Protein AF-0000000081331634 (afdb_homodimer)

Structure (mmCIF, N/CA/C/O backbone):
data_AF-0000000081331634-model_v1
#
loop_
_entity.id
_entity.type
_entity.pdbx_description
1 polymer 'Zinc-dependent alc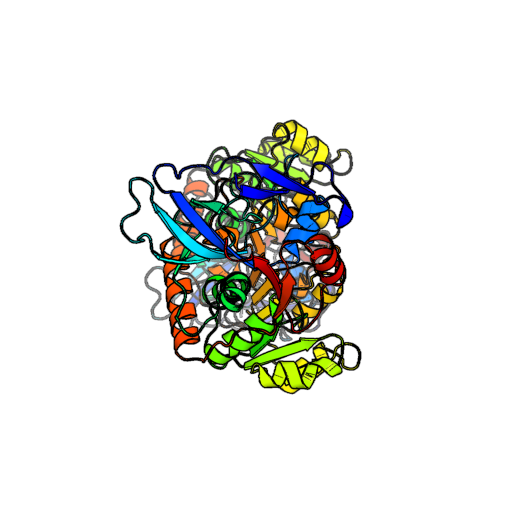ohol dehydrogenase family protein'
#
loop_
_atom_site.group_PDB
_atom_site.id
_atom_site.type_symbol
_atom_site.label_atom_id
_atom_site.label_alt_id
_atom_site.label_comp_id
_atom_site.label_asym_id
_atom_site.label_entity_id
_atom_site.label_seq_id
_atom_site.pdbx_PDB_ins_code
_atom_site.Cartn_x
_atom_site.Cartn_y
_atom_site.Cartn_z
_atom_site.occupancy
_atom_site.B_iso_or_equiv
_atom_site.auth_seq_id
_atom_site.auth_comp_id
_atom_site.auth_asym_id
_atom_site.auth_atom_id
_atom_site.pdbx_PDB_model_num
ATOM 1 N N . MET A 1 1 ? -18.328 36.188 25.531 1 86.62 1 MET A N 1
ATOM 2 C CA . MET A 1 1 ? -18.375 35.938 24.094 1 86.62 1 MET A CA 1
ATOM 3 C C . MET A 1 1 ? -16.969 35.812 23.516 1 86.62 1 MET A C 1
ATOM 5 O O . MET A 1 1 ? -16.016 36.375 24.047 1 86.62 1 MET A O 1
ATOM 9 N N . SER A 1 2 ? -16.828 34.875 22.516 1 91.94 2 SER A N 1
ATOM 10 C CA . SER A 1 2 ? -15.539 34.625 21.906 1 91.94 2 SER A CA 1
ATOM 11 C C . SER A 1 2 ? -15.641 34.594 20.375 1 91.94 2 SER A C 1
ATOM 13 O O . SER A 1 2 ? -16.641 34.125 19.828 1 91.94 2 SER A O 1
ATOM 15 N N . ARG A 1 3 ? -14.641 35.156 19.703 1 95.75 3 ARG A N 1
ATOM 16 C CA . ARG A 1 3 ? -14.648 35.188 18.25 1 95.75 3 ARG A CA 1
ATOM 17 C C . ARG A 1 3 ? -14.242 33.844 17.672 1 95.75 3 ARG A C 1
ATOM 19 O O . ARG A 1 3 ? -13.352 33.188 18.188 1 95.75 3 ARG A O 1
ATOM 26 N N . THR A 1 4 ? -14.953 33.469 16.719 1 95.94 4 THR A N 1
ATOM 27 C CA . THR A 1 4 ? -14.641 32.281 15.945 1 95.94 4 THR A CA 1
ATOM 28 C C . THR A 1 4 ? -14.758 32.562 14.445 1 95.94 4 THR A C 1
ATOM 30 O O . THR A 1 4 ? -15.609 33.344 14.016 1 95.94 4 THR A O 1
ATOM 33 N N . ILE A 1 5 ? -13.891 32 13.688 1 97.94 5 ILE A N 1
ATOM 34 C CA . ILE A 1 5 ? -13.938 32.125 12.234 1 97.94 5 ILE A CA 1
ATOM 35 C C . ILE A 1 5 ? -14.656 30.922 11.641 1 97.94 5 ILE A C 1
ATOM 37 O O . ILE A 1 5 ? -14.32 29.781 11.953 1 97.94 5 ILE A O 1
ATOM 41 N N . ARG A 1 6 ? -15.617 31.109 10.836 1 97.75 6 ARG A N 1
ATOM 42 C CA . ARG A 1 6 ? -16.406 30.078 10.18 1 97.75 6 ARG A CA 1
ATOM 43 C C . ARG A 1 6 ? -16.781 30.484 8.758 1 97.75 6 ARG A C 1
ATOM 45 O O . ARG A 1 6 ? -16.438 31.578 8.312 1 97.75 6 ARG A O 1
ATOM 52 N N . PHE A 1 7 ? -17.344 29.594 7.973 1 98.44 7 PHE A N 1
ATOM 53 C CA . PHE A 1 7 ? -17.875 29.906 6.652 1 98.44 7 PHE A CA 1
ATOM 54 C C . PHE A 1 7 ? -19.203 29.219 6.43 1 98.44 7 PHE A C 1
ATOM 56 O O . PHE A 1 7 ? -19.438 28.125 6.945 1 98.44 7 PHE A O 1
ATOM 63 N N . HIS A 1 8 ? -20.094 29.828 5.672 1 98.44 8 HIS A N 1
ATOM 64 C CA . HIS A 1 8 ? -21.469 29.375 5.445 1 98.44 8 HIS A CA 1
ATOM 65 C C . HIS A 1 8 ? -21.656 28.875 4.016 1 98.44 8 HIS A C 1
ATOM 67 O O . HIS A 1 8 ? -22.719 28.359 3.67 1 98.44 8 HIS A O 1
ATOM 73 N N . LYS A 1 9 ? -20.734 29.078 3.211 1 98.5 9 LYS A N 1
ATOM 74 C CA . LYS A 1 9 ? -20.656 28.578 1.843 1 98.5 9 LYS A CA 1
ATOM 75 C C . LYS A 1 9 ? -19.219 28.281 1.442 1 98.5 9 LYS A C 1
ATOM 77 O O . LYS A 1 9 ? -18.281 28.828 2.029 1 98.5 9 LYS A O 1
ATOM 82 N N . PHE A 1 10 ? -19.094 27.406 0.562 1 98.56 10 PHE A N 1
ATOM 83 C CA . PHE A 1 10 ? -17.766 27.078 0.065 1 98.56 10 PHE A CA 1
ATOM 84 C C . PHE A 1 10 ? -17.266 28.172 -0.879 1 98.56 10 PHE A C 1
ATOM 86 O O . PHE A 1 10 ? -18.062 28.844 -1.537 1 98.56 10 PHE A O 1
ATOM 93 N N . GLY A 1 11 ? -15.906 28.344 -0.973 1 98.19 11 GLY A N 1
ATOM 94 C CA . GLY A 1 11 ? -15.391 29.312 -1.918 1 98.19 11 GLY A CA 1
ATOM 95 C C . GLY A 1 11 ? -14.023 29.844 -1.541 1 98.19 11 GLY A C 1
ATOM 96 O O . GLY A 1 11 ? -13.297 29.219 -0.772 1 98.19 11 GLY A O 1
ATOM 97 N N . PRO A 1 12 ? -13.609 30.984 -2.172 1 98.38 12 PRO A N 1
ATOM 98 C CA . PRO A 1 12 ? -12.32 31.609 -1.875 1 98.38 12 PRO A CA 1
ATOM 99 C C . PRO A 1 12 ? -12.242 32.156 -0.456 1 98.38 12 PRO A C 1
ATOM 101 O O . PRO A 1 12 ? -13.156 31.953 0.343 1 98.38 12 PRO A O 1
ATOM 104 N N . ALA A 1 13 ? -11.148 32.812 -0.093 1 98.62 13 ALA A N 1
ATOM 105 C CA . ALA A 1 13 ? -10.859 33.281 1.266 1 98.62 13 ALA A CA 1
ATOM 106 C C . ALA A 1 13 ? -11.984 34.156 1.798 1 98.62 13 ALA A C 1
ATOM 108 O O . ALA A 1 13 ? -12.273 34.156 2.996 1 98.62 13 ALA A O 1
ATOM 109 N N . GLU A 1 14 ? -12.664 34.812 0.977 1 98.25 14 GLU A N 1
ATOM 110 C CA . GLU A 1 14 ? -13.656 35.844 1.333 1 98.25 14 GLU A CA 1
ATOM 111 C C . GLU A 1 14 ? -14.898 35.188 1.951 1 98.25 14 GLU A C 1
ATOM 113 O O . GLU A 1 14 ? -15.727 35.875 2.541 1 98.25 14 GLU A O 1
ATOM 118 N N . VAL A 1 15 ? -15.086 33.906 1.859 1 98.56 15 VAL A N 1
ATOM 119 C CA . VAL A 1 15 ? -16.25 33.25 2.439 1 98.56 15 VAL A CA 1
ATOM 120 C C . VAL A 1 15 ? -16.109 33.156 3.957 1 98.56 15 VAL A C 1
ATOM 122 O O . VAL A 1 15 ? -17.078 32.906 4.668 1 98.56 15 VAL A O 1
ATOM 125 N N . LEU A 1 16 ? -14.875 33.344 4.469 1 98.69 16 LEU A N 1
ATOM 126 C CA . LEU A 1 16 ? -14.633 33.281 5.906 1 98.69 16 LEU A CA 1
ATOM 127 C C . LEU A 1 16 ? -15.227 34.5 6.605 1 98.69 16 LEU A C 1
ATOM 129 O O . LEU A 1 16 ? -15.102 35.625 6.113 1 98.69 16 LEU A O 1
ATOM 133 N N . LYS A 1 17 ? -15.859 34.219 7.695 1 98.12 17 LYS A N 1
ATOM 134 C CA . LYS A 1 17 ? -16.438 35.281 8.523 1 98.12 17 LYS A CA 1
ATOM 135 C C . LYS A 1 17 ? -16.062 35.094 9.992 1 98.12 17 LYS A C 1
ATOM 137 O O . LYS A 1 17 ? -15.93 33.969 10.469 1 98.12 17 LYS A O 1
ATOM 142 N N . CYS A 1 18 ? -15.867 36.156 10.688 1 97.38 18 CYS A N 1
ATOM 143 C CA . CYS A 1 18 ? -15.656 36.156 12.133 1 97.38 18 CYS A CA 1
ATOM 144 C C . CYS A 1 18 ? -16.969 36.375 12.867 1 97.38 18 CYS A C 1
ATOM 146 O O . CYS A 1 18 ? -17.641 37.375 12.664 1 97.38 18 CYS A O 1
ATOM 148 N N . GLU A 1 19 ? -17.266 35.406 13.633 1 96.38 19 GLU A N 1
ATOM 149 C CA . GLU A 1 19 ? -18.516 35.438 14.398 1 96.38 19 GLU A CA 1
ATOM 150 C C . GLU A 1 19 ? -18.25 35.312 15.898 1 96.38 19 GLU A C 1
ATOM 152 O O . GLU A 1 19 ? -17.203 34.781 16.297 1 96.38 19 GLU A O 1
ATOM 157 N N . GLU A 1 20 ? -19.219 35.844 16.672 1 94.31 20 GLU A N 1
ATOM 158 C CA . GLU A 1 20 ? -19.109 35.75 18.125 1 94.31 20 GLU A CA 1
ATOM 159 C C . GLU A 1 20 ? -20.047 34.656 18.672 1 94.31 20 GLU A C 1
ATOM 161 O O . GLU A 1 20 ? -21.219 34.625 18.297 1 94.31 20 GLU A O 1
ATOM 166 N N . HIS A 1 21 ? -19.484 33.844 19.453 1 90.5 21 HIS A N 1
ATOM 167 C CA . HIS A 1 21 ? -20.25 32.781 20.109 1 90.5 21 HIS A CA 1
ATOM 168 C C . HIS A 1 21 ? -19.906 32.688 21.594 1 90.5 21 HIS A C 1
ATOM 170 O O . HIS A 1 21 ? -18.844 33.156 22.016 1 90.5 21 HIS A O 1
ATOM 176 N N . ALA A 1 22 ? -20.875 32.156 22.312 1 89.19 22 ALA A N 1
ATOM 177 C CA . ALA A 1 22 ? -20.547 31.859 23.719 1 89.19 22 ALA A CA 1
ATOM 178 C C . ALA A 1 22 ? -19.5 30.75 23.797 1 89.19 22 ALA A C 1
ATOM 180 O O . ALA A 1 22 ? -19.562 29.766 23.062 1 89.19 22 ALA A O 1
ATOM 181 N N . ALA A 1 23 ? -18.609 30.953 24.688 1 86.38 23 ALA A N 1
ATOM 182 C CA . ALA A 1 23 ? -17.562 29.953 24.844 1 86.38 23 ALA A CA 1
ATOM 183 C C . ALA A 1 23 ? -18.125 28.672 25.484 1 86.38 23 ALA A C 1
ATOM 185 O O . ALA A 1 23 ? -18.75 28.734 26.547 1 86.38 23 ALA A O 1
ATOM 186 N N . ALA A 1 24 ? -17.875 27.625 24.875 1 89.88 24 ALA A N 1
ATOM 187 C CA . ALA A 1 24 ? -18.328 26.344 25.406 1 89.88 24 ALA A CA 1
ATOM 188 C C . ALA A 1 24 ? -17.438 25.875 26.547 1 89.88 24 ALA A C 1
ATOM 190 O O . ALA A 1 24 ? -16.234 26.109 26.547 1 89.88 24 ALA A O 1
ATOM 191 N N . GLN A 1 25 ? -18.078 25.297 27.516 1 94.62 25 GLN A N 1
ATOM 192 C CA . GLN A 1 25 ? -17.312 24.641 28.578 1 94.62 25 GLN A CA 1
ATOM 193 C C . GLN A 1 25 ? -16.906 23.234 28.156 1 94.62 25 GLN A C 1
ATOM 195 O O . GLN A 1 25 ? -17.641 22.562 27.438 1 94.62 25 GLN A O 1
ATOM 200 N N . PRO A 1 26 ? -15.742 22.75 28.641 1 98 26 PRO A N 1
ATOM 201 C CA . PRO A 1 26 ? -15.297 21.422 28.219 1 98 26 PRO A CA 1
ATOM 202 C C . PRO A 1 26 ? -16.109 20.297 28.844 1 98 26 PRO A C 1
ATOM 204 O O . PRO A 1 26 ? -16.359 20.312 30.062 1 98 26 PRO A O 1
ATOM 207 N N . ALA A 1 27 ? -16.562 19.391 28.078 1 98 27 ALA A N 1
ATOM 208 C CA . ALA A 1 27 ? -17.172 18.141 28.516 1 98 27 ALA A CA 1
ATOM 209 C C . ALA A 1 27 ? -16.125 17.172 29.062 1 98 27 ALA A C 1
ATOM 211 O O . ALA A 1 27 ? -14.922 17.469 29.031 1 98 27 ALA A O 1
ATOM 212 N N . PRO A 1 28 ? -16.609 16.031 29.719 1 98.25 28 PRO A N 1
ATOM 213 C CA . PRO A 1 28 ? -15.617 15.031 30.141 1 98.25 28 PRO A CA 1
ATOM 214 C C . PRO A 1 28 ? -14.656 14.648 29.016 1 98.25 28 PRO A C 1
ATOM 216 O O . PRO A 1 28 ? -15.094 14.398 27.891 1 98.25 28 PRO A O 1
ATOM 219 N N . GLY A 1 29 ? -13.352 14.695 29.312 1 98.38 29 GLY A N 1
ATOM 220 C CA . GLY A 1 29 ? -12.336 14.328 28.344 1 98.38 29 GLY A CA 1
ATOM 221 C C . GLY A 1 29 ? -11.906 15.492 27.469 1 98.38 29 GLY A C 1
ATOM 222 O O . GLY A 1 29 ? -11 15.352 26.641 1 98.38 29 GLY A O 1
ATOM 223 N N . GLU A 1 30 ? -12.469 16.641 27.656 1 98.69 30 GLU A N 1
ATOM 224 C CA . GLU A 1 30 ? -12.18 17.797 26.812 1 98.69 30 GLU A CA 1
ATOM 225 C C . GLU A 1 30 ? -11.414 18.859 27.594 1 98.69 30 GLU A C 1
ATOM 227 O O . GLU A 1 30 ? -11.336 18.797 28.828 1 98.69 30 GLU A O 1
ATOM 232 N N . VAL A 1 31 ? -10.805 19.75 26.891 1 98.75 31 VAL A N 1
ATOM 233 C CA . VAL A 1 31 ? -9.992 20.844 27.422 1 98.75 31 VAL A CA 1
ATOM 234 C C . VAL A 1 31 ? -10.359 22.156 26.719 1 98.75 31 VAL A C 1
ATOM 236 O O . VAL A 1 31 ? -10.531 22.188 25.5 1 98.75 31 VAL A O 1
ATOM 239 N N . GLN A 1 32 ? -10.578 23.141 27.5 1 98.56 32 GLN A N 1
ATOM 240 C CA . GLN A 1 32 ? -10.75 24.469 26.922 1 98.56 32 GLN A CA 1
ATOM 241 C C . GLN A 1 32 ? -9.414 25.203 26.828 1 98.56 32 GLN A C 1
ATOM 243 O O . GLN A 1 32 ? -8.617 25.188 27.781 1 98.56 32 GLN A O 1
ATOM 248 N N . VAL A 1 33 ? -9.164 25.797 25.734 1 98.56 33 VAL A N 1
ATOM 249 C CA . VAL A 1 33 ? -7.895 26.469 25.484 1 98.56 33 VAL A CA 1
ATOM 250 C C . VAL A 1 33 ? -8.141 27.906 25.062 1 98.56 33 VAL A C 1
ATOM 252 O O . VAL A 1 33 ? -9.008 28.172 24.234 1 98.56 33 VAL A O 1
ATOM 255 N N . ARG A 1 34 ? -7.473 28.859 25.688 1 98.5 34 ARG A N 1
ATOM 256 C CA . ARG A 1 34 ? -7.332 30.203 25.125 1 98.5 34 ARG A CA 1
ATOM 257 C C . ARG A 1 34 ? -6.262 30.219 24.031 1 98.5 34 ARG A C 1
ATOM 259 O O . ARG A 1 34 ? -5.07 30.078 24.328 1 98.5 34 ARG A O 1
ATOM 266 N N . VAL A 1 35 ? -6.73 30.422 22.859 1 98.56 35 VAL A N 1
ATOM 267 C CA . VAL A 1 35 ? -5.852 30.281 21.703 1 98.56 35 VAL A CA 1
ATOM 268 C C . VAL A 1 35 ? -4.934 31.5 21.594 1 98.56 35 VAL A C 1
ATOM 270 O O . VAL A 1 35 ? -5.379 32.625 21.766 1 98.56 35 VAL A O 1
ATOM 273 N N . GLU A 1 36 ? -3.658 31.219 21.344 1 98.75 36 GLU A N 1
ATOM 274 C CA . GLU A 1 36 ? -2.684 32.281 21.156 1 98.75 36 GLU A CA 1
ATOM 275 C C . GLU A 1 36 ? -2.252 32.375 19.703 1 98.75 36 GLU A C 1
ATOM 277 O O . GLU A 1 36 ? -1.887 33.469 19.234 1 98.75 36 GLU A O 1
ATOM 282 N N . ALA A 1 37 ? -2.279 31.312 19.016 1 98.81 37 ALA A N 1
ATOM 283 C CA . ALA A 1 37 ? -1.894 31.266 17.609 1 98.81 37 ALA A CA 1
ATOM 284 C C . ALA A 1 37 ? -2.605 30.141 16.891 1 98.81 37 ALA A C 1
ATOM 286 O O . ALA A 1 37 ? -2.879 29.094 17.469 1 98.81 37 ALA A O 1
ATOM 287 N N . ILE A 1 38 ? -2.959 30.359 15.617 1 98.81 38 ILE A N 1
ATOM 288 C CA . ILE A 1 38 ? -3.602 29.375 14.766 1 98.81 38 ILE A CA 1
ATOM 289 C C . ILE A 1 38 ? -2.746 29.141 13.516 1 98.81 38 ILE A C 1
ATOM 291 O O . ILE A 1 38 ? -2.42 30.078 12.797 1 98.81 38 ILE A O 1
ATOM 295 N N . GLY A 1 39 ? -2.299 27.875 13.336 1 98.62 39 GLY A N 1
ATOM 296 C CA . GLY A 1 39 ? -1.629 27.531 12.086 1 98.62 39 GLY A CA 1
ATOM 297 C C . GLY A 1 39 ? -2.586 27.344 10.93 1 98.62 39 GLY A C 1
ATOM 298 O O . GLY A 1 39 ? -3.666 26.766 11.094 1 98.62 39 GLY A O 1
ATOM 299 N N . ILE A 1 40 ? -2.258 27.859 9.773 1 98.38 40 ILE A N 1
ATOM 300 C CA . ILE A 1 40 ? -3.035 27.688 8.547 1 98.38 40 ILE A CA 1
ATOM 301 C C . ILE A 1 40 ? -2.34 26.688 7.629 1 98.38 40 ILE A C 1
ATOM 303 O O . ILE A 1 40 ? -1.197 26.906 7.215 1 98.38 40 ILE A O 1
ATOM 307 N N . SER A 1 41 ? -3.006 25.609 7.355 1 96.56 41 SER A N 1
ATOM 308 C CA . SER A 1 41 ? -2.432 24.594 6.48 1 96.56 41 SER A CA 1
ATOM 309 C C . SER A 1 41 ? -3.131 24.578 5.125 1 96.56 41 SER A C 1
ATOM 311 O O . SER A 1 41 ? -4.191 25.172 4.957 1 96.56 41 SER A O 1
ATOM 313 N N . TRP A 1 42 ? -2.494 23.922 4.199 1 95.44 42 TRP A N 1
ATOM 314 C CA . TRP A 1 42 ? -3.1 23.719 2.887 1 95.44 42 TRP A CA 1
ATOM 315 C C . TRP A 1 42 ? -4.43 22.984 3.008 1 95.44 42 TRP A C 1
ATOM 317 O O . TRP A 1 42 ? -5.363 23.234 2.246 1 95.44 42 TRP A O 1
ATOM 327 N N . TYR A 1 43 ? -4.535 22.125 3.951 1 96.31 43 TYR A N 1
ATOM 328 C CA . TYR A 1 43 ? -5.777 21.406 4.195 1 96.31 43 TYR A CA 1
ATOM 329 C C . TYR A 1 43 ? -6.918 22.375 4.496 1 96.31 43 TYR A C 1
ATOM 331 O O . TYR A 1 43 ? -8.062 22.141 4.094 1 96.31 43 TYR A O 1
ATOM 339 N N . ASP A 1 44 ? -6.648 23.438 5.203 1 97.94 44 ASP A N 1
ATOM 340 C CA . ASP A 1 44 ? -7.668 24.422 5.531 1 97.94 44 ASP A CA 1
ATOM 341 C C . ASP A 1 44 ? -8.219 25.078 4.27 1 97.94 44 ASP A C 1
ATOM 343 O O . ASP A 1 44 ? -9.414 25.375 4.191 1 97.94 44 ASP A O 1
ATOM 347 N N . ILE A 1 45 ? -7.32 25.328 3.314 1 97.75 45 ILE A N 1
ATOM 348 C CA . ILE A 1 45 ? -7.715 25.906 2.041 1 97.75 45 ILE A CA 1
ATOM 349 C C . ILE A 1 45 ? -8.641 24.953 1.295 1 97.75 45 ILE A C 1
ATOM 351 O O . ILE A 1 45 ? -9.711 25.359 0.82 1 97.75 45 ILE A O 1
ATOM 355 N N . LEU A 1 46 ? -8.227 23.688 1.268 1 96.69 46 LEU A N 1
ATOM 356 C CA . LEU A 1 46 ? -9.039 22.688 0.604 1 96.69 46 LEU A CA 1
ATOM 357 C C . LEU A 1 46 ? -10.375 22.5 1.321 1 96.69 46 LEU A C 1
ATOM 359 O O . LEU A 1 46 ? -11.414 22.328 0.679 1 96.69 46 LEU A O 1
ATOM 363 N N . TRP A 1 47 ? -10.359 22.609 2.629 1 97.94 47 TRP A N 1
ATOM 364 C CA . TRP A 1 47 ? -11.539 22.438 3.473 1 97.94 47 TRP A CA 1
ATOM 365 C C . TRP A 1 47 ? -12.602 23.484 3.148 1 97.94 47 TRP A C 1
ATOM 367 O O . TRP A 1 47 ? -13.75 23.156 2.875 1 97.94 47 TRP A O 1
ATOM 377 N N . ARG A 1 48 ? -12.219 24.719 3.078 1 97.94 48 ARG A N 1
ATOM 378 C CA . ARG A 1 48 ? -13.188 25.781 2.848 1 97.94 48 ARG A CA 1
ATOM 379 C C . ARG A 1 48 ? -13.688 25.766 1.407 1 97.94 48 ARG A C 1
ATOM 381 O O . ARG A 1 48 ? -14.703 26.375 1.091 1 97.94 48 ARG A O 1
ATOM 388 N N . GLN A 1 49 ? -12.945 25.047 0.522 1 97.62 49 GLN A N 1
ATOM 389 C CA . GLN A 1 49 ? -13.328 24.984 -0.884 1 97.62 49 GLN A CA 1
ATOM 390 C C . GLN A 1 49 ? -14.07 23.688 -1.187 1 97.62 49 GLN A C 1
ATOM 392 O O . GLN A 1 49 ? -14.398 23.406 -2.342 1 97.62 49 GLN A O 1
ATOM 397 N N . ASN A 1 50 ? -14.305 22.875 -0.21 1 96.88 50 ASN A N 1
ATOM 398 C CA . ASN A 1 50 ? -14.938 21.562 -0.347 1 96.88 50 ASN A CA 1
ATOM 399 C C . ASN A 1 50 ? -14.125 20.625 -1.234 1 96.88 50 ASN A C 1
ATOM 401 O O . ASN A 1 50 ? -14.688 19.859 -2.02 1 96.88 50 ASN A O 1
ATOM 405 N N . LEU A 1 51 ? -12.789 20.703 -1.095 1 94.75 51 LEU A N 1
ATOM 406 C CA . LEU A 1 51 ? -11.898 19.891 -1.911 1 94.75 51 LEU A CA 1
ATOM 407 C C . LEU A 1 51 ? -11.055 18.969 -1.04 1 94.75 51 LEU A C 1
ATOM 409 O O . LEU A 1 51 ? -10.242 18.203 -1.553 1 94.75 51 LEU A O 1
ATOM 413 N N . ALA A 1 52 ? -11.25 19.047 0.283 1 95.38 52 ALA A N 1
ATOM 414 C CA . ALA A 1 52 ? -10.492 18.203 1.196 1 95.38 52 ALA A CA 1
ATOM 415 C C . ALA A 1 52 ? -10.992 16.75 1.148 1 95.38 52 ALA A C 1
ATOM 417 O O . ALA A 1 52 ? -12.047 16.484 0.568 1 95.38 52 ALA A O 1
ATOM 418 N N . SER A 1 53 ? -10.211 15.867 1.699 1 93.62 53 SER A N 1
ATOM 419 C CA . SER A 1 53 ? -10.539 14.445 1.706 1 93.62 53 SER A CA 1
ATOM 420 C C . SER A 1 53 ? -11.758 14.164 2.582 1 93.62 53 SER A C 1
ATOM 422 O O . SER A 1 53 ? -12.406 13.125 2.436 1 93.62 53 SER A O 1
ATOM 424 N N . SER A 1 54 ? -12.078 15.039 3.52 1 94.19 54 SER A N 1
ATOM 425 C CA . SER A 1 54 ? -13.297 14.992 4.32 1 94.19 54 SER A CA 1
ATOM 426 C C . SER A 1 54 ? -14.258 16.109 3.936 1 94.19 54 SER A C 1
ATOM 428 O O . SER A 1 54 ? -13.844 17.125 3.367 1 94.19 54 SER A O 1
ATOM 430 N N . HIS A 1 55 ? -15.508 15.906 4.324 1 92.81 55 HIS A N 1
ATOM 431 C CA . HIS A 1 55 ? -16.531 16.859 3.916 1 92.81 55 HIS A CA 1
ATOM 432 C C . HIS A 1 55 ? -16.922 17.781 5.07 1 92.81 55 HIS A C 1
ATOM 434 O O . HIS A 1 55 ? -17.234 17.312 6.164 1 92.81 55 HIS A O 1
ATOM 440 N N . ALA A 1 56 ? -16.922 19.047 4.73 1 97.06 56 ALA A N 1
ATOM 441 C CA . ALA A 1 56 ? -17.344 20.047 5.711 1 97.06 56 ALA A CA 1
ATOM 442 C C . ALA A 1 56 ? -18.875 20.141 5.781 1 97.06 56 ALA A C 1
ATOM 444 O O . ALA A 1 56 ? -19.547 20.078 4.754 1 97.06 56 ALA A O 1
ATOM 445 N N . ARG A 1 57 ? -19.438 20.234 6.926 1 97.5 57 ARG A N 1
ATOM 446 C CA . ARG A 1 57 ? -20.859 20.484 7.152 1 97.5 57 ARG A CA 1
ATOM 447 C C . ARG A 1 57 ? -21.109 21.969 7.406 1 97.5 57 ARG A C 1
ATOM 449 O O . ARG A 1 57 ? -20.688 22.516 8.43 1 97.5 57 ARG A O 1
ATOM 456 N N . LEU A 1 58 ? -21.844 22.625 6.609 1 97.75 58 LEU A N 1
ATOM 457 C CA . LEU A 1 58 ? -22.062 24.062 6.715 1 97.75 58 LEU A CA 1
ATOM 458 C C . LEU A 1 58 ? -23.141 24.359 7.754 1 97.75 58 LEU A C 1
ATOM 460 O O . LEU A 1 58 ? -24.125 23.625 7.879 1 97.75 58 LEU A O 1
ATOM 464 N N . PRO A 1 59 ? -23.125 25.547 8.367 1 97.31 59 PRO A N 1
ATOM 465 C CA . PRO A 1 59 ? -21.906 26.375 8.516 1 97.31 59 PRO A CA 1
ATOM 466 C C . PRO A 1 59 ? -20.781 25.625 9.227 1 97.31 59 PRO A C 1
ATOM 468 O O . PRO A 1 59 ? -21.031 24.828 10.141 1 97.31 59 PRO A O 1
ATOM 471 N N . SER A 1 60 ? -19.594 25.844 8.812 1 97.75 60 SER A N 1
ATOM 472 C CA . SER A 1 60 ? -18.469 25.047 9.305 1 97.75 60 SER A CA 1
ATOM 473 C C . SER A 1 60 ? -17.391 25.938 9.906 1 97.75 60 SER A C 1
ATOM 475 O O . SER A 1 60 ? -17.109 27.016 9.391 1 97.75 60 SER A O 1
ATOM 477 N N . GLY A 1 61 ? -16.828 25.469 11.055 1 97 61 GLY A N 1
ATOM 478 C CA . GLY A 1 61 ? -15.523 25.969 11.461 1 97 61 GLY A CA 1
ATOM 479 C C . GLY A 1 61 ? -14.383 25.344 10.688 1 97 61 GLY A C 1
ATOM 480 O O . GLY A 1 61 ? -14.602 24.656 9.688 1 97 61 GLY A O 1
ATOM 481 N N . LEU A 1 62 ? -13.164 25.703 11.062 1 96.88 62 LEU A N 1
ATOM 482 C CA . LEU A 1 62 ? -12.023 25.141 10.344 1 96.88 62 LEU A CA 1
ATOM 483 C C . LEU A 1 62 ? -10.805 25.047 11.25 1 96.88 62 LEU A C 1
ATOM 485 O O . LEU A 1 62 ? -10.766 25.641 12.32 1 96.88 62 LEU A O 1
ATOM 489 N N . GLY A 1 63 ? -9.914 24.172 10.789 1 98.25 63 GLY A N 1
ATOM 490 C CA . GLY A 1 63 ? -8.57 24.172 11.344 1 98.25 63 GLY A CA 1
ATOM 491 C C . GLY A 1 63 ? -8.281 22.969 12.219 1 98.25 63 GLY A C 1
ATOM 492 O O . GLY A 1 63 ? -9.18 22.469 12.898 1 98.25 63 GLY A O 1
ATOM 493 N N . HIS A 1 64 ? -6.961 22.578 12.297 1 98.56 64 HIS A N 1
ATOM 494 C CA . HIS A 1 64 ? -6.465 21.516 13.164 1 98.56 64 HIS A CA 1
ATOM 495 C C . HIS A 1 64 ? -5.281 22 14 1 98.56 64 HIS A C 1
ATOM 497 O O . HIS A 1 64 ? -4.914 21.375 14.992 1 98.56 64 HIS A O 1
ATOM 503 N N . GLU A 1 65 ? -4.711 23.125 13.617 1 98.69 65 GLU A N 1
ATOM 504 C CA . GLU A 1 65 ? -3.436 23.531 14.188 1 98.69 65 GLU A CA 1
ATOM 505 C C . GLU A 1 65 ? -3.592 24.812 15.008 1 98.69 65 GLU A C 1
ATOM 507 O O . GLU A 1 65 ? -3.963 25.859 14.477 1 98.69 65 GLU A O 1
ATOM 512 N N . MET A 1 66 ? -3.24 24.688 16.25 1 98.75 66 MET A N 1
ATOM 513 C CA . MET A 1 66 ? -3.26 25.859 17.109 1 98.75 66 MET A CA 1
ATOM 514 C C . MET A 1 66 ? -2.352 25.656 18.328 1 98.75 66 MET A C 1
ATOM 516 O O . MET A 1 66 ? -1.905 24.547 18.594 1 98.75 66 MET A O 1
ATOM 520 N N . ALA A 1 67 ? -1.938 26.719 18.922 1 98.88 67 ALA A N 1
ATOM 521 C CA . ALA A 1 67 ? -1.282 26.703 20.234 1 98.88 67 ALA A CA 1
ATOM 522 C C . ALA A 1 67 ? -1.902 27.734 21.172 1 98.88 67 ALA A C 1
ATOM 524 O O . ALA A 1 67 ? -2.361 28.797 20.719 1 98.88 67 ALA A O 1
ATOM 525 N N . GLY A 1 68 ? -1.96 27.375 22.422 1 98.75 68 GLY A N 1
ATOM 526 C CA . GLY A 1 68 ? -2.533 28.266 23.422 1 98.75 68 GLY A CA 1
ATOM 527 C C . GLY A 1 68 ? -2.35 27.766 24.844 1 98.75 68 GLY A C 1
ATOM 528 O O . GLY A 1 68 ? -1.405 27.016 25.125 1 98.75 68 GLY A O 1
ATOM 529 N N . VAL A 1 69 ? -3.211 28.297 25.703 1 98.69 69 VAL A N 1
ATOM 530 C CA . VAL A 1 69 ? -3.09 28 27.125 1 98.69 69 VAL A CA 1
ATOM 531 C C . VAL A 1 69 ? -4.387 27.375 27.625 1 98.69 69 VAL A C 1
ATOM 533 O O . VAL A 1 69 ? -5.477 27.859 27.328 1 98.69 69 VAL A O 1
ATOM 536 N N . VAL A 1 70 ? -4.223 26.297 28.406 1 98.81 70 VAL A N 1
ATOM 537 C CA . VAL A 1 70 ? -5.379 25.641 29 1 98.81 70 VAL A CA 1
ATOM 538 C C . VAL A 1 70 ? -6.051 26.594 30 1 98.81 70 VAL A C 1
ATOM 540 O O . VAL A 1 70 ? -5.387 27.172 30.859 1 98.81 70 VAL A O 1
ATOM 543 N N . VAL A 1 71 ? -7.402 26.703 29.906 1 98.25 71 VAL A N 1
ATOM 544 C CA . VAL A 1 71 ? -8.094 27.609 30.828 1 98.25 71 VAL A CA 1
ATOM 545 C C . VAL A 1 71 ? -9.148 26.828 31.609 1 98.25 71 VAL A C 1
ATOM 547 O O . VAL A 1 71 ? -9.633 27.297 32.656 1 98.25 71 VAL A O 1
ATOM 550 N N . ALA A 1 72 ? -9.5 25.656 31.172 1 98.38 72 ALA A N 1
ATOM 551 C CA . ALA A 1 72 ? -10.391 24.734 31.891 1 98.38 72 ALA A CA 1
ATOM 552 C C . ALA A 1 72 ? -10.188 23.297 31.422 1 98.38 72 ALA A C 1
ATOM 554 O O . ALA A 1 72 ? -9.789 23.062 30.281 1 98.38 72 ALA A O 1
ATOM 555 N N . VAL A 1 73 ? -10.422 22.328 32.344 1 98.44 73 VAL A N 1
ATOM 556 C CA . VAL A 1 73 ? -10.273 20.906 32.031 1 98.44 73 VAL A CA 1
ATOM 557 C C . VAL A 1 73 ? -11.547 20.156 32.438 1 98.44 73 VAL A C 1
ATOM 559 O O . VAL A 1 73 ? -12.133 20.422 33.469 1 98.44 73 VAL A O 1
ATOM 562 N N . GLY A 1 74 ? -11.992 19.344 31.516 1 98.31 74 GLY A N 1
ATOM 563 C CA . GLY A 1 74 ? -13.148 18.516 31.828 1 98.31 74 GLY A CA 1
ATOM 564 C C . GLY A 1 74 ? -12.805 17.328 32.688 1 98.31 74 GLY A C 1
ATOM 565 O O . GLY A 1 74 ? -11.625 17.031 32.906 1 98.31 74 GLY A O 1
ATOM 566 N N . ASP A 1 75 ? -13.922 16.641 33.125 1 97.75 75 ASP A N 1
ATOM 567 C CA . ASP A 1 75 ? -13.758 15.445 33.969 1 97.75 75 ASP A CA 1
ATOM 568 C C . ASP A 1 75 ? -12.938 14.383 33.25 1 97.75 75 ASP A C 1
ATOM 570 O O . ASP A 1 75 ? -13.109 14.164 32.031 1 97.75 75 ASP A O 1
ATOM 574 N N . GLY A 1 76 ? -12 13.805 33.969 1 97.56 76 GLY A N 1
ATOM 575 C CA . GLY A 1 76 ? -11.234 12.688 33.438 1 97.56 76 GLY A CA 1
ATOM 576 C C . GLY A 1 76 ? -9.906 13.117 32.844 1 97.56 76 GLY A C 1
ATOM 577 O O . GLY A 1 76 ? -9.07 12.273 32.5 1 97.56 76 GLY A O 1
ATOM 578 N N . VAL A 1 77 ? -9.75 14.406 32.656 1 98.12 77 VAL A N 1
ATOM 579 C CA . VAL A 1 77 ? -8.461 14.906 32.188 1 98.12 77 VAL A CA 1
ATOM 580 C C . VAL A 1 77 ? -7.562 15.188 33.406 1 98.12 77 VAL A C 1
ATOM 582 O O . VAL A 1 77 ? -7.773 16.172 34.125 1 98.12 77 VAL A O 1
ATOM 585 N N . ASP A 1 78 ? -6.5 14.367 33.625 1 97.12 78 ASP A N 1
ATOM 586 C CA . ASP A 1 78 ? -5.715 14.477 34.844 1 97.12 78 ASP A CA 1
ATOM 587 C C . ASP A 1 78 ? -4.266 14.836 34.531 1 97.12 78 ASP A C 1
ATOM 589 O O . ASP A 1 78 ? -3.484 15.117 35.469 1 97.12 78 ASP A O 1
ATOM 593 N N . ASP A 1 79 ? -3.926 14.828 33.312 1 97.69 79 ASP A N 1
ATOM 594 C CA . ASP A 1 79 ? -2.518 15.023 32.969 1 97.69 79 ASP A CA 1
ATOM 595 C C . ASP A 1 79 ? -2.279 16.406 32.375 1 97.69 79 ASP A C 1
ATOM 597 O O . ASP A 1 79 ? -1.199 16.688 31.844 1 97.69 79 ASP A O 1
ATOM 601 N N . LEU A 1 80 ? -3.316 17.297 32.312 1 98.31 80 LEU A N 1
ATOM 602 C CA . LEU A 1 80 ? -3.211 18.719 31.984 1 98.31 80 LEU A CA 1
ATOM 603 C C . LEU A 1 80 ? -3.832 19.578 33.062 1 98.31 80 LEU A C 1
ATOM 605 O O . LEU A 1 80 ? -4.75 19.141 33.781 1 98.31 80 LEU A O 1
ATOM 609 N N . ALA A 1 81 ? -3.303 20.797 33.188 1 98.25 81 ALA A N 1
ATOM 610 C CA . ALA A 1 81 ? -3.822 21.75 34.156 1 98.25 81 ALA A CA 1
ATOM 611 C C . ALA A 1 81 ? -3.977 23.141 33.531 1 98.25 81 ALA A C 1
ATOM 613 O O . ALA A 1 81 ? -3.348 23.453 32.531 1 98.25 81 ALA A O 1
ATOM 614 N N . VAL A 1 82 ? -4.82 23.891 34.188 1 98.44 82 VAL A N 1
ATOM 615 C CA . VAL A 1 82 ? -4.965 25.297 33.812 1 98.44 82 VAL A CA 1
ATOM 616 C C . VAL A 1 82 ? -3.604 25.984 33.812 1 98.44 82 VAL A C 1
ATOM 618 O O . VAL A 1 82 ? -2.832 25.828 34.781 1 98.44 82 VAL A O 1
ATOM 621 N N . GLY A 1 83 ? -3.279 26.625 32.719 1 98.5 83 GLY A N 1
ATOM 622 C CA . GLY A 1 83 ? -1.996 27.297 32.625 1 98.5 83 GLY A CA 1
ATOM 623 C C . GLY A 1 83 ? -1.016 26.578 31.719 1 98.5 83 GLY A C 1
ATOM 624 O O . GLY A 1 83 ? -0.027 27.156 31.281 1 98.5 83 GLY A O 1
ATOM 625 N N . ASP A 1 84 ? -1.262 25.297 31.469 1 98.69 84 ASP A N 1
ATOM 626 C CA . ASP A 1 84 ? -0.38 24.531 30.594 1 98.69 84 ASP A CA 1
ATOM 627 C C . ASP A 1 84 ? -0.41 25.078 29.172 1 98.69 84 ASP A C 1
ATOM 629 O O . ASP A 1 84 ? -1.474 25.438 28.656 1 98.69 84 ASP A O 1
ATOM 633 N N . LYS A 1 85 ? 0.783 25.188 28.531 1 98.81 85 LYS A N 1
ATOM 634 C CA . LYS A 1 85 ? 0.895 25.516 27.109 1 98.81 85 LYS A CA 1
ATOM 635 C C . LYS A 1 85 ? 0.717 24.266 26.25 1 98.81 85 LYS A C 1
ATOM 637 O O . LYS A 1 85 ? 1.432 23.281 26.422 1 98.81 85 LYS A O 1
ATOM 642 N N . VAL A 1 86 ? -0.258 24.328 25.297 1 98.94 86 VAL A N 1
ATOM 643 C CA . VAL A 1 86 ? -0.558 23.141 24.516 1 98.94 86 VAL A CA 1
ATOM 644 C C . VAL A 1 86 ? -0.669 23.516 23.031 1 98.94 86 VAL A C 1
ATOM 646 O O . VAL A 1 86 ? -0.966 24.656 22.688 1 98.94 86 VAL A O 1
ATOM 649 N N . ALA A 1 87 ? -0.346 22.625 22.188 1 98.94 87 ALA A N 1
ATOM 650 C CA . ALA A 1 87 ? -0.555 22.688 20.75 1 98.94 87 ALA A CA 1
ATOM 651 C C . ALA A 1 87 ? -1.448 21.547 20.266 1 98.94 87 ALA A C 1
ATOM 653 O O . ALA A 1 87 ? -1.512 20.484 20.906 1 98.94 87 ALA A O 1
ATOM 654 N N . SER A 1 88 ? -2.166 21.781 19.188 1 98.88 88 SER A N 1
ATOM 655 C CA . SER A 1 88 ? -3.057 20.75 18.641 1 98.88 88 SER A CA 1
ATOM 656 C C . SER A 1 88 ? -2.521 20.203 17.328 1 98.88 88 SER A C 1
ATOM 658 O O . SER A 1 88 ? -1.591 20.766 16.734 1 98.88 88 SER A O 1
ATOM 660 N N . PHE A 1 89 ? -2.996 19.094 16.891 1 98.81 89 PHE A N 1
ATOM 661 C CA . PHE A 1 89 ? -2.744 18.406 15.633 1 98.81 89 PHE A CA 1
ATOM 662 C C . PHE A 1 89 ? -4.004 17.703 15.141 1 98.81 89 PHE A C 1
ATOM 664 O O . PHE A 1 89 ? -5 17.625 15.859 1 98.81 89 PHE A O 1
ATOM 671 N N . PRO A 1 90 ? -4.008 17.266 13.844 1 98.19 90 PRO A N 1
ATOM 672 C CA . PRO A 1 90 ? -5.227 16.672 13.305 1 98.19 90 PRO A CA 1
ATOM 673 C C . PRO A 1 90 ? -5.57 15.336 13.969 1 98.19 90 PRO A C 1
ATOM 675 O O . PRO A 1 90 ? -4.887 14.336 13.742 1 98.19 90 PRO A O 1
ATOM 678 N N . ALA A 1 91 ? -6.598 15.367 14.797 1 98 91 ALA A N 1
ATOM 679 C CA . ALA A 1 91 ? -7.047 14.156 15.484 1 98 91 ALA A CA 1
ATOM 680 C C . ALA A 1 91 ? -8.57 14.078 15.508 1 98 91 ALA A C 1
ATOM 682 O O . ALA A 1 91 ? -9.141 13.062 15.914 1 98 91 ALA A O 1
ATOM 683 N N . GLU A 1 92 ? -9.211 15.188 15.148 1 97 92 GLU A N 1
ATOM 684 C CA . GLU A 1 92 ? -10.664 15.312 15.141 1 97 92 GLU A CA 1
ATOM 685 C C . GLU A 1 92 ? -11.141 16.094 13.922 1 97 92 GLU A C 1
ATOM 687 O O . GLU A 1 92 ? -10.359 16.812 13.289 1 97 92 GLU A O 1
ATOM 692 N N . SER A 1 93 ? -12.391 15.961 13.633 1 97 93 SER A N 1
ATOM 693 C CA . SER A 1 93 ? -12.953 16.719 12.516 1 97 93 SER A CA 1
ATOM 694 C C . SER A 1 93 ? -13.18 18.172 12.883 1 97 93 SER A C 1
ATOM 696 O O . SER A 1 93 ? -13.695 18.469 13.961 1 97 93 SER A O 1
ATOM 698 N N . PRO A 1 94 ? -12.836 19.078 11.938 1 97.31 94 PRO A N 1
ATOM 699 C CA . PRO A 1 94 ? -13.164 20.484 12.188 1 97.31 94 PRO A CA 1
ATOM 700 C C . PRO A 1 94 ? -14.672 20.719 12.289 1 97.31 94 PRO A C 1
ATOM 702 O O . PRO A 1 94 ? -15.102 21.781 12.773 1 97.31 94 PRO A O 1
ATOM 705 N N . ASN A 1 95 ? -15.484 19.75 11.812 1 97.25 95 ASN A N 1
ATOM 706 C CA . ASN A 1 95 ? -16.938 19.859 11.969 1 97.25 95 ASN A CA 1
ATOM 707 C C . ASN A 1 95 ? -17.344 19.859 13.445 1 97.25 95 ASN A C 1
ATOM 709 O O . ASN A 1 95 ? -18.344 20.484 13.812 1 97.25 95 ASN A O 1
ATOM 713 N N . ASP A 1 96 ? -16.562 19.25 14.227 1 96.88 96 ASP A N 1
ATOM 714 C CA . ASP A 1 96 ? -16.906 19.047 15.625 1 96.88 96 ASP A CA 1
ATOM 715 C C . ASP A 1 96 ? -16 19.875 16.547 1 96.88 96 ASP A C 1
ATOM 717 O O . ASP A 1 96 ? -16.453 20.375 17.578 1 96.88 96 ASP A O 1
ATOM 721 N N . TYR A 1 97 ? -14.766 20 16.109 1 97.62 97 TYR A N 1
ATOM 722 C CA . TYR A 1 97 ? -13.789 20.672 16.969 1 97.62 97 TYR A CA 1
ATOM 723 C C . TYR A 1 97 ? -12.922 21.625 16.156 1 97.62 97 TYR A C 1
ATOM 725 O O . TYR A 1 97 ? -11.711 21.438 16.047 1 97.62 97 TYR A O 1
ATOM 733 N N . PRO A 1 98 ? -13.484 22.656 15.641 1 97.31 98 PRO A N 1
ATOM 734 C CA . PRO A 1 98 ? -12.688 23.656 14.922 1 97.31 98 PRO A CA 1
ATOM 735 C C . PRO A 1 98 ? -11.758 24.438 15.852 1 97.31 98 PRO A C 1
ATOM 737 O O . PRO A 1 98 ? -12.078 24.641 17.031 1 97.31 98 PRO A O 1
ATOM 740 N N . VAL A 1 99 ? -10.641 24.969 15.289 1 98.06 99 VAL A N 1
ATOM 741 C CA . VAL A 1 99 ? -9.703 25.609 16.203 1 98.06 99 VAL A CA 1
ATOM 742 C C . VAL A 1 99 ? -9.555 27.094 15.844 1 98.06 99 VAL A C 1
ATOM 744 O O . VAL A 1 99 ? -8.828 27.828 16.516 1 98.06 99 VAL A O 1
ATOM 747 N N . TYR A 1 100 ? -10.195 27.531 14.773 1 98.06 100 TYR A N 1
ATOM 748 C CA . TYR A 1 100 ? -10.156 28.938 14.391 1 98.06 100 TYR A CA 1
ATOM 749 C C . TYR A 1 100 ? -11.008 29.781 15.328 1 98.06 100 TYR A C 1
ATOM 751 O O . TYR A 1 100 ? -12.023 30.344 14.914 1 98.06 100 TYR A O 1
ATOM 759 N N . GLY A 1 101 ? -10.602 30.031 16.531 1 96.81 101 GLY A N 1
ATOM 760 C CA . GLY A 1 101 ? -11.305 30.812 17.531 1 96.81 101 GLY A CA 1
ATOM 761 C C . GLY A 1 101 ? -10.398 31.281 18.656 1 96.81 101 GLY A C 1
ATOM 762 O O . GLY A 1 101 ? -9.25 30.844 18.766 1 96.81 101 GLY A O 1
ATOM 763 N N . GLU A 1 102 ? -10.891 32.219 19.453 1 97.38 102 GLU A N 1
ATOM 764 C CA . GLU A 1 102 ? -10.133 32.75 20.578 1 97.38 102 GLU A CA 1
ATOM 765 C C . GLU A 1 102 ? -10.148 31.812 21.781 1 97.38 102 GLU A C 1
ATOM 767 O O . GLU A 1 102 ? -9.18 31.734 22.531 1 97.38 102 GLU A O 1
ATOM 772 N N . ARG A 1 103 ? -11.273 31.234 21.984 1 96.88 103 ARG A N 1
ATOM 773 C CA . ARG A 1 103 ? -11.492 30.219 23 1 96.88 103 ARG A CA 1
ATOM 774 C C . ARG A 1 103 ? -12.156 28.969 22.406 1 96.88 103 ARG A C 1
ATOM 776 O O . ARG A 1 103 ? -13.25 29.062 21.844 1 96.88 103 ARG A O 1
ATOM 783 N N . ILE A 1 104 ? -11.477 27.828 22.578 1 97.5 104 ILE A N 1
ATOM 784 C CA . ILE A 1 104 ? -11.984 26.625 21.906 1 97.5 104 ILE A CA 1
ATOM 785 C C . ILE A 1 104 ? -11.953 25.453 22.875 1 97.5 104 ILE A C 1
ATOM 787 O O . ILE A 1 104 ? -11.359 25.531 23.953 1 97.5 104 ILE A O 1
ATOM 791 N N . VAL A 1 105 ? -12.656 24.438 22.484 1 98.25 105 VAL A N 1
ATOM 792 C CA . VAL A 1 105 ? -12.641 23.172 23.203 1 98.25 105 VAL A CA 1
ATOM 793 C C . VAL A 1 105 ? -12.125 22.062 22.297 1 98.25 105 VAL A C 1
ATOM 795 O O . VAL A 1 105 ? -12.484 22 21.109 1 98.25 105 VAL A O 1
ATOM 798 N N . LEU A 1 106 ? -11.242 21.219 22.828 1 98.44 106 LEU A N 1
ATOM 799 C CA . LEU A 1 106 ? -10.727 20.047 22.125 1 98.44 106 LEU A CA 1
ATOM 800 C C . LEU A 1 106 ? -10.672 18.844 23.047 1 98.44 106 LEU A C 1
ATOM 802 O O . LEU A 1 106 ? -10.492 18.984 24.25 1 98.44 106 LEU A O 1
ATOM 806 N N . PRO A 1 107 ? -10.859 17.641 22.438 1 98.5 107 PRO A N 1
ATOM 807 C CA . PRO A 1 107 ? -10.508 16.469 23.25 1 98.5 107 PRO A CA 1
ATOM 808 C C . PRO A 1 107 ? -9.039 16.469 23.672 1 98.5 107 PRO A C 1
ATOM 810 O O . PRO A 1 107 ? -8.172 16.875 22.891 1 98.5 107 PRO A O 1
ATOM 813 N N . ARG A 1 108 ? -8.789 15.961 24.875 1 98.44 108 ARG A N 1
ATOM 814 C CA . ARG A 1 108 ? -7.422 15.859 25.375 1 98.44 108 ARG A CA 1
ATOM 815 C C . ARG A 1 108 ? -6.523 15.133 24.391 1 98.44 108 ARG A C 1
ATOM 817 O O . ARG A 1 108 ? -5.348 15.469 24.234 1 98.44 108 ARG A O 1
ATOM 824 N N . SER A 1 109 ? -7.066 14.188 23.609 1 97.56 109 SER A N 1
ATOM 825 C CA . SER A 1 109 ? -6.316 13.328 22.703 1 97.56 109 SER A CA 1
ATOM 826 C C . SER A 1 109 ? -5.816 14.109 21.5 1 97.56 109 SER A C 1
ATOM 828 O O . SER A 1 109 ? -4.969 13.625 20.734 1 97.56 109 SER A O 1
ATOM 830 N N . ALA A 1 110 ? -6.266 15.359 21.328 1 98.62 110 ALA A N 1
ATOM 831 C CA . ALA A 1 110 ? -5.859 16.172 20.188 1 98.62 110 ALA A CA 1
ATOM 832 C C . ALA A 1 110 ? -4.824 17.219 20.594 1 98.62 110 ALA A C 1
ATOM 834 O O . ALA A 1 110 ? -4.516 18.125 19.828 1 98.62 110 ALA A O 1
ATOM 835 N N . LEU A 1 111 ? -4.289 17.109 21.828 1 98.81 111 LEU A N 1
ATOM 836 C CA . LEU A 1 111 ? -3.42 18.141 22.375 1 98.81 111 LEU A CA 1
ATOM 837 C C . LEU A 1 111 ? -2.105 17.531 22.875 1 98.81 111 LEU A C 1
ATOM 839 O O . LEU A 1 111 ? -2.074 16.391 23.328 1 98.81 111 LEU A O 1
ATOM 843 N N . THR A 1 112 ? -1.069 18.297 22.75 1 98.88 112 THR A N 1
ATOM 844 C CA . THR A 1 112 ? 0.208 17.984 23.391 1 98.88 112 THR A CA 1
ATOM 845 C C . THR A 1 112 ? 0.805 19.234 24.031 1 98.88 112 THR A C 1
ATOM 847 O O . THR A 1 112 ? 0.647 20.344 23.516 1 98.88 112 THR A O 1
ATOM 850 N N . ARG A 1 113 ? 1.484 19.062 25.156 1 98.75 113 ARG A N 1
ATOM 851 C CA . ARG A 1 113 ? 2.354 20.125 25.625 1 98.75 113 ARG A CA 1
ATOM 852 C C . ARG A 1 113 ? 3.537 20.328 24.688 1 98.75 113 ARG A C 1
ATOM 854 O O . ARG A 1 113 ? 3.965 19.391 24.016 1 98.75 113 ARG A O 1
ATOM 861 N N . TYR A 1 114 ? 3.969 21.484 24.594 1 98.69 114 TYR A N 1
ATOM 862 C CA . TYR A 1 114 ? 5.117 21.703 23.719 1 98.69 114 TYR A CA 1
ATOM 863 C C . TYR A 1 114 ? 6.285 22.297 24.5 1 98.69 114 TYR A C 1
ATOM 865 O O . TYR A 1 114 ? 6.09 22.938 25.531 1 98.69 114 TYR A O 1
ATOM 873 N N . PRO A 1 115 ? 7.523 22.078 24.047 1 98.62 115 PRO A N 1
ATOM 874 C CA . PRO A 1 115 ? 8.727 22.562 24.719 1 98.62 115 PRO A CA 1
ATOM 875 C C . PRO A 1 115 ? 8.773 24.078 24.828 1 98.62 115 PRO A C 1
ATOM 877 O O . PRO A 1 115 ? 8.359 24.781 23.906 1 98.62 115 PRO A O 1
ATOM 880 N N . ASP A 1 116 ? 9.477 24.578 25.797 1 97.94 116 ASP A N 1
ATOM 881 C CA . ASP A 1 116 ? 9.539 26 26.125 1 97.94 116 ASP A CA 1
ATOM 882 C C . ASP A 1 116 ? 10.32 26.766 25.047 1 97.94 116 ASP A C 1
ATOM 884 O O . ASP A 1 116 ? 10.195 27.984 24.953 1 97.94 116 ASP A O 1
ATOM 888 N N . VAL A 1 117 ? 11.031 26.016 24.297 1 98.38 117 VAL A N 1
ATOM 889 C CA . VAL A 1 117 ? 11.867 26.672 23.297 1 98.38 117 VAL A CA 1
ATOM 890 C C . VAL A 1 117 ? 11 27.203 22.156 1 98.38 117 VAL A C 1
ATOM 892 O O . VAL A 1 117 ? 11.453 28.016 21.359 1 98.38 117 VAL A O 1
ATOM 895 N N . LEU A 1 118 ? 9.781 26.797 22.125 1 98.69 118 LEU A N 1
ATOM 896 C CA . LEU A 1 118 ? 8.891 27.219 21.047 1 98.69 118 LEU A CA 1
ATOM 897 C C . LEU A 1 118 ? 7.988 28.359 21.516 1 98.69 118 LEU A C 1
ATOM 899 O O . LEU A 1 118 ? 7.465 28.328 22.625 1 98.69 118 LEU A O 1
ATOM 903 N N . SER A 1 119 ? 7.879 29.391 20.641 1 98.56 119 SER A N 1
ATOM 904 C CA . SER A 1 119 ? 6.805 30.359 20.812 1 98.56 119 SER A CA 1
ATOM 905 C C . SER A 1 119 ? 5.453 29.75 20.438 1 98.56 119 SER A C 1
ATOM 907 O O . SER A 1 119 ? 5.391 28.719 19.766 1 98.56 119 SER A O 1
ATOM 909 N N . PRO A 1 120 ? 4.355 30.344 20.891 1 98.5 120 PRO A N 1
ATOM 910 C CA . PRO A 1 120 ? 3.041 29.844 20.484 1 98.5 120 PRO A CA 1
ATOM 911 C C . PRO A 1 120 ? 2.883 29.797 18.969 1 98.5 120 PRO A C 1
ATOM 913 O O . PRO A 1 120 ? 2.301 28.844 18.438 1 98.5 120 PRO A O 1
ATOM 916 N N . ILE A 1 121 ? 3.422 30.797 18.281 1 98.62 121 ILE A N 1
ATOM 917 C CA . ILE A 1 121 ? 3.357 30.828 16.828 1 98.62 121 ILE A CA 1
ATOM 918 C C . ILE A 1 121 ? 4.094 29.625 16.25 1 98.62 121 ILE A C 1
ATOM 920 O O . ILE A 1 121 ? 3.547 28.891 15.422 1 98.62 121 ILE A O 1
ATOM 924 N N . GLU A 1 122 ? 5.266 29.375 16.719 1 98.56 122 GLU A N 1
ATOM 925 C CA . GLU A 1 122 ? 6.051 28.234 16.25 1 98.56 122 GLU A CA 1
ATOM 926 C C . GLU A 1 122 ? 5.363 26.906 16.594 1 98.56 122 GLU A C 1
ATOM 928 O O . GLU A 1 122 ? 5.277 26.016 15.75 1 98.56 122 GLU A O 1
ATOM 933 N N . ALA A 1 123 ? 4.828 26.797 17.781 1 98.81 123 ALA A N 1
ATOM 934 C CA . ALA A 1 123 ? 4.188 25.562 18.25 1 98.81 123 ALA A CA 1
ATOM 935 C C . ALA A 1 123 ? 2.932 25.266 17.422 1 98.81 123 ALA A C 1
ATOM 937 O O . ALA A 1 123 ? 2.625 24.094 17.156 1 98.81 123 ALA A O 1
ATOM 938 N N . SER A 1 124 ? 2.201 26.281 17 1 98.75 124 SER A N 1
ATOM 939 C CA . SER A 1 124 ? 0.929 26.109 16.312 1 98.75 124 SER A CA 1
ATOM 940 C C . SER A 1 124 ? 1.122 25.391 14.977 1 98.75 124 SER A C 1
ATOM 942 O O . SER A 1 124 ? 0.214 24.719 14.492 1 98.75 124 SER A O 1
ATOM 944 N N . VAL A 1 125 ? 2.332 25.484 14.367 1 98.38 125 VAL A N 1
ATOM 945 C CA . VAL A 1 125 ? 2.543 24.938 13.031 1 98.38 125 VAL A CA 1
ATOM 946 C C . VAL A 1 125 ? 3.592 23.828 13.086 1 98.38 125 VAL A C 1
ATOM 948 O O . VAL A 1 125 ? 4.086 23.391 12.047 1 98.38 125 VAL A O 1
ATOM 951 N N . HIS A 1 126 ? 3.955 23.344 14.227 1 98.69 126 HIS A N 1
ATOM 952 C CA . HIS A 1 126 ? 5.137 22.516 14.438 1 98.69 126 HIS A CA 1
ATOM 953 C C . HIS A 1 126 ? 4.797 21.031 14.312 1 98.69 126 HIS A C 1
ATOM 955 O O . HIS A 1 126 ? 5.547 20.266 13.703 1 98.69 126 HIS A O 1
ATOM 961 N N . TYR A 1 127 ? 3.67 20.578 14.727 1 98.81 127 TYR A N 1
ATOM 962 C CA . TYR A 1 127 ? 3.438 19.172 15.039 1 98.81 127 TYR A CA 1
ATOM 963 C C . TYR A 1 127 ? 2.861 1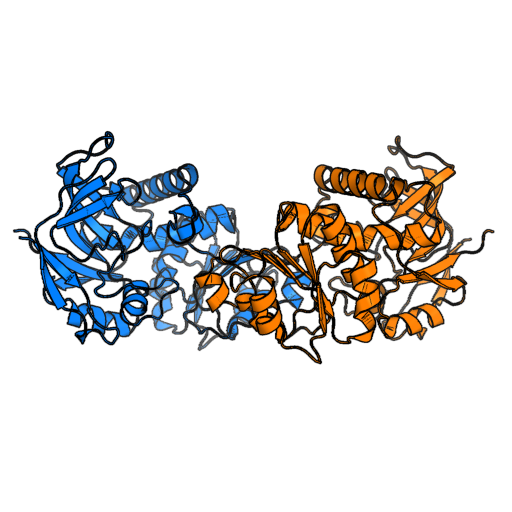8.438 13.828 1 98.81 127 TYR A C 1
ATOM 965 O O . TYR A 1 127 ? 3.268 17.312 13.531 1 98.81 127 TYR A O 1
ATOM 973 N N . THR A 1 128 ? 1.953 19.062 13.109 1 98.62 128 THR A N 1
ATOM 974 C CA . THR A 1 128 ? 1.251 18.344 12.047 1 98.62 128 THR A CA 1
ATOM 975 C C . THR A 1 128 ? 2.232 17.844 10.992 1 98.62 128 THR A C 1
ATOM 977 O O . THR A 1 128 ? 2.293 16.641 10.711 1 98.62 128 THR A O 1
ATOM 980 N N . PRO A 1 129 ? 3.086 18.703 10.414 1 98.25 129 PRO A N 1
ATOM 981 C CA . PRO A 1 129 ? 4.008 18.188 9.398 1 98.25 129 PRO A CA 1
ATOM 982 C C . PRO A 1 129 ? 5.012 17.188 9.953 1 98.25 129 PRO A C 1
ATOM 984 O O . PRO A 1 129 ? 5.387 16.234 9.266 1 98.25 129 PRO A O 1
ATOM 987 N N . LEU A 1 130 ? 5.43 17.359 11.203 1 98.81 130 LEU A N 1
ATOM 988 C CA . LEU A 1 130 ? 6.398 16.453 11.805 1 98.81 130 LEU A CA 1
ATOM 989 C C . LEU A 1 130 ? 5.762 15.102 12.094 1 98.81 130 LEU A C 1
ATOM 991 O O . LEU A 1 130 ? 6.414 14.062 11.977 1 98.81 130 LEU A O 1
ATOM 995 N N . LEU A 1 131 ? 4.484 15.125 12.516 1 98.88 131 LEU A N 1
ATOM 996 C CA . LEU A 1 131 ? 3.785 13.867 12.734 1 98.88 131 LEU A CA 1
ATOM 997 C C . LEU A 1 131 ? 3.607 13.109 11.43 1 98.88 131 LEU A C 1
ATOM 999 O O . LEU A 1 131 ? 3.775 11.883 11.383 1 98.88 131 LEU A O 1
ATOM 1003 N N . ILE A 1 132 ? 3.301 13.812 10.352 1 98.75 132 ILE A N 1
ATOM 1004 C CA . ILE A 1 132 ? 3.205 13.18 9.039 1 98.75 132 ILE A CA 1
ATOM 1005 C C . ILE A 1 132 ? 4.539 12.531 8.68 1 98.75 132 ILE A C 1
ATOM 1007 O O . ILE A 1 132 ? 4.586 11.352 8.328 1 98.75 132 ILE A O 1
ATOM 1011 N N . ALA A 1 133 ? 5.586 13.289 8.82 1 98.94 133 ALA A N 1
ATOM 1012 C CA . ALA A 1 133 ? 6.918 12.781 8.492 1 98.94 133 ALA A CA 1
ATOM 1013 C C . ALA A 1 133 ? 7.301 11.617 9.398 1 98.94 133 ALA A C 1
ATOM 1015 O O . ALA A 1 133 ? 7.797 10.594 8.922 1 98.94 133 ALA A O 1
ATOM 1016 N N . TYR A 1 134 ? 7.059 11.766 10.68 1 98.94 134 TYR A N 1
ATOM 1017 C CA . TYR A 1 134 ? 7.488 10.781 11.664 1 98.94 134 TYR A CA 1
ATOM 1018 C C . TYR A 1 134 ? 6.859 9.422 11.383 1 98.94 134 TYR A C 1
ATOM 1020 O O . TYR A 1 134 ? 7.562 8.414 11.289 1 98.94 134 TYR A O 1
ATOM 1028 N N . PHE A 1 135 ? 5.578 9.383 11.242 1 98.94 135 PHE A N 1
ATOM 1029 C CA . PHE A 1 135 ? 4.898 8.117 11.016 1 98.94 135 PHE A CA 1
ATOM 1030 C C . PHE A 1 135 ? 5.293 7.523 9.672 1 98.94 135 PHE A C 1
ATOM 1032 O O . PHE A 1 135 ? 5.379 6.301 9.523 1 98.94 135 PHE A O 1
ATOM 1039 N N . ALA A 1 136 ? 5.539 8.352 8.664 1 98.88 136 ALA A N 1
ATOM 1040 C CA . ALA A 1 136 ? 6.012 7.867 7.371 1 98.88 136 ALA A CA 1
ATOM 1041 C C . ALA A 1 136 ? 7.363 7.18 7.5 1 98.88 136 ALA A C 1
ATOM 1043 O O . ALA A 1 136 ? 7.562 6.078 6.977 1 98.88 136 ALA A O 1
ATOM 1044 N N . TYR A 1 137 ? 8.305 7.844 8.211 1 98.94 137 TYR A N 1
ATOM 1045 C CA . TYR A 1 137 ? 9.648 7.312 8.367 1 98.94 137 TYR A CA 1
ATOM 1046 C C . TYR A 1 137 ? 9.648 6.062 9.242 1 98.94 137 TYR A C 1
ATOM 1048 O O . TYR A 1 137 ? 10.25 5.047 8.883 1 98.94 137 TYR A O 1
ATOM 1056 N N . MET A 1 138 ? 8.945 6.137 10.398 1 98.75 138 MET A N 1
ATOM 1057 C CA . MET A 1 138 ? 9.148 5.16 11.469 1 98.75 138 MET A CA 1
ATOM 1058 C C . MET A 1 138 ? 8.156 4.008 11.352 1 98.75 138 MET A C 1
ATOM 1060 O O . MET A 1 138 ? 8.516 2.85 11.562 1 98.75 138 MET A O 1
ATOM 1064 N N . ASP A 1 139 ? 6.965 4.312 11.039 1 98.69 139 ASP A N 1
ATOM 1065 C CA . ASP A 1 139 ? 5.922 3.293 11.141 1 98.69 139 ASP A CA 1
ATOM 1066 C C . ASP A 1 139 ? 5.613 2.68 9.781 1 98.69 139 ASP A C 1
ATOM 1068 O O . ASP A 1 139 ? 5.312 1.488 9.68 1 98.69 139 ASP A O 1
ATOM 1072 N N . LEU A 1 140 ? 5.711 3.469 8.672 1 98.44 140 LEU A N 1
ATOM 1073 C CA . LEU A 1 140 ? 5.391 2.934 7.355 1 98.44 140 LEU A CA 1
ATOM 1074 C C . LEU A 1 140 ? 6.645 2.408 6.664 1 98.44 140 LEU A C 1
ATOM 1076 O O . LEU A 1 140 ? 6.758 1.21 6.395 1 98.44 140 LEU A O 1
ATOM 1080 N N . ALA A 1 141 ? 7.648 3.301 6.469 1 98.62 141 ALA A N 1
ATOM 1081 C CA . ALA A 1 141 ? 8.859 2.9 5.762 1 98.62 141 ALA A CA 1
ATOM 1082 C C . ALA A 1 141 ? 9.805 2.133 6.684 1 98.62 141 ALA A C 1
ATOM 1084 O O . ALA A 1 141 ? 10.641 1.357 6.215 1 98.62 141 ALA A O 1
ATOM 1085 N N . ARG A 1 142 ? 9.766 2.404 8.039 1 98.5 142 ARG A N 1
ATOM 1086 C CA . ARG A 1 142 ? 10.648 1.794 9.031 1 98.5 142 ARG A CA 1
ATOM 1087 C C . ARG A 1 142 ? 12.109 1.95 8.641 1 98.5 142 ARG A C 1
ATOM 1089 O O . ARG A 1 142 ? 12.859 0.969 8.594 1 98.5 142 ARG A O 1
ATOM 1096 N N . VAL A 1 143 ? 12.492 3.154 8.398 1 98.38 143 VAL A N 1
ATOM 1097 C CA . VAL A 1 143 ? 13.797 3.475 7.824 1 98.38 143 VAL A CA 1
ATOM 1098 C C . VAL A 1 143 ? 14.898 3.168 8.836 1 98.38 143 VAL A C 1
ATOM 1100 O O . VAL A 1 143 ? 14.664 3.191 10.047 1 98.38 143 VAL A O 1
ATOM 1103 N N . LYS A 1 144 ? 16.094 2.9 8.328 1 98.38 144 LYS A N 1
ATOM 1104 C CA . LYS A 1 144 ? 17.312 2.721 9.117 1 98.38 144 LYS A CA 1
ATOM 1105 C C . LYS A 1 144 ? 18.344 3.795 8.789 1 98.38 144 LYS A C 1
ATOM 1107 O O . LYS A 1 144 ? 18.375 4.301 7.664 1 98.38 144 LYS A O 1
ATOM 1112 N N . PRO A 1 145 ? 19.141 4.18 9.883 1 98.5 145 PRO A N 1
ATOM 1113 C CA . PRO A 1 145 ? 20.219 5.137 9.602 1 98.5 145 PRO A CA 1
ATOM 1114 C C . PRO A 1 145 ? 21.109 4.703 8.43 1 98.5 145 PRO A C 1
ATOM 1116 O O . PRO A 1 145 ? 21.391 3.514 8.289 1 98.5 145 PRO A O 1
ATOM 1119 N N . GLY A 1 146 ? 21.453 5.617 7.59 1 98.56 146 GLY A N 1
ATOM 1120 C CA . GLY A 1 146 ? 22.344 5.344 6.477 1 98.56 146 GLY A CA 1
ATOM 1121 C C . GLY A 1 146 ? 21.609 5.125 5.164 1 98.56 146 GLY A C 1
ATOM 1122 O O . GLY A 1 146 ? 22.203 5.234 4.09 1 98.56 146 GLY A O 1
ATOM 1123 N N . GLN A 1 147 ? 20.328 4.789 5.168 1 98.75 147 GLN A N 1
ATOM 1124 C CA . GLN A 1 147 ? 19.516 4.566 3.971 1 98.75 147 GLN A CA 1
ATOM 1125 C C . GLN A 1 147 ? 19.266 5.875 3.234 1 98.75 147 GLN A C 1
ATOM 1127 O O . GLN A 1 147 ? 19.25 6.945 3.846 1 98.75 147 GLN A O 1
ATOM 1132 N N . PHE A 1 148 ? 19.031 5.809 1.947 1 98.88 148 PHE A N 1
ATOM 1133 C CA . PHE A 1 148 ? 18.672 6.965 1.134 1 98.88 148 PHE A CA 1
ATOM 1134 C C . PHE A 1 148 ? 17.172 7.148 1.086 1 98.88 148 PHE A C 1
ATOM 1136 O O . PHE A 1 148 ? 16.422 6.184 0.88 1 98.88 148 PHE A O 1
ATOM 1143 N N . ALA A 1 149 ? 16.75 8.32 1.305 1 98.94 149 ALA A N 1
ATOM 1144 C CA . ALA A 1 149 ? 15.344 8.695 1.144 1 98.94 149 ALA A CA 1
ATOM 1145 C C . ALA A 1 149 ? 15.195 9.859 0.161 1 98.94 149 ALA A C 1
ATOM 1147 O O . ALA A 1 149 ? 15.953 10.828 0.222 1 98.94 149 ALA A O 1
ATOM 1148 N N . LEU A 1 150 ? 14.312 9.711 -0.763 1 98.94 150 LEU A N 1
ATOM 1149 C CA . LEU A 1 150 ? 13.922 10.812 -1.637 1 98.94 150 LEU A CA 1
ATOM 1150 C C . LEU A 1 150 ? 12.656 11.492 -1.133 1 98.94 150 LEU A C 1
ATOM 1152 O O . LEU A 1 150 ? 11.648 10.82 -0.886 1 98.94 150 LEU A O 1
ATOM 1156 N N . VAL A 1 151 ? 12.688 12.727 -0.903 1 98.94 151 VAL A N 1
ATOM 1157 C CA . VAL A 1 151 ? 11.508 13.531 -0.587 1 98.94 151 VAL A CA 1
ATOM 1158 C C . VAL A 1 151 ? 11.141 14.398 -1.788 1 98.94 151 VAL A C 1
ATOM 1160 O O . VAL A 1 151 ? 11.914 15.273 -2.193 1 98.94 151 VAL A O 1
ATOM 1163 N N . THR A 1 152 ? 10.016 14.094 -2.373 1 98.44 152 THR A N 1
ATOM 1164 C CA . THR A 1 152 ? 9.555 14.953 -3.465 1 98.44 152 THR A CA 1
ATOM 1165 C C . THR A 1 152 ? 8.867 16.203 -2.924 1 98.44 152 THR A C 1
ATOM 1167 O O . THR A 1 152 ? 8.438 16.219 -1.768 1 98.44 152 THR A O 1
ATOM 1170 N N . ASP A 1 153 ? 8.805 17.266 -3.771 1 96.56 153 ASP A N 1
ATOM 1171 C CA . ASP A 1 153 ? 8.211 18.531 -3.369 1 96.56 153 ASP A CA 1
ATOM 1172 C C . ASP A 1 153 ? 8.719 18.969 -2 1 96.56 153 ASP A C 1
ATOM 1174 O O . ASP A 1 153 ? 7.938 19.375 -1.139 1 96.56 153 ASP A O 1
ATOM 1178 N N . ALA A 1 154 ? 10.008 18.953 -1.841 1 97.81 154 ALA A N 1
ATOM 1179 C CA . ALA A 1 154 ? 10.641 19.031 -0.527 1 97.81 154 ALA A CA 1
ATOM 1180 C C . ALA A 1 154 ? 10.547 20.438 0.054 1 97.81 154 ALA A C 1
ATOM 1182 O O . ALA A 1 154 ? 10.766 20.641 1.25 1 97.81 154 ALA A O 1
ATOM 1183 N N . SER A 1 155 ? 10.211 21.406 -0.727 1 95.25 155 SER A N 1
ATOM 1184 C CA . SER A 1 155 ? 10.203 22.781 -0.248 1 95.25 155 SER A CA 1
ATOM 1185 C C . SER A 1 155 ? 8.805 23.203 0.19 1 95.25 155 SER A C 1
ATOM 1187 O O . SER A 1 155 ? 8.617 24.312 0.693 1 95.25 155 SER A O 1
ATOM 1189 N N . HIS A 1 156 ? 7.848 22.328 -0.046 1 93.75 156 HIS A N 1
ATOM 1190 C CA . HIS A 1 156 ? 6.457 22.703 0.177 1 93.75 156 HIS A CA 1
ATOM 1191 C C . HIS A 1 156 ? 5.84 21.891 1.312 1 93.75 156 HIS A C 1
ATOM 1193 O O . HIS A 1 156 ? 6.203 20.734 1.519 1 93.75 156 HIS A O 1
ATOM 1199 N N . CYS A 1 157 ? 4.926 22.531 2.082 1 93.19 157 CYS A N 1
ATOM 1200 C CA . CYS A 1 157 ? 4.082 21.891 3.076 1 93.19 157 CYS A CA 1
ATOM 1201 C C . CYS A 1 157 ? 4.922 21.078 4.059 1 93.19 157 CYS A C 1
ATOM 1203 O O . CYS A 1 157 ? 5.805 21.625 4.727 1 93.19 157 CYS A O 1
ATOM 1205 N N . ALA A 1 158 ? 4.754 19.797 4.098 1 96.5 158 ALA A N 1
ATOM 1206 C CA . ALA A 1 158 ? 5.449 18.984 5.086 1 96.5 158 ALA A CA 1
ATOM 1207 C C . ALA A 1 158 ? 6.863 18.625 4.617 1 96.5 158 ALA A C 1
ATOM 1209 O O . ALA A 1 158 ? 7.652 18.062 5.371 1 96.5 158 ALA A O 1
ATOM 1210 N N . GLY A 1 159 ? 7.238 18.984 3.387 1 97.81 159 GLY A N 1
ATOM 1211 C CA . GLY A 1 159 ? 8.523 18.641 2.797 1 97.81 159 GLY A CA 1
ATOM 1212 C C . GLY A 1 159 ? 9.703 18.984 3.688 1 97.81 159 GLY A C 1
ATOM 1213 O O . GLY A 1 159 ? 10.523 18.109 3.998 1 97.81 159 GLY A O 1
ATOM 1214 N N . PRO A 1 160 ? 9.758 20.234 4.129 1 98.06 160 PRO A N 1
ATOM 1215 C CA . PRO A 1 160 ? 10.883 20.641 4.98 1 98.06 160 PRO A CA 1
ATOM 1216 C C . PRO A 1 160 ? 10.977 19.812 6.262 1 98.06 160 PRO A C 1
ATOM 1218 O O . PRO A 1 160 ? 12.086 19.516 6.727 1 98.06 160 PRO A O 1
ATOM 1221 N N . SER A 1 161 ? 9.844 19.391 6.816 1 98.38 161 SER A N 1
ATOM 1222 C CA . SER A 1 161 ? 9.836 18.562 8.023 1 98.38 161 SER A CA 1
ATOM 1223 C C . SER A 1 161 ? 10.375 17.156 7.73 1 98.38 161 SER A C 1
ATOM 1225 O O . SER A 1 161 ? 11.07 16.578 8.562 1 98.38 161 SER A O 1
ATOM 1227 N N . PHE A 1 162 ? 10.055 16.625 6.562 1 98.81 162 PHE A N 1
ATOM 1228 C CA . PHE A 1 162 ? 10.617 15.344 6.152 1 98.81 162 PHE A CA 1
ATOM 1229 C C . PHE A 1 162 ? 12.133 15.422 6.07 1 98.81 162 PHE A C 1
ATOM 1231 O O . PHE A 1 162 ? 12.828 14.492 6.492 1 98.81 162 PHE A O 1
ATOM 1238 N N . VAL A 1 163 ? 12.625 16.547 5.535 1 98.81 163 VAL A N 1
ATOM 1239 C CA . VAL A 1 163 ? 14.07 16.703 5.355 1 98.81 163 VAL A CA 1
ATOM 1240 C C . VAL A 1 163 ? 14.758 16.766 6.719 1 98.81 163 VAL A C 1
ATOM 1242 O O . VAL A 1 163 ? 15.695 16 6.984 1 98.81 163 VAL A O 1
ATOM 1245 N N . GLN A 1 164 ? 14.234 17.547 7.68 1 98.38 164 GLN A N 1
ATOM 1246 C CA . GLN A 1 164 ? 14.859 17.703 8.992 1 98.38 164 GLN A CA 1
ATOM 1247 C C . GLN A 1 164 ? 14.812 16.406 9.781 1 98.38 164 GLN A C 1
ATOM 1249 O O . GLN A 1 164 ? 15.812 16.016 10.398 1 98.38 164 GLN A O 1
ATOM 1254 N N . LEU A 1 165 ? 13.648 15.844 9.75 1 98.81 165 LEU A N 1
ATOM 1255 C CA . LEU A 1 165 ? 13.484 14.625 10.531 1 98.81 165 LEU A CA 1
ATOM 1256 C C . LEU A 1 165 ? 14.352 13.5 9.977 1 98.81 165 LEU A C 1
ATOM 1258 O O . LEU A 1 165 ? 14.938 12.727 10.734 1 98.81 165 LEU A O 1
ATOM 1262 N N . GLY A 1 166 ? 14.414 13.383 8.633 1 98.88 166 GLY A N 1
ATOM 1263 C CA . GLY A 1 166 ? 15.289 12.391 8.031 1 98.88 166 GLY A CA 1
ATOM 1264 C C . GLY A 1 166 ? 16.734 12.516 8.492 1 98.88 166 GLY A C 1
ATOM 1265 O O . GLY A 1 166 ? 17.359 11.531 8.875 1 98.88 166 GLY A O 1
ATOM 1266 N N . LYS A 1 167 ? 17.203 13.75 8.453 1 98.75 167 LYS A N 1
ATOM 1267 C CA . LYS A 1 167 ? 18.562 14.016 8.945 1 98.75 167 LYS A CA 1
ATOM 1268 C C . LYS A 1 167 ? 18.703 13.586 10.406 1 98.75 167 LYS A C 1
ATOM 1270 O O . LYS A 1 167 ? 19.688 12.922 10.766 1 98.75 167 LYS A O 1
ATOM 1275 N N . ALA A 1 168 ? 17.734 13.922 11.188 1 98.69 168 ALA A N 1
ATOM 1276 C CA . ALA A 1 168 ? 17.781 13.609 12.617 1 98.69 168 ALA A CA 1
ATOM 1277 C C . ALA A 1 168 ? 17.797 12.102 12.844 1 98.69 168 ALA A C 1
ATOM 1279 O O . ALA A 1 168 ? 18.375 11.625 13.82 1 98.69 168 ALA A O 1
ATOM 1280 N N . LEU A 1 169 ? 17.188 11.344 11.969 1 98.5 169 LEU A N 1
ATOM 1281 C CA . LEU A 1 169 ? 17.094 9.891 12.094 1 98.5 169 LEU A CA 1
ATOM 1282 C C . LEU A 1 169 ? 18.297 9.203 11.477 1 98.5 169 LEU A C 1
ATOM 1284 O O . LEU A 1 169 ? 18.391 7.973 11.469 1 98.5 169 LEU A O 1
ATOM 1288 N N . GLY A 1 170 ? 19.203 9.969 10.906 1 98.69 170 GLY A N 1
ATOM 1289 C CA . GLY A 1 170 ? 20.406 9.422 10.312 1 98.69 170 GLY A CA 1
ATOM 1290 C C . GLY A 1 170 ? 20.219 8.961 8.883 1 98.69 170 GLY A C 1
ATOM 1291 O O . GLY A 1 170 ? 21.047 8.219 8.352 1 98.69 170 GLY A O 1
ATOM 1292 N N . VAL A 1 171 ? 19.172 9.359 8.305 1 98.69 171 VAL A N 1
ATOM 1293 C CA . VAL A 1 171 ? 18.859 9.016 6.918 1 98.69 171 VAL A CA 1
ATOM 1294 C C . VAL A 1 171 ? 19.562 9.984 5.973 1 98.69 171 VAL A C 1
ATOM 1296 O O . VAL A 1 171 ? 19.703 11.172 6.289 1 98.69 171 VAL A O 1
ATOM 1299 N N . ARG A 1 172 ? 20.016 9.508 4.863 1 98.81 172 ARG A N 1
ATOM 1300 C CA . ARG A 1 172 ? 20.578 10.344 3.809 1 98.81 172 ARG A CA 1
ATOM 1301 C C . ARG A 1 172 ? 19.5 10.875 2.881 1 98.81 172 ARG A C 1
ATOM 1303 O O . ARG A 1 172 ? 19.062 10.172 1.962 1 98.81 172 ARG A O 1
ATOM 1310 N N . VAL A 1 173 ? 19.094 12.086 3.086 1 98.94 173 VAL A N 1
ATOM 1311 C CA . VAL A 1 173 ? 17.922 12.625 2.424 1 98.94 173 VAL A CA 1
ATOM 1312 C C . VAL A 1 173 ? 18.328 13.305 1.118 1 98.94 173 VAL A C 1
ATOM 1314 O O . VAL A 1 173 ? 19.188 14.18 1.109 1 98.94 173 VAL A O 1
ATOM 1317 N N . ILE A 1 174 ? 17.781 12.875 0.06 1 98.94 174 ILE A N 1
ATOM 1318 C CA . ILE A 1 174 ? 17.797 13.586 -1.213 1 98.94 174 ILE A CA 1
ATOM 1319 C C . ILE A 1 174 ? 16.5 14.367 -1.382 1 98.94 174 ILE A C 1
ATOM 1321 O O . ILE A 1 174 ? 15.414 13.781 -1.458 1 98.94 174 ILE A O 1
ATOM 1325 N N . ALA A 1 175 ? 16.594 15.68 -1.406 1 98.81 175 ALA A N 1
ATOM 1326 C CA . ALA A 1 175 ? 15.43 16.547 -1.526 1 98.81 175 ALA A CA 1
ATOM 1327 C C . ALA A 1 175 ? 15.219 16.984 -2.973 1 98.81 175 ALA A C 1
ATOM 1329 O O . ALA A 1 175 ? 16.109 17.562 -3.592 1 98.81 175 ALA A O 1
ATOM 1330 N N . ALA A 1 176 ? 14.078 16.641 -3.52 1 98.56 176 ALA A N 1
ATOM 1331 C CA . ALA A 1 176 ? 13.719 17.109 -4.855 1 98.56 176 ALA A CA 1
ATOM 1332 C C . ALA A 1 176 ? 12.812 18.344 -4.773 1 98.56 176 ALA A C 1
ATOM 1334 O O . ALA A 1 176 ? 11.891 18.375 -3.959 1 98.56 176 ALA A O 1
ATOM 1335 N N . THR A 1 177 ? 13.07 19.312 -5.512 1 97.19 177 THR A N 1
ATOM 1336 C CA . THR A 1 177 ? 12.289 20.531 -5.652 1 97.19 177 THR A CA 1
ATOM 1337 C C . THR A 1 177 ? 12.227 20.969 -7.113 1 97.19 177 THR A C 1
ATOM 1339 O O . THR A 1 177 ? 13.008 20.5 -7.941 1 97.19 177 THR A O 1
ATOM 1342 N N . LYS A 1 178 ? 11.242 21.766 -7.43 1 93.81 178 LYS A N 1
ATOM 1343 C CA . LYS A 1 178 ? 11.094 22.219 -8.812 1 93.81 178 LYS A CA 1
ATOM 1344 C C . LYS A 1 178 ? 12.203 23.188 -9.188 1 93.81 178 LYS A C 1
ATOM 1346 O O . LYS A 1 178 ? 12.852 23.016 -10.219 1 93.81 178 LYS A O 1
ATOM 1351 N N . ASP A 1 179 ? 12.453 24.125 -8.25 1 92.62 179 ASP A N 1
ATOM 1352 C CA . ASP A 1 179 ? 13.305 25.281 -8.531 1 92.62 179 ASP A CA 1
ATOM 1353 C C . ASP A 1 179 ? 14.609 25.203 -7.734 1 92.62 179 ASP A C 1
ATOM 1355 O O . ASP A 1 179 ? 14.586 24.953 -6.531 1 92.62 179 ASP A O 1
ATOM 1359 N N . SER A 1 180 ? 15.719 25.562 -8.391 1 95.25 180 SER A N 1
ATOM 1360 C CA . SER A 1 180 ? 17.031 25.469 -7.762 1 95.25 180 SER A CA 1
ATOM 1361 C C . SER A 1 180 ? 17.203 26.562 -6.711 1 95.25 180 SER A C 1
ATOM 1363 O O . SER A 1 180 ? 18.125 26.484 -5.879 1 95.25 180 SER A O 1
ATOM 1365 N N . THR A 1 181 ? 16.359 27.547 -6.695 1 95.62 181 THR A N 1
ATOM 1366 C CA . THR A 1 181 ? 16.453 28.625 -5.711 1 95.62 181 THR A CA 1
ATOM 1367 C C . THR A 1 181 ? 16.188 28.094 -4.305 1 95.62 181 THR A C 1
ATOM 1369 O O . THR A 1 181 ? 16.547 28.734 -3.316 1 95.62 181 THR A O 1
ATOM 1372 N N . GLU A 1 182 ? 15.609 26.891 -4.207 1 95.81 182 GLU A N 1
ATOM 1373 C CA . GLU A 1 182 ? 15.289 26.297 -2.912 1 95.81 182 GLU A CA 1
ATOM 1374 C C . GLU A 1 182 ? 16.453 25.469 -2.377 1 95.81 182 GLU A C 1
ATOM 1376 O O . GLU A 1 182 ? 16.406 24.969 -1.252 1 95.81 182 GLU A O 1
ATOM 1381 N N . ARG A 1 183 ? 17.547 25.312 -3.113 1 97.25 183 ARG A N 1
ATOM 1382 C CA . ARG A 1 183 ? 18.625 24.359 -2.82 1 97.25 183 ARG A CA 1
ATOM 1383 C C . ARG A 1 183 ? 19.281 24.688 -1.483 1 97.25 183 ARG A C 1
ATOM 1385 O O . ARG A 1 183 ? 19.406 23.812 -0.618 1 97.25 183 ARG A O 1
ATOM 1392 N N . GLU A 1 184 ? 19.719 25.906 -1.306 1 97.38 184 GLU A N 1
ATOM 1393 C CA . GLU A 1 184 ? 20.438 26.297 -0.088 1 97.38 184 GLU A CA 1
ATOM 1394 C C . GLU A 1 184 ? 19.562 26.094 1.146 1 97.38 184 GLU A C 1
ATOM 1396 O O . GLU A 1 184 ? 20.031 25.625 2.186 1 97.38 184 GLU A O 1
ATOM 1401 N N . TYR A 1 185 ? 18.328 26.422 0.994 1 96.81 185 TYR A N 1
ATOM 1402 C CA . TYR A 1 185 ? 17.375 26.25 2.082 1 96.81 185 TYR A CA 1
ATOM 1403 C C . TYR A 1 185 ? 17.25 24.781 2.467 1 96.81 185 TYR A C 1
ATOM 1405 O O . TYR A 1 185 ? 17.375 24.422 3.643 1 96.81 185 TYR A O 1
ATOM 1413 N N . LEU A 1 186 ? 17.109 23.891 1.514 1 98.19 186 LEU A N 1
ATOM 1414 C CA . LEU A 1 186 ? 16.922 22.469 1.769 1 98.19 186 LEU A CA 1
ATOM 1415 C C . LEU A 1 186 ? 18.203 21.844 2.33 1 98.19 186 LEU A C 1
ATOM 1417 O O . LEU A 1 186 ? 18.141 20.984 3.211 1 98.19 186 LEU A O 1
ATOM 1421 N N . LEU A 1 187 ? 19.391 22.312 1.821 1 98.5 187 LEU A N 1
ATOM 1422 C CA . LEU A 1 187 ? 20.656 21.859 2.383 1 98.5 187 LEU A CA 1
ATOM 1423 C C . LEU A 1 187 ? 20.781 22.266 3.846 1 98.5 187 LEU A C 1
ATOM 1425 O O . LEU A 1 187 ? 21.234 21.484 4.68 1 98.5 187 LEU A O 1
ATOM 1429 N N . SER A 1 188 ? 20.344 23.484 4.156 1 97.5 188 SER A N 1
ATOM 1430 C CA . SER A 1 188 ? 20.422 23.984 5.52 1 97.5 188 SER A CA 1
ATOM 1431 C C . SER A 1 188 ? 19.547 23.188 6.469 1 97.5 188 SER A C 1
ATOM 1433 O O . SER A 1 188 ? 19.812 23.125 7.668 1 97.5 188 SER A O 1
ATOM 1435 N N . LEU A 1 189 ? 18.484 22.578 5.914 1 97.5 189 LEU A N 1
ATOM 1436 C CA . LEU A 1 189 ? 17.578 21.766 6.723 1 97.5 189 LEU A CA 1
ATOM 1437 C C . LEU A 1 189 ? 18.141 20.375 6.941 1 97.5 189 LEU A C 1
ATOM 1439 O O . LEU A 1 189 ? 17.641 19.625 7.793 1 97.5 189 LEU A O 1
ATOM 1443 N N . GLY A 1 190 ? 19.141 19.984 6.125 1 98.12 190 GLY A N 1
ATOM 1444 C CA . GLY A 1 190 ? 19.781 18.703 6.387 1 98.12 190 GLY A CA 1
ATOM 1445 C C . GLY A 1 190 ? 19.797 17.781 5.18 1 98.12 190 GLY A C 1
ATOM 1446 O O . GLY A 1 190 ? 20.266 16.656 5.262 1 98.12 190 GLY A O 1
ATOM 1447 N N . ALA A 1 191 ? 19.312 18.203 4.055 1 98.75 191 ALA A N 1
ATOM 1448 C CA . ALA A 1 191 ? 19.391 17.375 2.852 1 98.75 191 ALA A CA 1
ATOM 1449 C C . ALA A 1 191 ? 20.828 17.078 2.477 1 98.75 191 ALA A C 1
ATOM 1451 O O . ALA A 1 191 ? 21.688 17.969 2.52 1 98.75 191 ALA A O 1
ATOM 1452 N N . GLU A 1 192 ? 21.078 15.875 2.158 1 98.44 192 GLU A N 1
ATOM 1453 C CA . GLU A 1 192 ? 22.406 15.508 1.669 1 98.44 192 GLU A CA 1
ATOM 1454 C C . GLU A 1 192 ? 22.625 16.047 0.257 1 98.44 192 GLU A C 1
ATOM 1456 O O . GLU A 1 192 ? 23.734 16.5 -0.068 1 98.44 192 GLU A O 1
ATOM 1461 N N . LYS A 1 193 ? 21.656 15.883 -0.571 1 98.62 193 LYS A N 1
ATOM 1462 C CA . LYS A 1 193 ? 21.641 16.375 -1.943 1 98.62 193 LYS A CA 1
ATOM 1463 C C . LYS A 1 193 ? 20.297 17.016 -2.289 1 98.62 193 LYS A C 1
ATOM 1465 O O . LYS A 1 193 ? 19.281 16.672 -1.686 1 98.62 193 LYS A O 1
ATOM 1470 N N . VAL A 1 194 ? 20.344 17.984 -3.17 1 98.75 194 VAL A N 1
ATOM 1471 C CA . VAL A 1 194 ? 19.141 18.609 -3.678 1 98.75 194 VAL A CA 1
ATOM 1472 C C . VAL A 1 194 ? 19.078 18.469 -5.199 1 98.75 194 VAL A C 1
ATOM 1474 O O . VAL A 1 194 ? 20.062 18.734 -5.887 1 98.75 194 VAL A O 1
ATOM 1477 N N . ILE A 1 195 ? 17.984 17.969 -5.691 1 98.69 195 ILE A N 1
ATOM 1478 C CA . ILE A 1 195 ? 17.766 17.844 -7.125 1 98.69 195 ILE A CA 1
ATOM 1479 C C . ILE A 1 195 ? 16.688 18.844 -7.562 1 98.69 195 ILE A C 1
ATOM 1481 O O . ILE A 1 195 ? 15.555 18.797 -7.082 1 98.69 195 ILE A O 1
ATOM 1485 N N . ALA A 1 196 ? 17.016 19.781 -8.43 1 98.25 196 ALA A N 1
ATOM 1486 C CA . ALA A 1 196 ? 16.062 20.703 -9.039 1 98.25 196 ALA A CA 1
ATOM 1487 C C . ALA A 1 196 ? 15.477 20.109 -10.328 1 98.25 196 ALA A C 1
ATOM 1489 O O . ALA A 1 196 ? 16.125 20.125 -11.367 1 98.25 196 ALA A O 1
ATOM 1490 N N . THR A 1 197 ? 14.273 19.688 -10.328 1 96.06 197 THR A N 1
ATOM 1491 C CA . THR A 1 197 ? 13.711 18.812 -11.352 1 96.06 197 THR A CA 1
ATOM 1492 C C . THR A 1 197 ? 13.43 19.578 -12.633 1 96.06 197 THR A C 1
ATOM 1494 O O . THR A 1 197 ? 13.219 18.984 -13.688 1 96.06 197 THR A O 1
ATOM 1497 N N . GLU A 1 198 ? 13.367 20.891 -12.594 1 94.88 198 GLU A N 1
ATOM 1498 C CA . GLU A 1 198 ? 13.211 21.672 -13.82 1 94.88 198 GLU A CA 1
ATOM 1499 C C . GLU A 1 198 ? 14.508 21.719 -14.617 1 94.88 198 GLU A C 1
ATOM 1501 O O . GLU A 1 198 ? 14.492 21.984 -15.828 1 94.88 198 GLU A O 1
ATOM 1506 N N . GLU A 1 199 ? 15.57 21.438 -13.922 1 96 199 GLU A N 1
ATOM 1507 C CA . GLU A 1 199 ? 16.891 21.562 -14.531 1 96 199 GLU A CA 1
ATOM 1508 C C . GLU A 1 199 ? 17.578 20.203 -14.656 1 96 199 GLU A C 1
ATOM 1510 O O . GLU A 1 199 ? 18.5 20.031 -15.461 1 96 199 GLU A O 1
ATOM 1515 N N . GLN A 1 200 ? 17.172 19.391 -13.828 1 96.31 200 GLN A N 1
ATOM 1516 C CA . GLN A 1 200 ? 17.859 18.109 -13.711 1 96.31 200 GLN A CA 1
ATOM 1517 C C . GLN A 1 200 ? 16.875 16.938 -13.883 1 96.31 200 GLN A C 1
ATOM 1519 O O . GLN A 1 200 ? 15.734 17.016 -13.422 1 96.31 200 GLN A O 1
ATOM 1524 N N . ASP A 1 201 ? 17.406 15.875 -14.516 1 97.19 201 ASP A N 1
ATOM 1525 C CA . ASP A 1 201 ? 16.625 14.641 -14.609 1 97.19 201 ASP A CA 1
ATOM 1526 C C . ASP A 1 201 ? 16.672 13.859 -13.297 1 97.19 201 ASP A C 1
ATOM 1528 O O . ASP A 1 201 ? 17.734 13.445 -12.859 1 97.19 201 ASP A O 1
ATOM 1532 N N . LEU A 1 202 ? 15.57 13.656 -12.742 1 98.19 202 LEU A N 1
ATOM 1533 C CA . LEU A 1 202 ? 15.477 13.062 -11.414 1 98.19 202 LEU A CA 1
ATOM 1534 C C . LEU A 1 202 ? 16.109 11.672 -11.391 1 98.19 202 LEU A C 1
ATOM 1536 O O . LEU A 1 202 ? 16.938 11.383 -10.523 1 98.19 202 LEU A O 1
ATOM 1540 N N . LEU A 1 203 ? 15.727 10.789 -12.312 1 98.19 203 LEU A N 1
ATOM 1541 C CA . LEU A 1 203 ? 16.219 9.414 -12.344 1 98.19 203 LEU A CA 1
ATOM 1542 C C . LEU A 1 203 ? 17.734 9.383 -12.539 1 98.19 203 LEU A C 1
ATOM 1544 O O . LEU A 1 203 ? 18.438 8.648 -11.836 1 98.19 203 LEU A O 1
ATOM 1548 N N . MET A 1 204 ? 18.219 10.148 -13.438 1 98.25 204 MET A N 1
ATOM 1549 C CA . MET A 1 204 ? 19.656 10.195 -13.703 1 98.25 204 MET A CA 1
ATOM 1550 C C . MET A 1 204 ? 20.438 10.633 -12.469 1 98.25 204 MET A C 1
ATOM 1552 O O . MET A 1 204 ? 21.453 10.039 -12.125 1 98.25 204 MET A O 1
ATOM 1556 N N . GLN A 1 205 ? 19.953 11.711 -11.812 1 98.56 205 GLN A N 1
ATOM 1557 C CA . GLN A 1 205 ? 20.625 12.211 -10.617 1 98.56 205 GLN A CA 1
ATOM 1558 C C . GLN A 1 205 ? 20.609 11.18 -9.5 1 98.56 205 GLN A C 1
ATOM 1560 O O . GLN A 1 205 ? 21.609 10.969 -8.812 1 98.56 205 GLN A O 1
ATOM 1565 N N . ILE A 1 206 ? 19.5 10.516 -9.281 1 98.75 206 ILE A N 1
ATOM 1566 C CA . ILE A 1 206 ? 19.391 9.5 -8.234 1 98.75 206 ILE A CA 1
ATOM 1567 C C . ILE A 1 206 ? 20.359 8.359 -8.523 1 98.75 206 ILE A C 1
ATOM 1569 O O . ILE A 1 206 ? 21.062 7.895 -7.617 1 98.75 206 ILE A O 1
ATOM 1573 N N . ASN A 1 207 ? 20.375 7.906 -9.766 1 98.44 207 ASN A N 1
ATOM 1574 C CA . ASN A 1 207 ? 21.312 6.84 -10.141 1 98.44 207 ASN A CA 1
ATOM 1575 C C . ASN A 1 207 ? 22.75 7.223 -9.844 1 98.44 207 ASN A C 1
ATOM 1577 O O . ASN A 1 207 ? 23.516 6.41 -9.32 1 98.44 207 ASN A O 1
ATOM 1581 N N . LYS A 1 208 ? 23.094 8.422 -10.18 1 98.38 208 LYS A N 1
ATOM 1582 C CA . LYS A 1 208 ? 24.438 8.906 -9.922 1 98.38 208 LYS A CA 1
ATOM 1583 C C . LYS A 1 208 ? 24.734 8.93 -8.43 1 98.38 208 LYS A C 1
ATOM 1585 O O . LYS A 1 208 ? 25.797 8.469 -7.988 1 98.38 208 LYS A O 1
ATOM 1590 N N . ILE A 1 209 ? 23.797 9.414 -7.625 1 98.38 209 ILE A N 1
ATOM 1591 C CA . ILE A 1 209 ? 23.984 9.602 -6.191 1 98.38 209 ILE A CA 1
ATOM 1592 C C . ILE A 1 209 ? 24.047 8.25 -5.492 1 98.38 209 ILE A C 1
ATOM 1594 O O . ILE A 1 209 ? 24.797 8.078 -4.527 1 98.38 209 ILE A O 1
ATOM 1598 N N . THR A 1 210 ? 23.328 7.262 -5.973 1 98.38 210 THR A N 1
ATOM 1599 C CA . THR A 1 210 ? 23.172 5.992 -5.266 1 98.38 210 THR A CA 1
ATOM 1600 C C . THR A 1 210 ? 23.969 4.887 -5.965 1 98.38 210 THR A C 1
ATOM 1602 O O . THR A 1 210 ? 23.766 3.703 -5.684 1 98.38 210 THR A O 1
ATOM 1605 N N . ASP A 1 211 ? 24.781 5.207 -6.961 1 98 211 ASP A N 1
ATOM 1606 C CA . ASP A 1 211 ? 25.562 4.246 -7.738 1 98 211 ASP A CA 1
ATOM 1607 C C . ASP A 1 211 ? 24.656 3.205 -8.391 1 98 211 ASP A C 1
ATOM 1609 O O . ASP A 1 211 ? 24.906 2.002 -8.281 1 98 211 ASP A O 1
ATOM 1613 N N . ASN A 1 212 ? 23.5 3.672 -8.883 1 97.88 212 ASN A N 1
ATOM 1614 C CA . ASN A 1 212 ? 22.562 2.938 -9.711 1 97.88 212 ASN A CA 1
ATOM 1615 C C . ASN A 1 212 ? 21.75 1.94 -8.883 1 97.88 212 ASN A C 1
ATOM 1617 O O . ASN A 1 212 ? 21.047 1.098 -9.445 1 97.88 212 ASN A O 1
ATOM 1621 N N . ARG A 1 213 ? 21.797 2 -7.605 1 97.81 213 ARG A N 1
ATOM 1622 C CA . ARG A 1 213 ? 21.016 1.101 -6.762 1 97.81 213 ARG A CA 1
ATOM 1623 C C . ARG A 1 213 ? 19.578 1.6 -6.613 1 97.81 213 ARG A C 1
ATOM 1625 O O . ARG A 1 213 ? 18.656 0.801 -6.5 1 97.81 213 ARG A O 1
ATOM 1632 N N . GLY A 1 214 ? 19.406 2.971 -6.52 1 98.69 214 GLY A N 1
ATOM 1633 C CA . GLY A 1 214 ? 18.141 3.6 -6.172 1 98.69 214 GLY A CA 1
ATOM 1634 C C . GLY A 1 214 ? 18.016 3.928 -4.695 1 98.69 214 GLY A C 1
ATOM 1635 O O . GLY A 1 214 ? 18.875 3.549 -3.898 1 98.69 214 GLY A O 1
ATOM 1636 N N . VAL A 1 215 ? 17 4.633 -4.359 1 98.94 215 VAL A N 1
ATOM 1637 C CA . VAL A 1 215 ? 16.797 5.016 -2.967 1 98.94 215 VAL A CA 1
ATOM 1638 C C . VAL A 1 215 ? 15.977 3.939 -2.25 1 98.94 215 VAL A C 1
ATOM 1640 O O . VAL A 1 215 ? 15.242 3.182 -2.887 1 98.94 215 VAL A O 1
ATOM 1643 N N . ASP A 1 216 ? 16.094 3.906 -0.936 1 98.88 216 ASP A N 1
ATOM 1644 C CA . ASP A 1 216 ? 15.398 2.91 -0.125 1 98.88 216 ASP A CA 1
ATOM 1645 C C . ASP A 1 216 ? 13.93 3.289 0.077 1 98.88 216 ASP A C 1
ATOM 1647 O O . ASP A 1 216 ? 13.07 2.416 0.236 1 98.88 216 ASP A O 1
ATOM 1651 N N . VAL A 1 217 ? 13.688 4.562 0.089 1 98.94 217 VAL A N 1
ATOM 1652 C CA . VAL A 1 217 ? 12.32 5.016 0.307 1 98.94 217 VAL A CA 1
ATOM 1653 C C . VAL A 1 217 ? 12.07 6.309 -0.461 1 98.94 217 VAL A C 1
ATOM 1655 O O . VAL A 1 217 ? 12.969 7.145 -0.588 1 98.94 217 VAL A O 1
ATOM 1658 N N . VAL A 1 218 ? 10.93 6.469 -1.01 1 98.94 218 VAL A N 1
ATOM 1659 C CA . VAL A 1 218 ? 10.43 7.719 -1.568 1 98.94 218 VAL A CA 1
ATOM 1660 C C . VAL A 1 218 ? 9.25 8.219 -0.743 1 98.94 218 VAL A C 1
ATOM 1662 O O . VAL A 1 218 ? 8.281 7.484 -0.529 1 98.94 218 VAL A O 1
ATOM 1665 N N . PHE A 1 219 ? 9.352 9.359 -0.193 1 98.94 219 PHE A N 1
ATOM 1666 C CA . PHE A 1 219 ? 8.227 10.109 0.352 1 98.94 219 PHE A CA 1
ATOM 1667 C C . PHE A 1 219 ? 7.68 11.094 -0.675 1 98.94 219 PHE A C 1
ATOM 1669 O O . PHE A 1 219 ? 8.305 12.117 -0.954 1 98.94 219 PHE A O 1
ATOM 1676 N N . ASP A 1 220 ? 6.543 10.805 -1.185 1 98.81 220 ASP A N 1
ATOM 1677 C CA . ASP A 1 220 ? 6.02 11.547 -2.326 1 98.81 220 ASP A CA 1
ATOM 1678 C C . ASP A 1 220 ? 4.832 12.414 -1.917 1 98.81 220 ASP A C 1
ATOM 1680 O O . ASP A 1 220 ? 3.76 11.898 -1.592 1 98.81 220 ASP A O 1
ATOM 1684 N N . GLY A 1 221 ? 5 13.695 -1.975 1 97.44 221 GLY A N 1
ATOM 1685 C CA . GLY A 1 221 ? 3.916 14.625 -1.706 1 97.44 221 GLY A CA 1
ATOM 1686 C C . GLY A 1 221 ? 3.211 15.102 -2.963 1 97.44 221 GLY A C 1
ATOM 1687 O O . GLY A 1 221 ? 2.215 15.82 -2.889 1 97.44 221 GLY A O 1
ATOM 1688 N N . LEU A 1 222 ? 3.596 14.625 -4.102 1 96.88 222 LEU A N 1
ATOM 1689 C CA . LEU A 1 222 ? 3.141 15.195 -5.367 1 96.88 222 LEU A CA 1
ATOM 1690 C C . LEU A 1 222 ? 2.068 14.312 -6.004 1 96.88 222 LEU A C 1
ATOM 1692 O O . LEU A 1 222 ? 1.026 14.812 -6.434 1 96.88 222 LEU A O 1
ATOM 1696 N N . GLY A 1 223 ? 2.344 12.977 -6.008 1 97.19 223 GLY A N 1
ATOM 1697 C CA . GLY A 1 223 ? 1.569 12.156 -6.926 1 97.19 223 GLY A CA 1
ATOM 1698 C C . GLY A 1 223 ? 1.656 12.625 -8.367 1 97.19 223 GLY A C 1
ATOM 1699 O O . GLY A 1 223 ? 2.752 12.852 -8.891 1 97.19 223 GLY A O 1
ATOM 1700 N N . GLY A 1 224 ? 0.539 12.766 -9.07 1 96.38 224 GLY A N 1
ATOM 1701 C CA . GLY A 1 224 ? 0.542 13.273 -10.438 1 96.38 224 GLY A CA 1
ATOM 1702 C C . GLY A 1 224 ? 1.309 12.383 -11.398 1 96.38 224 GLY A C 1
ATOM 1703 O O . GLY A 1 224 ? 1.697 11.266 -11.047 1 96.38 224 GLY A O 1
ATOM 1704 N N . PRO A 1 225 ? 1.564 12.867 -12.602 1 94.81 225 PRO A N 1
ATOM 1705 C CA . PRO A 1 225 ? 2.156 12.062 -13.672 1 94.81 225 PRO A CA 1
ATOM 1706 C C . PRO A 1 225 ? 3.559 11.562 -13.336 1 94.81 225 PRO A C 1
ATOM 1708 O O . PRO A 1 225 ? 3.967 10.492 -13.789 1 94.81 225 PRO A O 1
ATOM 1711 N N . GLN A 1 226 ? 4.227 12.25 -12.539 1 94.69 226 GLN A N 1
ATOM 1712 C CA . GLN A 1 226 ? 5.613 11.898 -12.25 1 94.69 226 GLN A CA 1
ATOM 1713 C C . GLN A 1 226 ? 5.695 10.609 -11.43 1 94.69 226 GLN A C 1
ATOM 1715 O O . GLN A 1 226 ? 6.766 10.016 -11.305 1 94.69 226 GLN A O 1
ATOM 1720 N N . MET A 1 227 ? 4.605 10.188 -10.828 1 96.56 227 MET A N 1
ATOM 1721 C CA . MET A 1 227 ? 4.66 9.047 -9.922 1 96.56 227 MET A CA 1
ATOM 1722 C C . MET A 1 227 ? 5.102 7.785 -10.664 1 96.56 227 MET A C 1
ATOM 1724 O O . MET A 1 227 ? 5.711 6.895 -10.07 1 96.56 227 MET A O 1
ATOM 1728 N N . SER A 1 228 ? 4.809 7.668 -11.977 1 94.5 228 SER A N 1
ATOM 1729 C CA . SER A 1 228 ? 5.188 6.508 -12.773 1 94.5 228 SER A CA 1
ATOM 1730 C C . SER A 1 228 ? 6.699 6.309 -12.781 1 94.5 228 SER A C 1
ATOM 1732 O O . SER A 1 228 ? 7.184 5.184 -12.922 1 94.5 228 SER A O 1
ATOM 1734 N N . LEU A 1 229 ? 7.5 7.391 -12.578 1 96.31 229 LEU A N 1
ATOM 1735 C CA . LEU A 1 229 ? 8.953 7.344 -12.617 1 96.31 229 LEU A CA 1
ATOM 1736 C C . LEU A 1 229 ? 9.523 6.879 -11.281 1 96.31 229 LEU A C 1
ATOM 1738 O O . LEU A 1 229 ? 10.68 6.449 -11.211 1 96.31 229 LEU A O 1
ATOM 1742 N N . LEU A 1 230 ? 8.75 6.945 -10.25 1 98.19 230 LEU A N 1
ATOM 1743 C CA . LEU A 1 230 ? 9.273 6.723 -8.906 1 98.19 230 LEU A CA 1
ATOM 1744 C C . LEU A 1 230 ? 9.602 5.246 -8.688 1 98.19 230 LEU A C 1
ATOM 1746 O O . LEU A 1 230 ? 10.406 4.906 -7.816 1 98.19 230 LEU A O 1
ATOM 1750 N N . GLY A 1 231 ? 8.977 4.402 -9.438 1 97.81 231 GLY A N 1
ATOM 1751 C CA . GLY A 1 231 ? 9.359 2.998 -9.398 1 97.81 231 GLY A CA 1
ATOM 1752 C C . GLY A 1 231 ? 10.789 2.756 -9.836 1 97.81 231 GLY A C 1
ATOM 1753 O O . GLY A 1 231 ? 11.477 1.888 -9.289 1 97.81 231 GLY A O 1
ATOM 1754 N N . ASP A 1 232 ? 11.195 3.52 -10.781 1 97.81 232 ASP A N 1
ATOM 1755 C CA . ASP A 1 232 ? 12.547 3.367 -11.312 1 97.81 232 ASP A CA 1
ATOM 1756 C C . ASP A 1 232 ? 13.586 3.938 -10.352 1 97.81 232 ASP A C 1
ATOM 1758 O O . ASP A 1 232 ? 14.727 3.467 -10.312 1 97.81 232 ASP A O 1
ATOM 1762 N N . VAL A 1 233 ? 13.164 4.848 -9.562 1 98.44 233 VAL A N 1
ATOM 1763 C CA . VAL A 1 233 ? 14.094 5.531 -8.672 1 98.44 233 VAL A CA 1
ATOM 1764 C C . VAL A 1 233 ? 14.312 4.699 -7.406 1 98.44 233 VAL A C 1
ATOM 1766 O O . VAL A 1 233 ? 15.289 4.898 -6.684 1 98.44 233 VAL A O 1
ATOM 1769 N N . LEU A 1 234 ? 13.469 3.797 -7.141 1 98.81 234 LEU A N 1
ATOM 1770 C CA . LEU A 1 234 ? 13.516 3.002 -5.918 1 98.81 234 LEU A CA 1
ATOM 1771 C C . LEU A 1 234 ? 14.484 1.831 -6.07 1 98.81 234 LEU A C 1
ATOM 1773 O O . LEU A 1 234 ? 14.586 1.241 -7.148 1 98.81 234 LEU A O 1
ATOM 1777 N N . ALA A 1 235 ? 15.219 1.497 -5.02 1 98.69 235 ALA A N 1
ATOM 1778 C CA . ALA A 1 235 ? 15.969 0.248 -4.918 1 98.69 235 ALA A CA 1
ATOM 1779 C C . ALA A 1 235 ? 15.031 -0.948 -4.797 1 98.69 235 ALA A C 1
ATOM 1781 O O . ALA A 1 235 ? 13.852 -0.788 -4.465 1 98.69 235 ALA A O 1
ATOM 1782 N N . PRO A 1 236 ? 15.523 -2.162 -5.156 1 98 236 PRO A N 1
ATOM 1783 C CA . PRO A 1 236 ? 14.727 -3.355 -4.871 1 98 236 PRO A CA 1
ATOM 1784 C C . PRO A 1 236 ? 14.242 -3.41 -3.426 1 98 236 PRO A C 1
ATOM 1786 O O . PRO A 1 236 ? 14.992 -3.07 -2.506 1 98 236 PRO A O 1
ATOM 1789 N N . ARG A 1 237 ? 12.945 -3.738 -3.26 1 97.88 237 ARG A N 1
ATOM 1790 C CA . ARG A 1 237 ? 12.273 -3.887 -1.975 1 97.88 237 ARG A CA 1
ATOM 1791 C C . ARG A 1 237 ? 12.086 -2.533 -1.293 1 97.88 237 ARG A C 1
ATOM 1793 O O . ARG A 1 237 ? 11.828 -2.469 -0.089 1 97.88 237 ARG A O 1
ATOM 1800 N N . GLY A 1 238 ? 12.305 -1.443 -2.039 1 98.5 238 GLY A N 1
ATOM 1801 C CA . GLY A 1 238 ? 12.117 -0.11 -1.489 1 98.5 238 GLY A CA 1
ATOM 1802 C C . GLY A 1 238 ? 10.664 0.204 -1.172 1 98.5 238 GLY A C 1
ATOM 1803 O O . GLY A 1 238 ? 9.766 -0.569 -1.515 1 98.5 238 GLY A O 1
ATOM 1804 N N . SER A 1 239 ? 10.43 1.376 -0.508 1 98.62 239 SER A N 1
ATOM 1805 C CA . SER A 1 239 ? 9.094 1.813 -0.12 1 98.62 239 SER A CA 1
ATOM 1806 C C . SER A 1 239 ? 8.711 3.113 -0.821 1 98.62 239 SER A C 1
ATOM 1808 O O . SER A 1 239 ? 9.523 4.035 -0.913 1 98.62 239 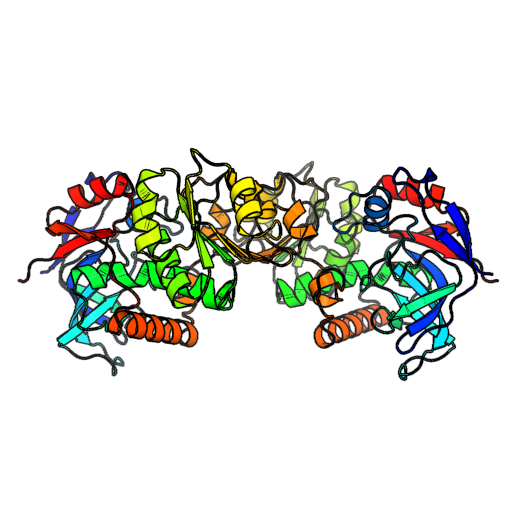SER A O 1
ATOM 1810 N N . LEU A 1 240 ? 7.598 3.127 -1.43 1 98.75 240 LEU A N 1
ATOM 1811 C CA . LEU A 1 240 ? 6.977 4.34 -1.955 1 98.75 240 LEU A CA 1
ATOM 1812 C C . LEU A 1 240 ? 5.812 4.781 -1.075 1 98.75 240 LEU A C 1
ATOM 1814 O O . LEU A 1 240 ? 4.801 4.082 -0.984 1 98.75 240 LEU A O 1
ATOM 1818 N N . VAL A 1 241 ? 5.922 5.891 -0.347 1 98.81 241 VAL A N 1
ATOM 1819 C CA . VAL A 1 241 ? 4.895 6.422 0.544 1 98.81 241 VAL A CA 1
ATOM 1820 C C . VAL A 1 241 ? 4.27 7.672 -0.076 1 98.81 241 VAL A C 1
ATOM 1822 O O . VAL A 1 241 ? 4.914 8.719 -0.159 1 98.81 241 VAL A O 1
ATOM 1825 N N . LEU A 1 242 ? 3.092 7.574 -0.549 1 98.69 242 LEU A N 1
ATOM 1826 C CA . LEU A 1 242 ? 2.336 8.703 -1.074 1 98.69 242 LEU A CA 1
ATOM 1827 C C . LEU A 1 242 ? 1.573 9.414 0.041 1 98.69 242 LEU A C 1
ATOM 1829 O O . LEU A 1 242 ? 0.67 8.836 0.647 1 98.69 242 LEU A O 1
ATOM 1833 N N . TYR A 1 243 ? 1.917 10.688 0.321 1 98 243 TYR A N 1
ATOM 1834 C CA . TYR A 1 243 ? 1.29 11.336 1.465 1 98 243 TYR A CA 1
ATOM 1835 C C . TYR A 1 243 ? 0.568 12.609 1.038 1 98 243 TYR A C 1
ATOM 1837 O O . TYR A 1 243 ? -0.036 13.297 1.866 1 98 243 TYR A O 1
ATOM 1845 N N . GLY A 1 244 ? 0.616 12.938 -0.23 1 96.06 244 GLY A N 1
ATOM 1846 C CA . GLY A 1 244 ? -0.076 14.094 -0.775 1 96.06 244 GLY A CA 1
ATOM 1847 C C . GLY A 1 244 ? -0.291 14.008 -2.275 1 96.06 244 GLY A C 1
ATOM 1848 O O . GLY A 1 244 ? 0.246 13.117 -2.934 1 96.06 244 GLY A O 1
ATOM 1849 N N . LEU A 1 245 ? -1.039 14.953 -2.859 1 96.25 245 LEU A N 1
ATOM 1850 C CA . LEU A 1 245 ? -1.37 14.984 -4.277 1 96.25 245 LEU A CA 1
ATOM 1851 C C . LEU A 1 245 ? -1.166 16.391 -4.848 1 96.25 245 LEU A C 1
ATOM 1853 O O . LEU A 1 245 ? -1.968 16.859 -5.66 1 96.25 245 LEU A O 1
ATOM 1857 N N . GLN A 1 246 ? -0.102 16.984 -4.426 1 93.56 246 GLN A N 1
ATOM 1858 C CA . GLN A 1 246 ? 0.16 18.359 -4.832 1 93.56 246 GLN A CA 1
ATOM 1859 C C . GLN A 1 246 ? 0.407 18.438 -6.336 1 93.56 246 GLN A C 1
ATOM 1861 O O . GLN A 1 246 ? 0.274 19.516 -6.93 1 93.56 246 GLN A O 1
ATOM 1866 N N . GLY A 1 247 ? 0.782 17.344 -6.91 1 93.19 247 GLY A N 1
ATOM 1867 C CA . GLY A 1 247 ? 1.067 17.312 -8.336 1 93.19 247 GLY A CA 1
ATOM 1868 C C . GLY A 1 247 ? -0.144 16.969 -9.18 1 93.19 247 GLY A C 1
ATOM 1869 O O . GLY A 1 247 ? -0.052 16.906 -10.406 1 93.19 247 GLY A O 1
ATOM 1870 N N . GLY A 1 248 ? -1.242 16.672 -8.508 1 92.5 248 GLY A N 1
ATOM 1871 C CA . GLY A 1 248 ? -2.465 16.344 -9.227 1 92.5 248 GLY A CA 1
ATOM 1872 C C . GLY A 1 248 ? -2.98 14.953 -8.938 1 92.5 248 GLY A C 1
ATOM 1873 O O . GLY A 1 248 ? -2.234 14.102 -8.453 1 92.5 248 GLY A O 1
ATOM 1874 N N . ASN A 1 249 ? -4.199 14.781 -9.352 1 91.19 249 ASN A N 1
ATOM 1875 C CA . ASN A 1 249 ? -4.895 13.547 -9 1 91.19 249 ASN A CA 1
ATOM 1876 C C . ASN A 1 249 ? -4.594 12.43 -10 1 91.19 249 ASN A C 1
ATOM 1878 O O . ASN A 1 249 ? -4.809 11.25 -9.703 1 91.19 249 ASN A O 1
ATOM 1882 N N . GLN A 1 250 ? -4.207 12.781 -11.172 1 93.19 250 GLN A N 1
ATOM 1883 C CA . GLN A 1 250 ? -3.826 11.766 -12.141 1 93.19 250 GLN A CA 1
ATOM 1884 C C . GLN A 1 250 ? -2.473 11.148 -11.797 1 93.19 250 GLN A C 1
ATOM 1886 O O . GLN A 1 250 ? -1.432 11.641 -12.242 1 93.19 250 GLN A O 1
ATOM 1891 N N . THR A 1 251 ? -2.52 10.062 -11.078 1 95.81 251 THR A N 1
ATOM 1892 C CA . THR A 1 251 ? -1.36 9.469 -10.422 1 95.81 251 THR A CA 1
ATOM 1893 C C . THR A 1 251 ? -1.111 8.055 -10.938 1 95.81 251 THR A C 1
ATOM 1895 O O . THR A 1 251 ? -1.574 7.078 -10.336 1 95.81 251 THR A O 1
ATOM 1898 N N . PRO A 1 252 ? -0.377 7.926 -12.156 1 97.06 252 PRO A N 1
ATOM 1899 C CA . PRO A 1 252 ? -0.075 6.586 -12.656 1 97.06 252 PRO A CA 1
ATOM 1900 C C . PRO A 1 252 ? 0.831 5.789 -11.719 1 97.06 252 PRO A C 1
ATOM 1902 O O . PRO A 1 252 ? 1.945 6.227 -11.414 1 97.06 252 PRO A O 1
ATOM 1905 N N . PHE A 1 253 ? 0.364 4.645 -11.211 1 98 253 PHE A N 1
ATOM 1906 C CA . PHE A 1 253 ? 1.121 3.762 -10.328 1 98 253 PHE A CA 1
ATOM 1907 C C . PHE A 1 253 ? 2.227 3.049 -11.102 1 98 253 PHE A C 1
ATOM 1909 O O . PHE A 1 253 ? 2.004 2.568 -12.219 1 98 253 PHE A O 1
ATOM 1916 N N . PRO A 1 254 ? 3.426 3.033 -10.625 1 97.69 254 PRO A N 1
ATOM 1917 C CA . PRO A 1 254 ? 4.508 2.307 -11.289 1 97.69 254 PRO A CA 1
ATOM 1918 C C . PRO A 1 254 ? 4.426 0.797 -11.07 1 97.69 254 PRO A C 1
ATOM 1920 O O . PRO A 1 254 ? 5.324 0.21 -10.461 1 97.69 254 PRO A O 1
ATOM 1923 N N . ALA A 1 255 ? 3.5 0.125 -11.68 1 96.81 255 ALA A N 1
ATOM 1924 C CA . ALA A 1 255 ? 3.135 -1.254 -11.367 1 96.81 255 ALA A CA 1
ATOM 1925 C C . ALA A 1 255 ? 4.23 -2.223 -11.805 1 96.81 255 ALA A C 1
ATOM 1927 O O . ALA A 1 255 ? 4.602 -3.129 -11.055 1 96.81 255 ALA A O 1
ATOM 1928 N N . CYS A 1 256 ? 4.789 -2.08 -13.008 1 95.88 256 CYS A N 1
ATOM 1929 C CA . CYS A 1 256 ? 5.809 -2.996 -13.508 1 95.88 256 CYS A CA 1
ATOM 1930 C C . CYS A 1 256 ? 7.023 -3.01 -12.586 1 95.88 256 CYS A C 1
ATOM 1932 O O . CYS A 1 256 ? 7.469 -4.074 -12.156 1 95.88 256 CYS A O 1
ATOM 1934 N N . ALA A 1 257 ? 7.52 -1.802 -12.281 1 96.75 257 ALA A N 1
ATOM 1935 C CA . ALA A 1 257 ? 8.664 -1.696 -11.383 1 96.75 257 ALA A CA 1
ATOM 1936 C C . ALA A 1 257 ? 8.32 -2.246 -10 1 96.75 257 ALA A C 1
ATOM 1938 O O . ALA A 1 257 ? 9.172 -2.85 -9.336 1 96.75 257 ALA A O 1
ATOM 1939 N N . ALA A 1 258 ? 7.07 -2 -9.562 1 97.5 258 ALA A N 1
ATOM 1940 C CA . ALA A 1 258 ? 6.645 -2.455 -8.242 1 97.5 258 ALA A CA 1
ATOM 1941 C C . ALA A 1 258 ? 6.715 -3.975 -8.133 1 97.5 258 ALA A C 1
ATOM 1943 O O . ALA A 1 258 ? 7.203 -4.512 -7.137 1 97.5 258 ALA A O 1
ATOM 1944 N N . PHE A 1 259 ? 6.262 -4.664 -9.125 1 97.31 259 PHE A N 1
ATOM 1945 C CA . PHE A 1 259 ? 6.309 -6.121 -9.117 1 97.31 259 PHE A CA 1
ATOM 1946 C C . PHE A 1 259 ? 7.738 -6.621 -9.297 1 97.31 259 PHE A C 1
ATOM 1948 O O . PHE A 1 259 ? 8.148 -7.594 -8.664 1 97.31 259 PHE A O 1
ATOM 1955 N N . GLN A 1 260 ? 8.492 -5.984 -10.164 1 96.44 260 GLN A N 1
ATOM 1956 C CA . GLN A 1 260 ? 9.852 -6.422 -10.453 1 96.44 260 GLN A CA 1
ATOM 1957 C C . GLN A 1 260 ? 10.75 -6.281 -9.234 1 96.44 260 GLN A C 1
ATOM 1959 O O . GLN A 1 260 ? 11.586 -7.148 -8.969 1 96.44 260 GLN A O 1
ATOM 1964 N N . LYS A 1 261 ? 10.578 -5.203 -8.484 1 97.56 261 LYS A N 1
ATOM 1965 C CA . LYS A 1 261 ? 11.469 -4.879 -7.375 1 97.56 261 LYS A CA 1
ATOM 1966 C C . LYS A 1 261 ? 10.836 -5.23 -6.031 1 97.56 261 LYS A C 1
ATOM 1968 O O . LYS A 1 261 ? 11.461 -5.055 -4.98 1 97.56 261 LYS A O 1
ATOM 1973 N N . ASN A 1 262 ? 9.602 -5.719 -6.105 1 97.88 262 ASN A N 1
ATOM 1974 C CA . ASN A 1 262 ? 8.867 -6.004 -4.879 1 97.88 262 ASN A CA 1
ATOM 1975 C C . ASN A 1 262 ? 8.773 -4.77 -3.982 1 97.88 262 ASN A C 1
ATOM 1977 O O . ASN A 1 262 ? 9.055 -4.848 -2.785 1 97.88 262 ASN A O 1
ATOM 1981 N N . ILE A 1 263 ? 8.352 -3.688 -4.594 1 97.56 263 ILE A N 1
ATOM 1982 C CA . ILE A 1 263 ? 8.234 -2.42 -3.879 1 97.56 263 ILE A CA 1
ATOM 1983 C C . ILE A 1 263 ? 7.023 -2.465 -2.947 1 97.56 263 ILE A C 1
ATOM 1985 O O . ILE A 1 263 ? 5.988 -3.043 -3.289 1 97.56 263 ILE A O 1
ATOM 1989 N N . GLN A 1 264 ? 7.141 -1.861 -1.751 1 96.94 264 GLN A N 1
ATOM 1990 C CA . GLN A 1 264 ? 6.012 -1.638 -0.856 1 96.94 264 GLN A CA 1
ATOM 1991 C C . GLN A 1 264 ? 5.379 -0.271 -1.1 1 96.94 264 GLN A C 1
ATOM 1993 O O . GLN A 1 264 ? 6.086 0.726 -1.262 1 96.94 264 GLN A O 1
ATOM 1998 N N . PHE A 1 265 ? 4.117 -0.23 -1.244 1 98.12 265 PHE A N 1
ATOM 1999 C CA . PHE A 1 265 ? 3.414 1.025 -1.487 1 98.12 265 PHE A CA 1
ATOM 2000 C C . PHE A 1 265 ? 2.473 1.352 -0.335 1 98.12 265 PHE A C 1
ATOM 2002 O O . PHE A 1 265 ? 1.697 0.499 0.101 1 98.12 265 PHE A O 1
ATOM 2009 N N . PHE A 1 266 ? 2.508 2.635 0.159 1 97.94 266 PHE A N 1
ATOM 2010 C CA . PHE A 1 266 ? 1.648 3.098 1.242 1 97.94 266 PHE A CA 1
ATOM 2011 C C . PHE A 1 266 ? 0.952 4.398 0.863 1 97.94 266 PHE A C 1
ATOM 2013 O O . PHE A 1 266 ? 1.578 5.305 0.306 1 97.94 266 PHE A O 1
ATOM 2020 N N . VAL A 1 267 ? -0.275 4.461 1.057 1 97.81 267 VAL A N 1
ATOM 2021 C CA . VAL A 1 267 ? -0.975 5.738 1.165 1 97.81 267 VAL A CA 1
ATOM 2022 C C . VAL A 1 267 ? -0.93 6.23 2.609 1 97.81 267 VAL A C 1
ATOM 2024 O O . VAL A 1 267 ? -1.43 5.559 3.518 1 97.81 267 VAL A O 1
ATOM 2027 N N . HIS A 1 268 ? -0.329 7.336 2.797 1 98.38 268 HIS A N 1
ATOM 2028 C CA . HIS A 1 268 ? -0.118 7.82 4.156 1 98.38 268 HIS A CA 1
ATOM 2029 C C . HIS A 1 268 ? -1.207 8.805 4.562 1 98.38 268 HIS A C 1
ATOM 2031 O O . HIS A 1 268 ? -1.238 9.938 4.078 1 98.38 268 HIS A O 1
ATOM 2037 N N . CYS A 1 269 ? -2.062 8.383 5.438 1 97.88 269 CYS A N 1
ATOM 2038 C CA . CYS A 1 269 ? -3.074 9.203 6.09 1 97.88 269 CYS A CA 1
ATOM 2039 C C . CYS A 1 269 ? -2.787 9.336 7.582 1 97.88 269 CYS A C 1
ATOM 2041 O O . CYS A 1 269 ? -2.875 8.359 8.328 1 97.88 269 CYS A O 1
ATOM 2043 N N . ILE A 1 270 ? -2.531 10.492 8.016 1 98 270 ILE A N 1
ATOM 2044 C CA . ILE A 1 270 ? -2.111 10.719 9.398 1 98 270 ILE A CA 1
ATOM 2045 C C . ILE A 1 270 ? -3.215 10.258 10.352 1 98 270 ILE A C 1
ATOM 2047 O O . ILE A 1 270 ? -2.934 9.805 11.461 1 98 270 ILE A O 1
ATOM 2051 N N . GLY A 1 271 ? -4.484 10.328 9.852 1 97.94 271 GLY A N 1
ATOM 2052 C CA . GLY A 1 271 ? -5.621 9.914 10.664 1 97.94 271 GLY A CA 1
ATOM 2053 C C . GLY A 1 271 ? -5.57 8.453 11.07 1 97.94 271 GLY A C 1
ATOM 2054 O O . GLY A 1 271 ? -6.254 8.047 12.008 1 97.94 271 GLY A O 1
ATOM 2055 N N . ASN A 1 272 ? -4.754 7.652 10.352 1 98.06 272 ASN A N 1
ATOM 2056 C CA . ASN A 1 272 ? -4.578 6.258 10.742 1 98.06 272 ASN A CA 1
ATOM 2057 C C . ASN A 1 272 ? -3.869 6.137 12.094 1 98.06 272 ASN A C 1
ATOM 2059 O O . ASN A 1 272 ? -3.975 5.109 12.758 1 98.06 272 ASN A O 1
ATOM 2063 N N . PHE A 1 273 ? -3.195 7.188 12.492 1 98.75 273 PHE A N 1
ATOM 2064 C CA . PHE A 1 273 ? -2.445 7.184 13.742 1 98.75 273 PHE A CA 1
ATOM 2065 C C . PHE A 1 273 ? -3.092 8.109 14.766 1 98.75 273 PHE A C 1
ATOM 2067 O O . PHE A 1 273 ? -3.234 7.75 15.93 1 98.75 273 PHE A O 1
ATOM 2074 N N . THR A 1 274 ? -3.574 9.266 14.305 1 98.75 274 THR A N 1
ATOM 2075 C CA . THR A 1 274 ? -4.078 10.266 15.234 1 98.75 274 THR A CA 1
ATOM 2076 C C . THR A 1 274 ? -5.578 10.094 15.461 1 98.75 274 THR A C 1
ATOM 2078 O O . THR A 1 274 ? -6.152 10.711 16.359 1 98.75 274 THR A O 1
ATOM 2081 N N . GLY A 1 275 ? -6.184 9.25 14.656 1 98 275 GLY A N 1
ATOM 2082 C CA . GLY A 1 275 ? -7.617 9.031 14.734 1 98 275 GLY A CA 1
ATOM 2083 C C . GLY A 1 275 ? -8.398 9.781 13.672 1 98 275 GLY A C 1
ATOM 2084 O O . GLY A 1 275 ? -8.008 10.883 13.266 1 98 275 GLY A O 1
ATOM 2085 N N . LYS A 1 276 ? -9.445 9.18 13.195 1 97.44 276 LYS A N 1
ATOM 2086 C CA . LYS A 1 276 ? -10.414 9.766 12.273 1 97.44 276 LYS A CA 1
ATOM 2087 C C . LYS A 1 276 ? -11.82 9.258 12.555 1 97.44 276 LYS A C 1
ATOM 2089 O O . LYS A 1 276 ? -12.336 8.398 11.828 1 97.44 276 LYS A O 1
ATOM 2094 N N . PRO A 1 277 ? -12.453 9.891 13.508 1 95.38 277 PRO A N 1
ATOM 2095 C CA . PRO A 1 277 ? -13.719 9.352 14.016 1 95.38 277 PRO A CA 1
ATOM 2096 C C . PRO A 1 277 ? -14.781 9.219 12.93 1 95.38 277 PRO A C 1
ATOM 2098 O O . PRO A 1 277 ? -15.594 8.289 12.969 1 95.38 277 PRO A O 1
ATOM 2101 N N . GLU A 1 278 ? -14.82 10.125 11.969 1 93.56 278 GLU A N 1
ATOM 2102 C CA . GLU A 1 278 ? -15.844 10.086 10.938 1 93.56 278 GLU A CA 1
ATOM 2103 C C . GLU A 1 278 ? -15.742 8.812 10.094 1 93.56 278 GLU A C 1
ATOM 2105 O O . GLU A 1 278 ? -16.688 8.445 9.398 1 93.56 278 GLU A O 1
ATOM 2110 N N . LEU A 1 279 ? -14.625 8.086 10.188 1 96.44 279 LEU A N 1
ATOM 2111 C CA . LEU A 1 279 ? -14.445 6.82 9.484 1 96.44 279 LEU A CA 1
ATOM 2112 C C . LEU A 1 279 ? -14.32 5.664 10.477 1 96.44 279 LEU A C 1
ATOM 2114 O O . LEU A 1 279 ? -13.984 4.543 10.086 1 96.44 279 LEU A O 1
ATOM 2118 N N . GLY A 1 280 ? -14.5 5.988 11.727 1 96.81 280 GLY A N 1
ATOM 2119 C CA . GLY A 1 280 ? -14.406 4.965 12.758 1 96.81 280 GLY A CA 1
ATOM 2120 C C . GLY A 1 280 ? -12.977 4.551 13.055 1 96.81 280 GLY A C 1
ATOM 2121 O O . GLY A 1 280 ? -12.734 3.457 13.57 1 96.81 280 GLY A O 1
ATOM 2122 N N . ILE A 1 281 ? -12.008 5.324 12.75 1 97.88 281 ILE A N 1
ATOM 2123 C CA . ILE A 1 281 ? -10.609 5.027 13.031 1 97.88 281 ILE A CA 1
ATOM 2124 C C . ILE A 1 281 ? -10.234 5.562 14.406 1 97.88 281 ILE A C 1
ATOM 2126 O O . ILE A 1 281 ? -10.258 6.777 14.641 1 97.88 281 ILE A O 1
ATOM 2130 N N . ILE A 1 282 ? -9.852 4.672 15.266 1 97.88 282 ILE A N 1
ATOM 2131 C CA . ILE A 1 282 ? -9.484 5.02 16.641 1 97.88 282 ILE A CA 1
ATOM 2132 C C . ILE A 1 282 ? -8.016 5.449 16.672 1 97.88 282 ILE A C 1
ATOM 2134 O O . ILE A 1 282 ? -7.176 4.879 15.984 1 97.88 282 ILE A O 1
ATOM 2138 N N . GLN A 1 283 ? -7.781 6.316 17.516 1 98.56 283 GLN A N 1
ATOM 2139 C CA . GLN A 1 283 ? -6.418 6.812 17.672 1 98.56 283 GLN A CA 1
ATOM 2140 C C . GLN A 1 283 ? -5.48 5.707 18.141 1 98.56 283 GLN A C 1
ATOM 2142 O O . GLN A 1 283 ? -5.816 4.957 19.062 1 98.56 283 GLN A O 1
ATOM 2147 N N . ASP A 1 284 ? -4.332 5.539 17.531 1 98.62 284 ASP A N 1
ATOM 2148 C CA . ASP A 1 284 ? -3.254 4.691 18.016 1 98.62 284 ASP A CA 1
ATOM 2149 C C . ASP A 1 284 ? -2.451 5.406 19.109 1 98.62 284 ASP A C 1
ATOM 2151 O O . ASP A 1 284 ? -1.372 5.941 18.844 1 98.62 284 ASP A O 1
ATOM 2155 N N . HIS A 1 285 ? -2.879 5.277 20.297 1 98.06 285 HIS A N 1
ATOM 2156 C CA . HIS A 1 285 ? -2.332 6.047 21.406 1 98.06 285 HIS A CA 1
ATOM 2157 C C . HIS A 1 285 ? -0.854 5.742 21.625 1 98.06 285 HIS A C 1
ATOM 2159 O O . HIS A 1 285 ? -0.059 6.648 21.875 1 98.06 285 HIS A O 1
ATOM 2165 N N . VAL A 1 286 ? -0.501 4.539 21.484 1 98.5 286 VAL A N 1
ATOM 2166 C CA . VAL A 1 286 ? 0.876 4.129 21.734 1 98.5 286 VAL A CA 1
ATOM 2167 C C . VAL A 1 286 ? 1.8 4.758 20.688 1 98.5 286 VAL A C 1
ATOM 2169 O O . VAL A 1 286 ? 2.814 5.363 21.031 1 98.5 286 VAL A O 1
ATOM 2172 N N . ALA A 1 287 ? 1.422 4.688 19.438 1 98.75 287 ALA A N 1
ATOM 2173 C CA . ALA A 1 287 ? 2.236 5.25 18.359 1 98.75 287 ALA A CA 1
ATOM 2174 C C . ALA A 1 287 ? 2.301 6.77 18.453 1 98.75 287 ALA A C 1
ATOM 2176 O O . ALA A 1 287 ? 3.363 7.367 18.266 1 98.75 287 ALA A O 1
ATOM 2177 N N . LEU A 1 288 ? 1.171 7.34 18.734 1 98.81 288 LEU A N 1
ATOM 2178 C CA . LEU A 1 288 ? 1.109 8.797 18.797 1 98.81 288 LEU A CA 1
ATOM 2179 C C . LEU A 1 288 ? 1.946 9.32 19.969 1 98.81 288 LEU A C 1
ATOM 2181 O O . LEU A 1 288 ? 2.688 10.297 19.812 1 98.81 288 LEU A O 1
ATOM 2185 N N . GLN A 1 289 ? 1.899 8.672 21.094 1 98.5 289 GLN A N 1
ATOM 2186 C CA . GLN A 1 289 ? 2.672 9.117 22.25 1 98.5 289 GLN A CA 1
ATOM 2187 C C . GLN A 1 289 ? 4.172 8.977 21.984 1 98.5 289 GLN A C 1
ATOM 2189 O O . GLN A 1 289 ? 4.957 9.836 22.391 1 98.5 289 GLN A O 1
ATOM 2194 N N . ARG A 1 290 ? 4.523 7.883 21.328 1 98.81 290 ARG A N 1
ATOM 2195 C CA . ARG A 1 290 ? 5.918 7.715 20.953 1 98.81 290 ARG A CA 1
ATOM 2196 C C . ARG A 1 290 ? 6.375 8.852 20.031 1 98.81 290 ARG A C 1
ATOM 2198 O O . ARG A 1 290 ? 7.43 9.445 20.25 1 98.81 290 ARG A O 1
ATOM 2205 N N . ALA A 1 291 ? 5.562 9.164 19.078 1 98.88 291 ALA A N 1
ATOM 2206 C CA . ALA A 1 291 ? 5.902 10.211 18.125 1 98.88 291 ALA A CA 1
ATOM 2207 C C . ALA A 1 291 ? 6.039 11.562 18.797 1 98.88 291 ALA A C 1
ATOM 2209 O O . ALA A 1 291 ? 7.023 12.281 18.594 1 98.88 291 ALA A O 1
ATOM 2210 N N . LEU A 1 292 ? 5.082 11.898 19.625 1 98.88 292 LEU A N 1
ATOM 2211 C CA . LEU A 1 292 ? 5.09 13.188 20.297 1 98.88 292 LEU A CA 1
ATOM 2212 C C . LEU A 1 292 ? 6.277 13.305 21.25 1 98.88 292 LEU A C 1
ATOM 2214 O O . LEU A 1 292 ? 6.914 14.352 21.328 1 98.88 292 LEU A O 1
ATOM 2218 N N . ARG A 1 293 ? 6.566 12.242 21.922 1 98.81 293 ARG A N 1
ATOM 2219 C CA . ARG A 1 293 ? 7.719 12.234 22.812 1 98.81 293 ARG A CA 1
ATOM 2220 C C . ARG A 1 293 ? 9.008 12.492 22.031 1 98.81 293 ARG A C 1
ATOM 2222 O O . ARG A 1 293 ? 9.812 13.352 22.422 1 98.81 293 ARG A O 1
ATOM 2229 N N . ASP A 1 294 ? 9.211 11.781 21 1 98.88 294 ASP A N 1
ATOM 2230 C CA . ASP A 1 294 ? 10.43 11.914 20.219 1 98.88 294 ASP A CA 1
ATOM 2231 C C . ASP A 1 294 ? 10.531 13.305 19.594 1 98.88 294 ASP A C 1
ATOM 2233 O O . ASP A 1 294 ? 11.586 13.945 19.641 1 98.88 294 ASP A O 1
ATOM 2237 N N . ILE A 1 295 ? 9.453 13.781 19 1 98.88 295 ILE A N 1
ATOM 2238 C CA . ILE A 1 295 ? 9.438 15.094 18.375 1 98.88 295 ILE A CA 1
ATOM 2239 C C . ILE A 1 295 ? 9.75 16.172 19.406 1 98.88 295 ILE A C 1
ATOM 2241 O O . ILE A 1 295 ? 10.562 17.062 19.172 1 98.88 295 ILE A O 1
ATOM 2245 N N . ASN A 1 296 ? 9.125 16.062 20.562 1 98.88 296 ASN A N 1
ATOM 2246 C CA . ASN A 1 296 ? 9.344 17.062 21.609 1 98.88 296 ASN A CA 1
ATOM 2247 C C . ASN A 1 296 ? 10.789 17.031 22.094 1 98.88 296 ASN A C 1
ATOM 2249 O O . ASN A 1 296 ? 11.383 18.094 22.328 1 98.88 296 ASN A O 1
ATOM 2253 N N . GLN A 1 297 ? 11.328 15.859 22.234 1 98.81 297 GLN A N 1
ATOM 2254 C CA . GLN A 1 297 ? 12.711 15.758 22.703 1 98.81 297 GLN A CA 1
ATOM 2255 C C . GLN A 1 297 ? 13.672 16.344 21.672 1 98.81 297 GLN A C 1
ATOM 2257 O O . GLN A 1 297 ? 14.555 17.141 22 1 98.81 297 GLN A O 1
ATOM 2262 N N . LEU A 1 298 ? 13.5 15.984 20.453 1 98.81 298 LEU A N 1
ATOM 2263 C CA . LEU A 1 298 ? 14.359 16.484 19.391 1 98.81 298 LEU A CA 1
ATOM 2264 C C . LEU A 1 298 ? 14.219 18 19.25 1 98.81 298 LEU A C 1
ATOM 2266 O O . LEU A 1 298 ? 15.195 18.688 18.906 1 98.81 298 LEU A O 1
ATOM 2270 N N . THR A 1 299 ? 13.008 18.469 19.453 1 98.81 299 THR A N 1
ATOM 2271 C CA . THR A 1 299 ? 12.758 19.906 19.406 1 98.81 299 THR A CA 1
ATOM 2272 C C . THR A 1 299 ? 13.438 20.625 20.562 1 98.81 299 THR A C 1
ATOM 2274 O O . THR A 1 299 ? 14.117 21.625 20.375 1 98.81 299 THR A O 1
ATOM 2277 N N . ALA A 1 300 ? 13.266 20.078 21.734 1 98.62 300 ALA A N 1
ATOM 2278 C CA . ALA A 1 300 ? 13.891 20.656 22.922 1 98.62 300 ALA A CA 1
ATOM 2279 C C . ALA A 1 300 ? 15.406 20.703 22.766 1 98.62 300 ALA A C 1
ATOM 2281 O O . ALA A 1 300 ? 16.047 21.656 23.234 1 98.62 300 ALA A O 1
ATOM 2282 N N . ASP A 1 301 ? 15.977 19.719 22.094 1 98.38 301 ASP A N 1
ATOM 2283 C CA . ASP A 1 301 ? 17.406 19.609 21.875 1 98.38 301 ASP A CA 1
ATOM 2284 C C . ASP A 1 301 ? 17.844 20.453 20.688 1 98.38 301 ASP A C 1
ATOM 2286 O O . ASP A 1 301 ? 19.031 20.453 20.312 1 98.38 301 ASP A O 1
ATOM 2290 N N . ARG A 1 302 ? 16.953 21.078 20 1 97.75 302 ARG A N 1
ATOM 2291 C CA . ARG A 1 302 ? 17.172 21.969 18.875 1 97.75 302 ARG A CA 1
ATOM 2292 C C . ARG A 1 302 ? 17.703 21.219 17.672 1 97.75 302 ARG A C 1
ATOM 2294 O O . ARG A 1 302 ? 18.438 21.781 16.859 1 97.75 302 ARG A O 1
ATOM 2301 N N . VAL A 1 303 ? 17.391 19.922 17.688 1 98.19 303 VAL A N 1
ATOM 2302 C CA . VAL A 1 303 ? 17.688 19.109 16.516 1 98.19 303 VAL A CA 1
ATOM 2303 C C . VAL A 1 303 ? 16.641 19.391 15.438 1 98.19 303 VAL A C 1
ATOM 2305 O O . VAL A 1 303 ? 16.969 19.516 14.258 1 98.19 303 VAL A O 1
ATOM 2308 N N . LEU A 1 304 ? 15.383 19.422 15.859 1 98.31 304 LEU A N 1
ATOM 2309 C CA . LEU A 1 304 ? 14.305 19.922 15.016 1 98.31 304 LEU A CA 1
ATOM 2310 C C . LEU A 1 304 ? 14.031 21.391 15.305 1 98.31 304 LEU A C 1
ATOM 2312 O O . LEU A 1 304 ? 13.719 21.766 16.438 1 98.31 304 LEU A O 1
ATOM 2316 N N . VAL A 1 305 ? 14.117 22.172 14.297 1 96.12 305 VAL A N 1
ATOM 2317 C CA . VAL A 1 305 ? 13.93 23.609 14.477 1 96.12 305 VAL A CA 1
ATOM 2318 C C . VAL A 1 305 ? 12.609 24.031 13.836 1 96.12 305 VAL A C 1
ATOM 2320 O O . VAL A 1 305 ? 12.203 23.484 12.812 1 96.12 305 VAL A O 1
ATOM 2323 N N . PRO A 1 306 ? 11.969 24.984 14.43 1 95.31 306 PRO A N 1
ATOM 2324 C CA . PRO A 1 306 ? 10.734 25.484 13.812 1 95.31 306 PRO A CA 1
ATOM 2325 C C . PRO A 1 306 ? 10.961 26.078 12.422 1 95.31 306 PRO A C 1
ATOM 2327 O O . PRO A 1 306 ? 12 26.703 12.18 1 95.31 306 PRO A O 1
ATOM 2330 N N . LEU A 1 307 ? 10.016 25.922 11.578 1 95.06 307 LEU A N 1
ATOM 2331 C CA . LEU A 1 307 ? 10.07 26.5 10.234 1 95.06 307 LEU A CA 1
ATOM 2332 C C . LEU A 1 307 ? 9.727 27.984 10.273 1 95.06 307 LEU A C 1
ATOM 2334 O O . LEU A 1 307 ? 9.016 28.438 11.172 1 95.06 307 LEU A O 1
ATOM 2338 N N . LYS A 1 308 ? 10.281 28.688 9.297 1 95.56 308 LYS A N 1
ATOM 2339 C CA . LYS A 1 308 ? 9.836 30.062 9.125 1 95.56 308 LYS A CA 1
ATOM 2340 C C . LYS A 1 308 ? 8.32 30.141 9 1 95.56 308 LYS A C 1
ATOM 2342 O O . LYS A 1 308 ? 7.703 29.328 8.32 1 95.56 308 LYS A O 1
ATOM 2347 N N . THR A 1 309 ? 7.73 31.141 9.734 1 97.69 309 THR A N 1
ATOM 2348 C CA . THR A 1 309 ? 6.277 31.281 9.727 1 97.69 309 THR A CA 1
ATOM 2349 C C . THR A 1 309 ? 5.871 32.719 9.422 1 97.69 309 THR A C 1
ATOM 2351 O O . THR A 1 309 ? 6.316 33.656 10.094 1 97.69 309 THR A O 1
ATOM 2354 N N . THR A 1 310 ? 5.168 32.906 8.367 1 98.25 310 THR A N 1
ATOM 2355 C CA . THR A 1 310 ? 4.543 34.188 8.102 1 98.25 310 THR A CA 1
ATOM 2356 C C . THR A 1 310 ? 3.33 34.406 9.008 1 98.25 310 THR A C 1
ATOM 2358 O O . THR A 1 310 ? 2.42 33.562 9.031 1 98.25 310 THR A O 1
ATOM 2361 N N . VAL A 1 311 ? 3.332 35.531 9.742 1 98.56 311 VAL A N 1
ATOM 2362 C CA . VAL A 1 311 ? 2.332 35.719 10.789 1 98.56 311 VAL A CA 1
ATOM 2363 C C . VAL A 1 311 ? 1.398 36.875 10.406 1 98.56 311 VAL A C 1
ATOM 2365 O O . VAL A 1 311 ? 1.852 37.906 9.93 1 98.56 311 VAL A O 1
ATOM 2368 N N . PHE A 1 312 ? 0.112 36.688 10.531 1 98.69 312 PHE A N 1
ATOM 2369 C CA . PHE A 1 312 ? -0.924 37.719 10.367 1 98.69 312 PHE A CA 1
ATOM 2370 C C . PHE A 1 312 ? -1.685 37.906 11.672 1 98.69 312 PHE A C 1
ATOM 2372 O O . PHE A 1 312 ? -1.85 36.969 12.461 1 98.69 312 PHE A O 1
ATOM 2379 N N . PRO A 1 313 ? -2.186 39.156 11.859 1 98.12 313 PRO A N 1
ATOM 2380 C CA . PRO A 1 313 ? -3.123 39.312 12.969 1 98.12 313 PRO A CA 1
ATOM 2381 C C . PRO A 1 313 ? -4.406 38.5 12.797 1 98.12 313 PRO A C 1
ATOM 2383 O O . PRO A 1 313 ? -4.844 38.281 11.672 1 98.12 313 PRO A O 1
ATOM 2386 N N . PHE A 1 314 ? -5.012 38.156 13.875 1 97.75 314 PHE A N 1
ATOM 2387 C CA . PHE A 1 314 ? -6.215 37.344 13.906 1 97.75 314 PHE A CA 1
ATOM 2388 C C . PHE A 1 314 ? -7.285 37.906 12.984 1 97.75 314 PHE A C 1
ATOM 2390 O O . PHE A 1 314 ? -7.98 37.188 12.297 1 97.75 314 PHE A O 1
ATOM 2397 N N . ASN A 1 315 ? -7.359 39.219 12.914 1 96.56 315 ASN A N 1
ATOM 2398 C CA . ASN A 1 315 ? -8.43 39.875 12.156 1 96.56 315 ASN A CA 1
ATOM 2399 C C . ASN A 1 315 ? -8.109 39.906 10.664 1 96.56 315 ASN A C 1
ATOM 2401 O O . ASN A 1 315 ? -8.961 40.312 9.859 1 96.56 315 ASN A O 1
ATOM 2405 N N . GLN A 1 316 ? -6.945 39.438 10.281 1 98.25 316 GLN A N 1
ATOM 2406 C CA . GLN A 1 316 ? -6.562 39.406 8.875 1 98.25 316 GLN A CA 1
ATOM 2407 C C . GLN A 1 316 ? -6.594 37.969 8.336 1 98.25 316 GLN A C 1
ATOM 2409 O O . GLN A 1 316 ? -5.711 37.562 7.578 1 98.25 316 GLN A O 1
ATOM 2414 N N . PHE A 1 317 ? -7.59 37.219 8.789 1 98.38 317 PHE A N 1
ATOM 2415 C CA . PHE A 1 317 ? -7.695 35.812 8.422 1 98.38 317 PHE A CA 1
ATOM 2416 C C . PHE A 1 317 ? -7.965 35.656 6.926 1 98.38 317 PHE A C 1
ATOM 2418 O O . PHE A 1 317 ? -7.527 34.688 6.305 1 98.38 317 PHE A O 1
ATOM 2425 N N . VAL A 1 318 ? -8.648 36.594 6.262 1 98.81 318 VAL A N 1
ATOM 2426 C CA . VAL A 1 318 ? -8.891 36.531 4.824 1 98.81 318 VAL A CA 1
ATOM 2427 C C . VAL A 1 318 ? -7.57 36.688 4.07 1 98.81 318 VAL A C 1
ATOM 2429 O O . VAL A 1 318 ? -7.258 35.906 3.166 1 98.81 318 VAL A O 1
ATOM 2432 N N . GLU A 1 319 ? -6.809 37.688 4.488 1 98.56 319 GLU A N 1
ATOM 2433 C CA . GLU A 1 319 ? -5.512 37.938 3.869 1 98.56 319 GLU A CA 1
ATOM 2434 C C . GLU A 1 319 ? -4.574 36.75 4.059 1 98.56 319 GLU A C 1
ATOM 2436 O O . GLU A 1 319 ? -3.844 36.375 3.137 1 98.56 319 GLU A O 1
ATOM 2441 N N . ALA A 1 320 ? -4.602 36.219 5.219 1 98.56 320 ALA A N 1
ATOM 2442 C CA . ALA A 1 320 ? -3.756 35.062 5.512 1 98.56 320 ALA A CA 1
ATOM 2443 C C . ALA A 1 320 ? -4.117 33.875 4.617 1 98.56 320 ALA A C 1
ATOM 2445 O O . ALA A 1 320 ? -3.232 33.219 4.086 1 98.56 320 ALA A O 1
ATOM 2446 N N . HIS A 1 321 ? -5.449 33.625 4.461 1 98.69 321 HIS A N 1
ATOM 2447 C CA . HIS A 1 321 ? -5.891 32.5 3.607 1 98.69 321 HIS A CA 1
ATOM 2448 C C . HIS A 1 321 ? -5.559 32.781 2.145 1 98.69 321 HIS A C 1
ATOM 2450 O O . HIS A 1 321 ? -5.199 31.875 1.403 1 98.69 321 HIS A O 1
ATOM 2456 N N . ARG A 1 322 ? -5.633 34.062 1.666 1 98.31 322 ARG A N 1
ATOM 2457 C CA . ARG A 1 322 ? -5.227 34.406 0.313 1 98.31 322 ARG A CA 1
ATOM 2458 C C . ARG A 1 322 ? -3.746 34.125 0.088 1 98.31 322 ARG A C 1
ATOM 2460 O O . ARG A 1 322 ? -3.363 33.625 -0.976 1 98.31 322 ARG A O 1
ATOM 2467 N N . TYR A 1 323 ? -3.037 34.469 1.087 1 98 323 TYR A N 1
ATOM 2468 C CA . TYR A 1 323 ? -1.607 34.188 1.013 1 98 323 TYR A CA 1
ATOM 2469 C C . TYR A 1 323 ? -1.354 32.688 0.876 1 98 323 TYR A C 1
ATOM 2471 O O . TYR A 1 323 ? -0.555 32.25 0.039 1 98 323 TYR A O 1
ATOM 2479 N N . MET A 1 324 ? -2.084 31.891 1.646 1 97.12 324 MET A N 1
ATOM 2480 C CA . MET A 1 324 ? -1.911 30.438 1.649 1 97.12 324 MET A CA 1
ATOM 2481 C C . MET A 1 324 ? -2.434 29.828 0.354 1 97.12 324 MET A C 1
ATOM 2483 O O . MET A 1 324 ? -2.006 28.75 -0.04 1 97.12 324 MET A O 1
ATOM 2487 N N . ASP A 1 325 ? -3.32 30.516 -0.362 1 95.62 325 ASP A N 1
ATOM 2488 C CA . ASP A 1 325 ? -3.848 30.031 -1.637 1 95.62 325 ASP A CA 1
ATOM 2489 C C . ASP A 1 325 ? -2.723 29.797 -2.643 1 95.62 325 ASP A C 1
ATOM 2491 O O . ASP A 1 325 ? -2.863 28.984 -3.557 1 95.62 325 ASP A O 1
ATOM 2495 N N . GLU A 1 326 ? -1.633 30.469 -2.408 1 91.06 326 GLU A N 1
ATOM 2496 C CA . GLU A 1 326 ? -0.496 30.328 -3.314 1 91.06 326 GLU A CA 1
ATOM 2497 C C . GLU A 1 326 ? 0.434 29.203 -2.873 1 91.06 326 GLU A C 1
ATOM 2499 O O . GLU A 1 326 ? 1.405 28.891 -3.562 1 91.06 326 GLU A O 1
ATOM 2504 N N . CYS A 1 327 ? 0.128 28.562 -1.77 1 88.69 327 CYS A N 1
ATOM 2505 C CA . CYS A 1 327 ? 0.916 27.484 -1.182 1 88.69 327 CYS A CA 1
ATOM 2506 C C . CYS A 1 327 ? 2.398 27.844 -1.169 1 88.69 327 CYS A C 1
ATOM 2508 O O . CYS A 1 327 ? 3.201 27.203 -1.842 1 88.69 327 CYS A O 1
ATOM 2510 N N . PRO A 1 328 ? 2.697 28.812 -0.369 1 89.12 328 PRO A N 1
ATOM 2511 C CA . PRO A 1 328 ? 4.074 29.312 -0.382 1 89.12 328 PRO A CA 1
ATOM 2512 C C . PRO A 1 328 ? 5.094 28.234 0.019 1 89.12 328 PRO A C 1
ATOM 2514 O O . PRO A 1 328 ? 4.789 27.375 0.837 1 89.12 328 PRO A O 1
ATOM 2517 N N . CYS A 1 329 ? 6.34 28.359 -0.517 1 88.12 329 CYS A N 1
ATOM 2518 C CA . CYS A 1 329 ? 7.441 27.453 -0.209 1 88.12 329 CYS A CA 1
ATOM 2519 C C . CYS A 1 329 ? 8.211 27.922 1.02 1 88.12 329 CYS A C 1
ATOM 2521 O O . CYS A 1 329 ? 8.18 29.109 1.357 1 88.12 329 CYS A O 1
ATOM 2523 N N . ARG A 1 330 ? 8.789 27 1.747 1 89.38 330 ARG A N 1
ATOM 2524 C CA . ARG A 1 330 ? 9.82 27.219 2.756 1 89.38 330 ARG A CA 1
ATOM 2525 C C . ARG A 1 330 ? 9.219 27.734 4.059 1 89.38 330 ARG A C 1
ATOM 2527 O O . ARG A 1 330 ? 9.938 27.969 5.031 1 89.38 330 ARG A O 1
ATOM 2534 N N . GLU A 1 331 ? 7.906 27.969 3.967 1 92.81 331 GLU A N 1
ATOM 2535 C CA . GLU A 1 331 ? 7.379 28.609 5.172 1 92.81 331 GLU A CA 1
ATOM 2536 C C . GLU A 1 331 ? 5.988 28.078 5.512 1 92.81 331 GLU A C 1
ATOM 2538 O O . GLU A 1 331 ? 5.324 27.469 4.668 1 92.81 331 GLU A O 1
ATOM 2543 N N . ARG A 1 332 ? 5.676 28.281 6.812 1 97.06 332 ARG A N 1
ATOM 2544 C CA . ARG A 1 332 ? 4.32 28.078 7.312 1 97.06 332 ARG A CA 1
ATOM 2545 C C . ARG A 1 332 ? 3.592 29.406 7.488 1 97.06 332 ARG A C 1
ATOM 2547 O O . ARG A 1 332 ? 4.18 30.469 7.293 1 97.06 332 ARG A O 1
ATOM 2554 N N . VAL A 1 333 ? 2.293 29.359 7.68 1 98.31 333 VAL A N 1
ATOM 2555 C CA . VAL A 1 333 ? 1.459 30.547 7.875 1 98.31 333 VAL A CA 1
ATOM 2556 C C . VAL A 1 333 ? 0.663 30.406 9.172 1 98.31 333 VAL A C 1
ATOM 2558 O O . VAL A 1 333 ? 0.19 29.328 9.508 1 98.31 333 VAL A O 1
ATOM 2561 N N . ALA A 1 334 ? 0.552 31.5 9.93 1 98.69 334 ALA A N 1
ATOM 2562 C CA . ALA A 1 334 ? -0.182 31.453 11.188 1 98.69 334 ALA A CA 1
ATOM 2563 C C . ALA A 1 334 ? -0.919 32.75 11.445 1 98.69 334 ALA A C 1
ATOM 2565 O O . ALA A 1 334 ? -0.552 33.812 10.891 1 98.69 334 ALA A O 1
ATOM 2566 N N . LEU A 1 335 ? -1.983 32.688 12.219 1 98.75 335 LEU A N 1
ATOM 2567 C CA . LEU A 1 335 ? -2.67 33.844 12.797 1 98.75 335 LEU A CA 1
ATOM 2568 C C . LEU A 1 335 ? -2.244 34.062 14.242 1 98.75 335 LEU A C 1
ATOM 2570 O O . LEU A 1 335 ? -2.186 33.094 15.031 1 98.75 335 LEU A O 1
ATOM 2574 N N . GLN A 1 336 ? -1.948 35.219 14.562 1 98.62 336 GLN A N 1
ATOM 2575 C CA . GLN A 1 336 ? -1.703 35.594 15.953 1 98.62 336 GLN A CA 1
ATOM 2576 C C . GLN A 1 336 ? -2.977 36.125 16.625 1 98.62 336 GLN A C 1
ATOM 2578 O O . GLN A 1 336 ? -3.572 37.094 16.156 1 98.62 336 GLN A O 1
ATOM 2583 N N . VAL A 1 337 ? -3.377 35.469 17.688 1 97 337 VAL A N 1
ATOM 2584 C CA . VAL A 1 337 ? -4.578 35.875 18.422 1 97 337 VAL A CA 1
ATOM 2585 C C . VAL A 1 337 ? -4.203 36.812 19.531 1 97 337 VAL A C 1
ATOM 2587 O O . VAL A 1 337 ? -3.338 36.531 20.359 1 97 337 VAL A O 1
ATOM 2590 N N . GLU A 1 338 ? -4.711 38.062 19.5 1 85.44 338 GLU A N 1
ATOM 2591 C CA . GLU A 1 338 ? -4.387 39.062 20.484 1 85.44 338 GLU A CA 1
ATOM 2592 C C . GLU A 1 338 ? -4.84 38.656 21.891 1 85.44 338 GLU A C 1
ATOM 2594 O O . GLU A 1 338 ? -5.883 38 22.031 1 85.44 338 GLU A O 1
ATOM 2599 N N . ALA A 1 339 ? -3.865 38.781 22.859 1 71.81 339 ALA A N 1
ATOM 2600 C CA . ALA A 1 339 ? -4.227 38.562 24.266 1 71.81 339 ALA A CA 1
ATOM 2601 C C . ALA A 1 339 ? -5.375 39.469 24.688 1 71.81 339 ALA A C 1
ATOM 2603 O O . ALA A 1 339 ? -5.383 40.656 24.359 1 71.81 339 ALA A O 1
ATOM 2604 N N . VAL A 1 340 ? -6.602 38.938 25.094 1 52.94 340 VAL A N 1
ATOM 2605 C CA . VAL A 1 340 ? -7.605 39.781 25.703 1 52.94 340 VAL A CA 1
ATOM 2606 C C . VAL A 1 340 ? -7.137 40.25 27.094 1 52.94 340 VAL A C 1
ATOM 2608 O O . VAL A 1 340 ? -6.555 39.438 27.844 1 52.94 340 VAL A O 1
ATOM 2611 N N . MET B 1 1 ? 20.172 -40.75 -17.516 1 86.69 1 MET B N 1
ATOM 2612 C CA . MET B 1 1 ? 19.844 -39.5 -18.188 1 86.69 1 MET B CA 1
ATOM 2613 C C . MET B 1 1 ? 18.375 -39.156 -18.031 1 86.69 1 MET B C 1
ATOM 2615 O O . MET B 1 1 ? 17.531 -40.031 -17.891 1 86.69 1 MET B O 1
ATOM 2619 N N . SER B 1 2 ? 18.078 -37.844 -17.906 1 91.88 2 SER B N 1
ATOM 2620 C CA . SER B 1 2 ? 16.703 -37.375 -17.719 1 91.88 2 SER B CA 1
ATOM 2621 C C . SER B 1 2 ? 16.406 -36.188 -18.641 1 91.88 2 SER B C 1
ATOM 2623 O O . SER B 1 2 ? 17.266 -35.344 -18.875 1 91.88 2 SER B O 1
ATOM 2625 N N . ARG B 1 3 ? 15.188 -36.156 -19.188 1 95.69 3 ARG B N 1
ATOM 2626 C CA . ARG B 1 3 ? 14.789 -35.094 -20.094 1 95.69 3 ARG B CA 1
ATOM 2627 C C . ARG B 1 3 ? 14.414 -33.844 -19.312 1 95.69 3 ARG B C 1
ATOM 2629 O O . ARG B 1 3 ? 13.789 -33.906 -18.25 1 95.69 3 ARG B O 1
ATOM 2636 N N . THR B 1 4 ? 14.891 -32.781 -19.797 1 96 4 THR B N 1
ATOM 2637 C CA . THR B 1 4 ? 14.539 -31.469 -19.266 1 96 4 THR B CA 1
ATOM 2638 C C . THR B 1 4 ? 14.203 -30.5 -20.391 1 96 4 THR B C 1
ATOM 2640 O O . THR B 1 4 ? 14.82 -30.562 -21.469 1 96 4 THR B O 1
ATOM 2643 N N . ILE B 1 5 ? 13.234 -29.688 -20.188 1 98 5 ILE B N 1
ATOM 2644 C CA . ILE B 1 5 ? 12.875 -28.656 -21.156 1 98 5 ILE B CA 1
ATOM 2645 C C . ILE B 1 5 ? 13.547 -27.344 -20.797 1 98 5 ILE B C 1
ATOM 2647 O O . ILE B 1 5 ? 13.461 -26.891 -19.656 1 98 5 ILE B O 1
ATOM 2651 N N . ARG B 1 6 ? 14.227 -26.734 -21.688 1 97.81 6 ARG B N 1
ATOM 2652 C CA . ARG B 1 6 ? 14.93 -25.469 -21.5 1 97.81 6 ARG B CA 1
ATOM 2653 C C . ARG B 1 6 ? 14.844 -24.609 -22.766 1 97.81 6 ARG B C 1
ATOM 2655 O O . ARG B 1 6 ? 14.266 -25.031 -23.766 1 97.81 6 ARG B O 1
ATOM 2662 N N . PHE B 1 7 ? 15.281 -23.375 -22.703 1 98.44 7 PHE B N 1
ATOM 2663 C CA . PHE B 1 7 ? 15.391 -22.5 -23.875 1 98.44 7 PHE B CA 1
ATOM 2664 C C . PHE B 1 7 ? 16.703 -21.719 -23.844 1 98.44 7 PHE B C 1
ATOM 2666 O O . PHE B 1 7 ? 17.203 -21.375 -22.781 1 98.44 7 PHE B O 1
ATOM 2673 N N . HIS B 1 8 ? 17.266 -21.422 -25 1 98.44 8 HIS B N 1
ATOM 2674 C CA . HIS B 1 8 ? 18.562 -20.781 -25.156 1 98.44 8 HIS B CA 1
ATOM 2675 C C . HIS B 1 8 ? 18.422 -19.359 -25.688 1 98.44 8 HIS B C 1
ATOM 2677 O O . HIS B 1 8 ? 19.406 -18.625 -25.781 1 98.44 8 HIS B O 1
ATOM 2683 N N . LYS B 1 9 ? 17.297 -19 -26.062 1 98.5 9 LYS B N 1
ATOM 2684 C CA . LYS B 1 9 ? 16.922 -17.656 -26.484 1 98.5 9 LYS B CA 1
ATOM 2685 C C . LYS B 1 9 ? 15.469 -17.344 -26.109 1 98.5 9 LYS B C 1
ATOM 2687 O O . LYS B 1 9 ? 14.664 -18.266 -25.922 1 98.5 9 LYS B O 1
ATOM 2692 N N . PHE B 1 10 ? 15.234 -16.141 -25.922 1 98.56 10 PHE B N 1
ATOM 2693 C CA . PHE B 1 10 ? 13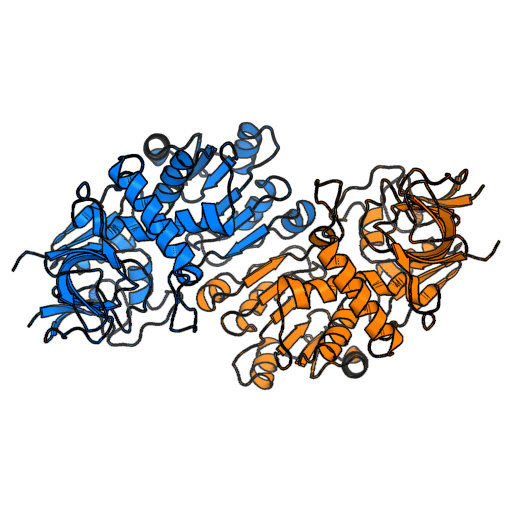.867 -15.727 -25.625 1 98.56 10 PHE B CA 1
ATOM 2694 C C . PHE B 1 10 ? 12.992 -15.773 -26.859 1 98.56 10 PHE B C 1
ATOM 2696 O O . PHE B 1 10 ? 13.484 -15.609 -27.984 1 98.56 10 PHE B O 1
ATOM 2703 N N . GLY B 1 11 ? 11.641 -15.984 -26.688 1 98.19 11 GLY B N 1
ATOM 2704 C CA . GLY B 1 11 ? 10.773 -15.969 -27.859 1 98.19 11 GLY B CA 1
ATOM 2705 C C . GLY B 1 11 ? 9.5 -16.766 -27.656 1 98.19 11 GLY B C 1
ATOM 2706 O O . GLY B 1 11 ? 9.094 -17.031 -26.516 1 98.19 11 GLY B O 1
AT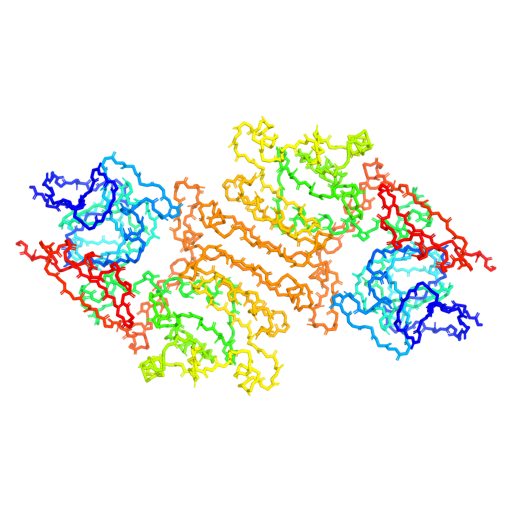OM 2707 N N . PRO B 1 12 ? 8.781 -17.078 -28.781 1 98.31 12 PRO B N 1
ATOM 2708 C CA . PRO B 1 12 ? 7.551 -17.859 -28.719 1 98.31 12 PRO B CA 1
ATOM 2709 C C . PRO B 1 12 ? 7.793 -19.312 -28.281 1 98.31 12 PRO B C 1
ATOM 2711 O O . PRO B 1 12 ? 8.914 -19.656 -27.891 1 98.31 12 PRO B O 1
ATOM 2714 N N . ALA B 1 13 ? 6.77 -20.141 -28.266 1 98.62 13 ALA B N 1
ATOM 2715 C CA . ALA B 1 13 ? 6.809 -21.5 -27.719 1 98.62 13 ALA B CA 1
ATOM 2716 C C . ALA B 1 13 ? 7.914 -22.312 -28.375 1 98.62 13 ALA B C 1
ATOM 2718 O O . ALA B 1 13 ? 8.516 -23.188 -27.734 1 98.62 13 ALA B O 1
ATOM 2719 N N . GLU B 1 14 ? 8.258 -22.031 -29.547 1 98.25 14 GLU B N 1
ATOM 2720 C CA . GLU B 1 14 ? 9.172 -22.828 -30.375 1 98.25 14 GLU B CA 1
ATOM 2721 C C . GLU B 1 14 ? 10.609 -22.719 -29.859 1 98.25 14 GLU B C 1
ATOM 2723 O O . GLU B 1 14 ? 11.477 -23.5 -30.266 1 98.25 14 GLU B O 1
ATOM 2728 N N . VAL B 1 15 ? 10.914 -21.797 -28.984 1 98.56 15 VAL B N 1
ATOM 2729 C CA . VAL B 1 15 ? 12.273 -21.672 -28.469 1 98.56 15 VAL B CA 1
ATOM 2730 C C . VAL B 1 15 ? 12.555 -22.797 -27.469 1 98.56 15 VAL B C 1
ATOM 2732 O O . VAL B 1 15 ? 13.703 -23.031 -27.094 1 98.56 15 VAL B O 1
ATOM 2735 N N . LEU B 1 16 ? 11.508 -23.453 -26.953 1 98.69 16 LEU B N 1
ATOM 2736 C CA . LEU B 1 16 ? 11.672 -24.531 -26 1 98.69 16 LEU B CA 1
ATOM 2737 C C . LEU B 1 16 ? 12.273 -25.766 -26.672 1 98.69 16 LEU B C 1
ATOM 2739 O O . LEU B 1 16 ? 11.875 -26.141 -27.781 1 98.69 16 LEU B O 1
ATOM 2743 N N . LYS B 1 17 ? 13.203 -26.328 -25.969 1 98.12 17 LYS B N 1
ATOM 2744 C CA . LYS B 1 17 ? 13.852 -27.547 -26.422 1 98.12 17 LYS B CA 1
ATOM 2745 C C . LYS B 1 17 ? 13.914 -28.578 -25.312 1 98.12 17 LYS B C 1
ATOM 2747 O O . LYS B 1 17 ? 14.055 -28.234 -24.141 1 98.12 17 LYS B O 1
ATOM 2752 N N . CYS B 1 18 ? 13.773 -29.828 -25.656 1 97.44 18 CYS B N 1
ATOM 2753 C CA . CYS B 1 18 ? 13.969 -30.938 -24.734 1 97.44 18 CYS B CA 1
ATOM 2754 C C . CYS B 1 18 ? 15.391 -31.469 -24.812 1 97.44 18 CYS B C 1
ATOM 2756 O O . CYS B 1 18 ? 15.852 -31.875 -25.875 1 97.44 18 CYS B O 1
ATOM 2758 N N . GLU B 1 19 ? 16 -31.391 -23.719 1 96.44 19 GLU B N 1
ATOM 2759 C CA . GLU B 1 19 ? 17.391 -31.828 -23.625 1 96.44 19 GLU B CA 1
ATOM 2760 C C . GLU B 1 19 ? 17.578 -32.906 -22.562 1 96.44 19 GLU B C 1
ATOM 2762 O O . GLU B 1 19 ? 16.75 -33 -21.641 1 96.44 19 GLU B O 1
ATOM 2767 N N . GLU B 1 20 ? 18.641 -33.688 -22.75 1 94.38 20 GLU B N 1
ATOM 2768 C CA . GLU B 1 20 ? 18.938 -34.75 -21.781 1 94.38 20 GLU B CA 1
ATOM 2769 C C . GLU B 1 20 ? 20.125 -34.344 -20.906 1 94.38 20 GLU B C 1
ATOM 2771 O O . GLU B 1 20 ? 21.141 -33.875 -21.406 1 94.38 20 GLU B O 1
ATOM 2776 N N . HIS B 1 21 ? 19.906 -34.5 -19.656 1 90.5 21 HIS B N 1
ATOM 2777 C CA . HIS B 1 21 ? 20.969 -34.219 -18.672 1 90.5 21 HIS B CA 1
ATOM 2778 C C . HIS B 1 21 ? 21.031 -35.344 -17.625 1 90.5 21 HIS B C 1
ATOM 2780 O O . HIS B 1 21 ? 20.078 -36.094 -17.438 1 90.5 21 HIS B O 1
ATOM 2786 N N . ALA B 1 22 ? 22.203 -35.406 -17.062 1 89.38 22 ALA B N 1
ATOM 2787 C CA . ALA B 1 22 ? 22.312 -36.312 -15.922 1 89.38 22 ALA B CA 1
ATOM 2788 C C . ALA B 1 22 ? 21.484 -35.812 -14.742 1 89.38 22 ALA B C 1
ATOM 2790 O O . ALA B 1 22 ? 21.469 -34.625 -14.445 1 89.38 22 ALA B O 1
ATOM 2791 N N . ALA B 1 23 ? 20.844 -36.75 -14.133 1 86.62 23 ALA B N 1
ATOM 2792 C CA . ALA B 1 23 ? 20.031 -36.344 -12.992 1 86.62 23 ALA B CA 1
ATOM 2793 C C . ALA B 1 23 ? 20.906 -35.938 -11.805 1 86.62 23 ALA B C 1
ATOM 2795 O O . ALA B 1 23 ? 21.781 -36.688 -11.383 1 86.62 23 ALA B O 1
ATOM 2796 N N . ALA B 1 24 ? 20.625 -34.844 -11.305 1 90.19 24 ALA B N 1
ATOM 2797 C CA . ALA B 1 24 ? 21.359 -34.344 -10.141 1 90.19 24 ALA B CA 1
ATOM 2798 C C . ALA B 1 24 ? 20.906 -35.031 -8.867 1 90.19 24 ALA B C 1
ATOM 2800 O O . ALA B 1 24 ? 19.719 -35.344 -8.711 1 90.19 24 ALA B O 1
ATOM 2801 N N . GLN B 1 25 ? 21.844 -35.312 -8.023 1 94.75 25 GLN B N 1
ATOM 2802 C CA . GLN B 1 25 ? 21.5 -35.812 -6.688 1 94.75 25 GLN B CA 1
ATOM 2803 C C . GLN B 1 25 ? 21.188 -34.625 -5.758 1 94.75 25 GLN B C 1
ATOM 2805 O O . GLN B 1 25 ? 21.781 -33.562 -5.879 1 94.75 25 GLN B O 1
ATOM 2810 N N . PRO B 1 26 ? 20.266 -34.844 -4.805 1 98 26 PRO B N 1
ATOM 2811 C CA . PRO B 1 26 ? 19.906 -33.719 -3.924 1 98 26 PRO B CA 1
ATOM 2812 C C . PRO B 1 26 ? 21 -33.375 -2.92 1 98 26 PRO B C 1
ATOM 2814 O O . PRO B 1 26 ? 21.562 -34.281 -2.289 1 98 26 PRO B O 1
ATOM 2817 N N . ALA B 1 27 ? 21.328 -32.156 -2.811 1 98.06 27 ALA B N 1
ATOM 2818 C CA . ALA B 1 27 ? 22.203 -31.609 -1.769 1 98.06 27 ALA B CA 1
ATOM 2819 C C . ALA B 1 27 ? 21.469 -31.547 -0.429 1 98.06 27 ALA B C 1
ATOM 2821 O O . ALA B 1 27 ? 20.281 -31.859 -0.344 1 98.06 27 ALA B O 1
ATOM 2822 N N . PRO B 1 28 ? 22.266 -31.234 0.694 1 98.25 28 PRO B N 1
ATOM 2823 C CA . PRO B 1 28 ? 21.562 -31.031 1.963 1 98.25 28 PRO B CA 1
ATOM 2824 C C . PRO B 1 28 ? 20.391 -30.062 1.845 1 98.25 28 PRO B C 1
ATOM 2826 O O . PRO B 1 28 ? 20.516 -29 1.239 1 98.25 28 PRO B O 1
ATOM 2829 N N . GLY B 1 29 ? 19.203 -30.484 2.346 1 98.38 29 GLY B N 1
ATOM 2830 C CA . GLY B 1 29 ? 18.016 -29.641 2.318 1 98.38 29 GLY B CA 1
ATOM 2831 C C . GLY B 1 29 ? 17.219 -29.781 1.037 1 98.38 29 GLY B C 1
ATOM 2832 O O . GLY B 1 29 ? 16.156 -29.172 0.895 1 98.38 29 GLY B O 1
ATOM 2833 N N . GLU B 1 30 ? 17.672 -30.594 0.13 1 98.69 30 GLU B N 1
ATOM 2834 C CA . GLU B 1 30 ? 17.016 -30.734 -1.168 1 98.69 30 GLU B CA 1
ATOM 2835 C C . GLU B 1 30 ? 16.359 -32.125 -1.304 1 98.69 30 GLU B C 1
ATOM 2837 O O . GLU B 1 30 ? 16.609 -33 -0.504 1 98.69 30 GLU B O 1
ATOM 2842 N N . VAL B 1 31 ? 15.469 -32.219 -2.236 1 98.75 31 VAL B N 1
ATOM 2843 C CA . VAL B 1 31 ? 14.703 -33.438 -2.525 1 98.75 31 VAL B CA 1
ATOM 2844 C C . VAL B 1 31 ? 14.695 -33.688 -4.027 1 98.75 31 VAL B C 1
ATOM 2846 O O . VAL B 1 31 ? 14.531 -32.781 -4.828 1 98.75 31 VAL B O 1
ATOM 2849 N N . GLN B 1 32 ? 14.984 -34.906 -4.379 1 98.56 32 GLN B N 1
ATOM 2850 C CA . GLN B 1 32 ? 14.812 -35.281 -5.773 1 98.56 32 GLN B CA 1
ATOM 2851 C C . GLN B 1 32 ? 13.422 -35.875 -6.02 1 98.56 32 GLN B C 1
ATOM 2853 O O . GLN B 1 32 ? 12.93 -36.688 -5.23 1 98.56 32 GLN B O 1
ATOM 2858 N N . VAL B 1 33 ? 12.82 -35.438 -7.047 1 98.56 33 VAL B N 1
ATOM 2859 C CA . VAL B 1 33 ? 11.445 -35.844 -7.355 1 98.56 33 VAL B CA 1
ATOM 2860 C C . VAL B 1 33 ? 11.383 -36.406 -8.773 1 98.56 33 VAL B C 1
ATOM 2862 O O . VAL B 1 33 ? 11.953 -35.844 -9.703 1 98.56 33 VAL B O 1
ATOM 2865 N N . ARG B 1 34 ? 10.797 -37.594 -8.93 1 98.5 34 ARG B N 1
ATOM 2866 C CA . ARG B 1 34 ? 10.336 -38.031 -10.242 1 98.5 34 ARG B CA 1
ATOM 2867 C C . ARG B 1 34 ? 9.016 -37.375 -10.617 1 98.5 34 ARG B C 1
ATOM 2869 O O . ARG B 1 34 ? 7.977 -37.656 -10.008 1 98.5 34 ARG B O 1
ATOM 2876 N N . VAL B 1 35 ? 9.102 -36.531 -11.594 1 98.56 35 VAL B N 1
ATOM 2877 C CA . VAL B 1 35 ? 7.969 -35.688 -11.938 1 98.56 35 VAL B CA 1
ATOM 2878 C C . VAL B 1 35 ? 6.91 -36.5 -12.672 1 98.56 35 VAL B C 1
ATOM 2880 O O . VAL B 1 35 ? 7.23 -37.312 -13.562 1 98.56 35 VAL B O 1
ATOM 2883 N N . GLU B 1 36 ? 5.664 -36.281 -12.258 1 98.75 36 GLU B N 1
ATOM 2884 C CA . GLU B 1 36 ? 4.547 -36.969 -12.914 1 98.75 36 GLU B CA 1
ATOM 2885 C C . GLU B 1 36 ? 3.727 -35.969 -13.742 1 98.75 36 GLU B C 1
ATOM 2887 O O . GLU B 1 36 ? 3.109 -36.375 -14.742 1 98.75 36 GLU B O 1
ATOM 2892 N N . ALA B 1 37 ? 3.699 -34.781 -13.344 1 98.81 37 ALA B N 1
ATOM 2893 C CA . ALA B 1 37 ? 2.953 -33.75 -14.039 1 98.81 37 ALA B CA 1
ATOM 2894 C C . ALA B 1 37 ? 3.582 -32.375 -13.805 1 98.81 37 ALA B C 1
ATOM 2896 O O . ALA B 1 37 ? 4.137 -32.094 -12.734 1 98.81 37 ALA B O 1
ATOM 2897 N N . ILE B 1 38 ? 3.543 -31.5 -14.812 1 98.81 38 ILE B N 1
ATOM 2898 C CA . ILE B 1 38 ? 4.051 -30.141 -14.75 1 98.81 38 ILE B CA 1
ATOM 2899 C C . ILE B 1 38 ? 2.932 -29.156 -15.086 1 98.81 38 ILE B C 1
ATOM 2901 O O . ILE B 1 38 ? 2.307 -29.25 -16.141 1 98.81 38 ILE B O 1
ATOM 2905 N N . GLY B 1 39 ? 2.621 -28.266 -14.117 1 98.62 39 GLY B N 1
ATOM 2906 C CA . GLY B 1 39 ? 1.69 -27.188 -14.414 1 98.62 39 GLY B CA 1
ATOM 2907 C C . GLY B 1 39 ? 2.312 -26.062 -15.227 1 98.62 39 GLY B C 1
ATOM 2908 O O . GLY B 1 39 ? 3.463 -25.688 -15 1 98.62 39 GLY B O 1
ATOM 2909 N N . ILE B 1 40 ? 1.621 -25.562 -16.203 1 98.38 40 ILE B N 1
ATOM 2910 C CA . ILE B 1 40 ? 2.049 -24.438 -17.031 1 98.38 40 ILE B CA 1
ATOM 2911 C C . ILE B 1 40 ? 1.265 -23.188 -16.625 1 98.38 40 ILE B C 1
ATOM 2913 O O . ILE B 1 40 ? 0.035 -23.156 -16.719 1 98.38 40 ILE B O 1
ATOM 2917 N N . SER B 1 41 ? 1.969 -22.203 -16.156 1 96.62 41 SER B N 1
ATOM 2918 C CA . SER B 1 41 ? 1.315 -20.953 -15.75 1 96.62 41 SER B CA 1
ATOM 2919 C C . SER B 1 41 ? 1.61 -19.828 -16.734 1 96.62 41 SER B C 1
ATOM 2921 O O . SER B 1 41 ? 2.496 -19.953 -17.578 1 96.62 41 SER B O 1
ATOM 2923 N N . TRP B 1 42 ? 0.836 -18.781 -16.609 1 95.56 42 TRP B N 1
ATOM 2924 C CA . TRP B 1 42 ? 1.081 -17.578 -17.391 1 95.56 42 TRP B CA 1
ATOM 2925 C C . TRP B 1 42 ? 2.479 -17.031 -17.125 1 95.56 42 TRP B C 1
ATOM 2927 O O . TRP B 1 42 ? 3.127 -16.5 -18.031 1 95.56 42 TRP B O 1
ATOM 2937 N N . TYR B 1 43 ? 2.945 -17.188 -15.953 1 96.38 43 TYR B N 1
ATOM 2938 C CA . TYR B 1 43 ? 4.293 -16.75 -15.602 1 96.38 43 TYR B CA 1
ATOM 2939 C C . TYR B 1 43 ? 5.336 -17.453 -16.469 1 96.38 43 TYR B C 1
ATOM 2941 O O . TYR B 1 43 ? 6.344 -16.859 -16.844 1 96.38 43 TYR B O 1
ATOM 2949 N N . ASP B 1 44 ? 5.125 -18.703 -16.766 1 98 44 ASP B N 1
ATOM 2950 C CA . ASP B 1 44 ? 6.059 -19.453 -17.609 1 98 44 ASP B CA 1
ATOM 2951 C C . ASP B 1 44 ? 6.156 -18.859 -19 1 98 44 ASP B C 1
ATOM 2953 O O . ASP B 1 44 ? 7.234 -18.828 -19.594 1 98 44 ASP B O 1
ATOM 2957 N N . ILE B 1 45 ? 5.012 -18.406 -19.5 1 97.75 45 ILE B N 1
ATOM 2958 C CA . ILE B 1 45 ? 4.965 -17.766 -20.812 1 97.75 45 ILE B CA 1
ATOM 2959 C C . ILE B 1 45 ? 5.77 -16.469 -20.797 1 97.75 45 ILE B C 1
ATOM 2961 O O . ILE B 1 45 ? 6.602 -16.234 -21.672 1 97.75 45 ILE B O 1
ATOM 2965 N N . LEU B 1 46 ? 5.527 -15.695 -19.75 1 96.75 46 LEU B N 1
ATOM 2966 C CA . LEU B 1 46 ? 6.258 -14.438 -19.594 1 96.75 46 LEU B CA 1
ATOM 2967 C C . LEU B 1 46 ? 7.746 -14.695 -19.406 1 96.75 46 LEU B C 1
ATOM 2969 O O . LEU B 1 46 ? 8.586 -13.961 -19.938 1 96.75 46 LEU B O 1
ATOM 2973 N N . TRP B 1 47 ? 8.078 -15.75 -18.688 1 97.94 47 TRP B N 1
ATOM 2974 C CA . TRP B 1 47 ? 9.453 -16.125 -18.375 1 97.94 47 TRP B CA 1
ATOM 2975 C C . TRP B 1 47 ? 10.242 -16.422 -19.656 1 97.94 47 TRP B C 1
ATOM 2977 O O . TRP B 1 47 ? 11.312 -15.844 -19.875 1 97.94 47 TRP B O 1
ATOM 2987 N N . ARG B 1 48 ? 9.703 -17.203 -20.516 1 97.94 48 ARG B N 1
ATOM 2988 C CA . ARG B 1 48 ? 10.43 -17.578 -21.719 1 97.94 48 ARG B CA 1
ATOM 2989 C C . ARG B 1 48 ? 10.523 -16.422 -22.703 1 97.94 48 ARG B C 1
ATOM 2991 O O . ARG B 1 48 ? 11.344 -16.438 -23.609 1 97.94 48 ARG B O 1
ATOM 2998 N N . GLN B 1 49 ? 9.664 -15.391 -22.5 1 97.62 49 GLN B N 1
ATOM 2999 C CA . GLN B 1 49 ? 9.656 -14.234 -23.391 1 97.62 49 GLN B CA 1
ATOM 3000 C C . GLN B 1 49 ? 10.453 -13.078 -22.781 1 97.62 49 GLN B C 1
ATOM 3002 O O . GLN B 1 49 ? 10.484 -11.984 -23.359 1 97.62 49 GLN B O 1
ATOM 3007 N N . ASN B 1 50 ? 11.039 -13.273 -21.641 1 96.94 50 ASN B N 1
ATOM 3008 C CA . ASN B 1 50 ? 11.781 -12.25 -20.922 1 96.94 50 ASN B CA 1
ATOM 3009 C C . ASN B 1 50 ? 10.883 -11.086 -20.516 1 96.94 50 ASN B C 1
ATOM 3011 O O . ASN B 1 50 ? 11.297 -9.93 -20.562 1 96.94 50 ASN B O 1
ATOM 3015 N N . LEU B 1 51 ? 9.633 -11.406 -20.125 1 94.75 51 LEU B N 1
ATOM 3016 C CA . LEU B 1 51 ? 8.664 -10.383 -19.766 1 94.75 51 LEU B CA 1
ATOM 3017 C C . LEU B 1 51 ? 8.219 -10.555 -18.312 1 94.75 51 LEU B C 1
ATOM 3019 O O . LEU B 1 51 ? 7.406 -9.773 -17.812 1 94.75 51 LEU B O 1
ATOM 3023 N N . ALA B 1 52 ? 8.75 -11.578 -17.641 1 95.44 52 ALA B N 1
ATOM 3024 C CA . ALA B 1 52 ? 8.383 -11.82 -16.234 1 95.44 52 ALA B CA 1
ATOM 3025 C C . ALA B 1 52 ? 9.039 -10.789 -15.32 1 95.44 52 ALA B C 1
ATOM 3027 O O . ALA B 1 52 ? 9.922 -10.039 -15.742 1 95.44 52 ALA B O 1
ATOM 3028 N N . SER B 1 53 ? 8.562 -10.742 -14.109 1 93.62 53 SER B N 1
ATOM 3029 C CA . SER B 1 53 ? 9.055 -9.789 -13.117 1 93.62 53 SER B CA 1
ATOM 3030 C C . SER B 1 53 ? 10.492 -10.117 -12.711 1 93.62 53 SER B C 1
ATOM 3032 O O . SER B 1 53 ? 11.195 -9.266 -12.164 1 93.62 53 SER B O 1
ATOM 3034 N N . SER B 1 54 ? 10.938 -11.352 -12.914 1 94.25 54 SER B N 1
ATOM 3035 C CA . SER B 1 54 ? 12.328 -11.766 -12.727 1 94.25 54 SER B CA 1
ATOM 3036 C C . SER B 1 54 ? 12.992 -12.07 -14.062 1 94.25 54 SER B C 1
ATOM 3038 O O . SER B 1 54 ? 12.305 -12.352 -15.055 1 94.25 54 SER B O 1
ATOM 3040 N N . HIS B 1 55 ? 14.32 -12.07 -14.023 1 92.81 55 HIS B N 1
ATOM 3041 C CA . HIS B 1 55 ? 15.055 -12.242 -15.273 1 92.81 55 HIS B CA 1
ATOM 3042 C C . HIS B 1 55 ? 15.617 -13.656 -15.391 1 92.81 55 HIS B C 1
ATOM 3044 O O . HIS B 1 55 ? 16.281 -14.148 -14.469 1 92.81 55 HIS B O 1
ATOM 3050 N N . ALA B 1 56 ? 15.367 -14.219 -16.547 1 97.06 56 ALA B N 1
ATOM 3051 C CA . ALA B 1 56 ? 15.906 -15.539 -16.828 1 97.06 56 ALA B CA 1
ATOM 3052 C C . ALA B 1 56 ? 17.375 -15.453 -17.266 1 97.06 56 ALA B C 1
ATOM 3054 O O . ALA B 1 56 ? 17.75 -14.555 -18.016 1 97.06 56 ALA B O 1
ATOM 3055 N N . ARG B 1 57 ? 18.188 -16.297 -16.797 1 97.75 57 ARG B N 1
ATOM 3056 C CA . ARG B 1 57 ? 19.562 -16.453 -17.25 1 97.75 57 ARG B CA 1
ATOM 3057 C C . ARG B 1 57 ? 19.688 -17.562 -18.281 1 97.75 57 ARG B C 1
ATOM 3059 O O . ARG B 1 57 ? 19.5 -18.734 -17.969 1 97.75 57 ARG B O 1
ATOM 3066 N N . LEU B 1 58 ? 20.094 -17.297 -19.453 1 97.75 58 LEU B N 1
ATOM 3067 C CA . LEU B 1 58 ? 20.156 -18.266 -20.531 1 97.75 58 LEU B CA 1
ATOM 3068 C C . LEU B 1 58 ? 21.422 -19.109 -20.438 1 97.75 58 LEU B C 1
ATOM 3070 O O . LEU B 1 58 ? 22.484 -18.594 -20.062 1 97.75 58 LEU B O 1
ATOM 3074 N N . PRO B 1 59 ? 21.438 -20.344 -20.969 1 97.31 59 PRO B N 1
ATOM 3075 C CA . PRO B 1 59 ? 20.219 -21.141 -21.172 1 97.31 59 PRO B CA 1
ATOM 3076 C C . PRO B 1 59 ? 19.438 -21.344 -19.875 1 97.31 59 PRO B C 1
ATOM 3078 O O . PRO B 1 59 ? 20.031 -21.484 -18.812 1 97.31 59 PRO B O 1
ATOM 3081 N N . SER B 1 60 ? 18.156 -21.312 -19.984 1 97.75 60 SER B N 1
ATOM 3082 C CA . SER B 1 60 ? 17.328 -21.312 -18.781 1 97.75 60 SER B CA 1
ATOM 3083 C C . SER B 1 60 ? 16.328 -22.469 -18.797 1 97.75 60 SER B C 1
ATOM 3085 O O . SER B 1 60 ? 15.789 -22.812 -19.844 1 97.75 60 SER B O 1
ATOM 3087 N N . GLY B 1 61 ? 16.172 -23.125 -17.609 1 97.06 61 GLY B N 1
ATOM 3088 C CA . GLY B 1 61 ? 14.977 -23.922 -17.391 1 97.06 61 GLY B CA 1
ATOM 3089 C C . GLY B 1 61 ? 13.758 -23.078 -17.062 1 97.06 61 GLY B C 1
ATOM 3090 O O . GLY B 1 61 ? 13.789 -21.844 -17.188 1 97.06 61 GLY B O 1
ATOM 3091 N N . LEU B 1 62 ? 12.648 -23.75 -16.797 1 96.88 62 LEU B N 1
ATOM 3092 C CA . LEU B 1 62 ? 11.438 -23 -16.484 1 96.88 62 LEU B CA 1
ATOM 3093 C C . LEU B 1 62 ? 10.539 -23.781 -15.539 1 96.88 62 LEU B C 1
ATOM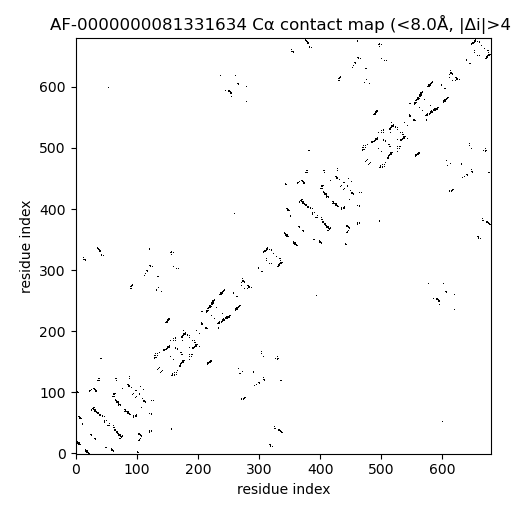 3095 O O . LEU B 1 62 ? 10.719 -24.984 -15.352 1 96.88 62 LEU B O 1
ATOM 3099 N N . GLY B 1 63 ? 9.672 -22.984 -14.906 1 98.25 63 GLY B N 1
ATOM 3100 C CA . GLY B 1 63 ? 8.539 -23.578 -14.211 1 98.25 63 GLY B CA 1
ATOM 3101 C C . GLY B 1 63 ? 8.664 -23.516 -12.703 1 98.25 63 GLY B C 1
ATOM 3102 O O . GLY B 1 63 ? 9.773 -23.578 -12.164 1 98.25 63 GLY B O 1
ATOM 3103 N N . HIS B 1 64 ? 7.477 -23.484 -12.008 1 98.56 64 HIS B N 1
ATOM 3104 C CA . HIS B 1 64 ? 7.379 -23.531 -10.555 1 98.56 64 HIS B CA 1
ATOM 3105 C C . HIS B 1 64 ? 6.418 -24.625 -10.102 1 98.56 64 HIS B C 1
ATOM 3107 O O . HIS B 1 64 ? 6.426 -25.016 -8.93 1 98.56 64 HIS B O 1
ATOM 3113 N N . GLU B 1 65 ? 5.625 -25.125 -11.008 1 98.69 65 GLU B N 1
ATOM 3114 C CA . GLU B 1 65 ? 4.512 -25.984 -10.633 1 98.69 65 GLU B CA 1
ATOM 3115 C C . GLU B 1 65 ? 4.711 -27.406 -11.156 1 98.69 65 GLU B C 1
ATOM 3117 O O . GLU B 1 65 ? 4.777 -27.625 -12.367 1 98.69 65 GLU B O 1
ATOM 3122 N N . MET B 1 66 ? 4.73 -28.312 -10.242 1 98.75 66 MET B N 1
ATOM 3123 C CA . MET B 1 66 ? 4.832 -29.719 -10.617 1 98.75 66 MET B CA 1
ATOM 3124 C C . MET B 1 66 ? 4.32 -30.625 -9.492 1 98.75 66 MET B C 1
ATOM 3126 O O . MET B 1 66 ? 4.113 -30.156 -8.375 1 98.75 66 MET B O 1
ATOM 3130 N N . ALA B 1 67 ? 3.955 -31.812 -9.82 1 98.88 67 ALA B N 1
ATOM 3131 C CA . ALA B 1 67 ? 3.688 -32.875 -8.852 1 98.88 67 ALA B CA 1
ATOM 3132 C C . ALA B 1 67 ? 4.398 -34.156 -9.25 1 98.88 67 ALA B C 1
ATOM 3134 O O . ALA B 1 67 ? 4.578 -34.438 -10.43 1 98.88 67 ALA B O 1
ATOM 3135 N N . GLY B 1 68 ? 4.84 -34.875 -8.258 1 98.75 68 GLY B N 1
ATOM 3136 C CA . GLY B 1 68 ? 5.539 -36.125 -8.484 1 98.75 68 GLY B CA 1
ATOM 3137 C C . GLY B 1 68 ? 5.812 -36.906 -7.207 1 98.75 68 GLY B C 1
ATOM 3138 O O . GLY B 1 68 ? 5.082 -36.75 -6.223 1 98.75 68 GLY B O 1
ATOM 3139 N N . VAL B 1 69 ? 6.805 -37.781 -7.336 1 98.69 69 VAL B N 1
ATOM 3140 C CA . VAL B 1 69 ? 7.113 -38.688 -6.23 1 98.69 69 VAL B CA 1
ATOM 3141 C C . VAL B 1 69 ? 8.57 -38.5 -5.809 1 98.69 69 VAL B C 1
ATOM 3143 O O . VAL B 1 69 ? 9.469 -38.438 -6.652 1 98.69 69 VAL B O 1
ATOM 3146 N N . VAL B 1 70 ? 8.758 -38.406 -4.496 1 98.81 70 VAL B N 1
ATOM 3147 C CA . VAL B 1 70 ? 10.109 -38.312 -3.959 1 98.81 70 VAL B CA 1
ATOM 3148 C C . VAL B 1 70 ? 10.898 -39.562 -4.266 1 98.81 70 VAL B C 1
ATOM 3150 O O . VAL B 1 70 ? 10.43 -40.688 -4.016 1 98.81 70 VAL B O 1
ATOM 3153 N N . VAL B 1 71 ? 12.148 -39.406 -4.773 1 98.25 71 VAL B N 1
ATOM 3154 C CA . VAL B 1 71 ? 12.945 -40.594 -5.094 1 98.25 71 VAL B CA 1
ATOM 3155 C C . VAL B 1 71 ? 14.266 -40.562 -4.324 1 98.25 71 VAL B C 1
ATOM 3157 O O . VAL B 1 71 ? 14.945 -41.562 -4.195 1 98.25 71 VAL B O 1
ATOM 3160 N N . ALA B 1 72 ? 14.641 -39.438 -3.793 1 98.38 72 ALA B N 1
ATOM 3161 C CA . ALA B 1 72 ? 15.797 -39.281 -2.92 1 98.38 72 ALA B CA 1
ATOM 3162 C C . ALA B 1 72 ? 15.664 -38.031 -2.047 1 98.38 72 ALA B C 1
ATOM 3164 O O . ALA B 1 72 ? 15.016 -37.062 -2.441 1 98.38 72 ALA B O 1
ATOM 3165 N N . VAL B 1 73 ? 16.266 -38.062 -0.832 1 98.44 73 VAL B N 1
ATOM 3166 C CA . VAL B 1 73 ? 16.219 -36.938 0.095 1 98.44 73 VAL B CA 1
ATOM 3167 C C . VAL B 1 73 ? 17.641 -36.594 0.55 1 98.44 73 VAL B C 1
ATOM 3169 O O . VAL B 1 73 ? 18.438 -37.469 0.811 1 98.44 73 VAL B O 1
ATOM 3172 N N . GLY B 1 74 ? 17.922 -35.312 0.503 1 98.31 74 GLY B N 1
ATOM 3173 C CA . GLY B 1 74 ? 19.203 -34.875 1.003 1 98.31 74 GLY B CA 1
ATOM 3174 C C . GLY B 1 74 ? 19.281 -34.812 2.518 1 98.31 74 GLY B C 1
ATOM 3175 O O . GLY B 1 74 ? 18.25 -34.938 3.193 1 98.31 74 GLY B O 1
ATOM 3176 N N . ASP B 1 75 ? 20.547 -34.531 2.99 1 97.75 75 ASP B N 1
ATOM 3177 C CA . ASP B 1 75 ? 20.766 -34.438 4.43 1 97.75 75 ASP B CA 1
ATOM 3178 C C . ASP B 1 75 ? 19.938 -33.312 5.031 1 97.75 75 ASP B C 1
ATOM 3180 O O . ASP B 1 75 ? 19.797 -32.25 4.434 1 97.75 75 ASP B O 1
ATOM 3184 N N . GLY B 1 76 ? 19.312 -33.625 6.164 1 97.56 76 GLY B N 1
ATOM 3185 C CA . GLY B 1 76 ? 18.578 -32.594 6.895 1 97.56 76 GLY B CA 1
ATOM 3186 C C . GLY B 1 76 ? 17.094 -32.594 6.582 1 97.56 76 GLY B C 1
ATOM 3187 O O . GLY B 1 76 ? 16.312 -31.922 7.254 1 97.56 76 GLY B O 1
ATOM 3188 N N . VAL B 1 77 ? 16.719 -33.281 5.523 1 98.06 77 VAL B N 1
ATOM 3189 C CA . VAL B 1 77 ? 15.305 -33.438 5.227 1 98.06 77 VAL B CA 1
ATOM 3190 C C . VAL B 1 77 ? 14.742 -34.656 5.977 1 98.06 77 VAL B C 1
ATOM 3192 O O . VAL B 1 77 ? 15.016 -35.781 5.609 1 98.06 77 VAL B O 1
ATOM 3195 N N . ASP B 1 78 ? 13.906 -34.406 7.023 1 97.12 78 ASP B N 1
ATOM 3196 C CA . ASP B 1 78 ? 13.477 -35.531 7.887 1 97.12 78 ASP B CA 1
ATOM 3197 C C . ASP B 1 78 ? 11.969 -35.719 7.836 1 97.12 78 ASP B C 1
ATOM 3199 O O . ASP B 1 78 ? 11.438 -36.656 8.391 1 97.12 78 ASP B O 1
ATOM 3203 N N . ASP B 1 79 ? 11.305 -34.812 7.188 1 97.69 79 ASP B N 1
ATOM 3204 C CA . ASP B 1 79 ? 9.844 -34.875 7.227 1 97.69 79 ASP B CA 1
ATOM 3205 C C . ASP B 1 79 ? 9.273 -35.344 5.891 1 97.69 79 ASP B C 1
ATOM 3207 O O . ASP B 1 79 ? 8.062 -35.25 5.66 1 97.69 79 ASP B O 1
ATOM 3211 N N . LEU B 1 80 ? 10.133 -35.719 4.902 1 98.31 80 LEU B N 1
ATOM 3212 C CA . LEU B 1 80 ? 9.758 -36.406 3.658 1 98.31 80 LEU B CA 1
ATOM 3213 C C . LEU B 1 80 ? 10.531 -37.688 3.48 1 98.31 80 LEU B C 1
ATOM 3215 O O . LEU B 1 80 ? 11.656 -37.812 3.973 1 98.31 80 LEU B O 1
ATOM 3219 N N . ALA B 1 81 ? 9.898 -38.625 2.764 1 98.25 81 ALA B N 1
ATOM 3220 C CA . ALA B 1 81 ? 10.539 -39.906 2.48 1 98.25 81 ALA B CA 1
ATOM 3221 C C . ALA B 1 81 ? 10.336 -40.312 1.021 1 98.25 81 ALA B C 1
ATOM 3223 O O . ALA B 1 81 ? 9.422 -39.812 0.357 1 98.25 81 ALA B O 1
ATOM 3224 N N . VAL B 1 82 ? 11.211 -41.188 0.607 1 98.44 82 VAL B N 1
ATOM 3225 C CA . VAL B 1 82 ? 11.062 -41.781 -0.726 1 98.44 82 VAL B CA 1
ATOM 3226 C C . VAL B 1 82 ? 9.68 -42.406 -0.867 1 98.44 82 VAL B C 1
ATOM 3228 O O . VAL B 1 82 ? 9.227 -43.125 0.024 1 98.44 82 VAL B O 1
ATOM 3231 N N . GLY B 1 83 ? 8.984 -42.031 -1.905 1 98.5 83 GLY B N 1
ATOM 3232 C CA . GLY B 1 83 ? 7.645 -42.531 -2.127 1 98.5 83 GLY B CA 1
ATOM 3233 C C . GLY B 1 83 ? 6.559 -41.531 -1.847 1 98.5 83 GLY B C 1
ATOM 3234 O O . GLY B 1 83 ? 5.418 -41.688 -2.285 1 98.5 83 GLY B O 1
ATOM 3235 N N . ASP B 1 84 ? 6.887 -40.5 -1.101 1 98.69 84 ASP B N 1
ATOM 3236 C CA . ASP B 1 84 ? 5.906 -39.438 -0.802 1 98.69 84 ASP B CA 1
ATOM 3237 C C . ASP B 1 84 ? 5.477 -38.719 -2.072 1 98.69 84 ASP B C 1
ATOM 3239 O O . ASP B 1 84 ? 6.309 -38.406 -2.934 1 98.69 84 ASP B O 1
ATOM 3243 N N . LYS B 1 85 ? 4.16 -38.438 -2.209 1 98.81 85 LYS B N 1
ATOM 3244 C CA . LYS B 1 85 ? 3.629 -37.594 -3.271 1 98.81 85 LYS B CA 1
ATOM 3245 C C . LYS B 1 85 ? 3.727 -36.125 -2.895 1 98.81 85 LYS B C 1
ATOM 3247 O O . LYS B 1 85 ? 3.221 -35.688 -1.85 1 98.81 85 LYS B O 1
ATOM 3252 N N . VAL B 1 86 ? 4.383 -35.312 -3.775 1 98.94 86 VAL B N 1
ATOM 3253 C CA . VAL B 1 86 ? 4.609 -33.906 -3.424 1 98.94 86 VAL B CA 1
ATOM 3254 C C . VAL B 1 86 ? 4.27 -33.031 -4.613 1 98.94 86 VAL B C 1
ATOM 3256 O O . VAL B 1 86 ? 4.312 -33.469 -5.762 1 98.94 86 VAL B O 1
ATOM 3259 N N . ALA B 1 87 ? 3.854 -31.859 -4.352 1 98.94 87 ALA B N 1
ATOM 3260 C CA . ALA B 1 87 ? 3.652 -30.781 -5.316 1 98.94 87 ALA B CA 1
ATOM 3261 C C . ALA B 1 87 ? 4.523 -29.562 -4.977 1 98.94 87 ALA B C 1
ATOM 3263 O O . ALA B 1 87 ? 4.891 -29.359 -3.818 1 98.94 87 ALA B O 1
ATOM 3264 N N . SER B 1 88 ? 4.879 -28.812 -6.004 1 98.88 88 SER B N 1
ATOM 3265 C CA . SER B 1 88 ? 5.711 -27.625 -5.797 1 98.88 88 SER B CA 1
ATOM 3266 C C . SER B 1 88 ? 4.914 -26.344 -6.008 1 98.88 88 SER B C 1
ATOM 3268 O O . SER B 1 88 ? 3.795 -26.391 -6.523 1 98.88 88 SER B O 1
ATOM 3270 N N . PHE B 1 89 ? 5.387 -25.25 -5.555 1 98.81 89 PHE B N 1
ATOM 3271 C CA . PHE B 1 89 ? 4.895 -23.875 -5.711 1 98.81 89 PHE B CA 1
ATOM 3272 C C . PHE B 1 89 ? 6.051 -22.891 -5.816 1 98.81 89 PHE B C 1
ATOM 3274 O O . PHE B 1 89 ? 7.207 -23.266 -5.602 1 98.81 89 PHE B O 1
ATOM 3281 N N . PRO B 1 90 ? 5.758 -21.641 -6.258 1 98.19 90 PRO B N 1
ATOM 3282 C CA . PRO B 1 90 ? 6.852 -20.688 -6.465 1 98.19 90 PRO B CA 1
ATOM 3283 C C . PRO B 1 90 ? 7.531 -20.281 -5.16 1 98.19 90 PRO B C 1
ATOM 3285 O O . PRO B 1 90 ? 6.953 -19.516 -4.367 1 98.19 90 PRO B O 1
ATOM 3288 N N . ALA B 1 91 ? 8.734 -20.812 -4.945 1 98.06 91 ALA B N 1
ATOM 3289 C CA . ALA B 1 91 ? 9.5 -20.5 -3.748 1 98.06 91 ALA B CA 1
ATOM 3290 C C . ALA B 1 91 ? 10.969 -20.266 -4.082 1 98.06 91 ALA B C 1
ATOM 3292 O O . ALA B 1 91 ? 11.75 -19.844 -3.229 1 98.06 91 ALA B O 1
ATOM 3293 N N . GLU B 1 92 ? 11.336 -20.609 -5.316 1 97.06 92 GLU B N 1
ATOM 3294 C CA . GLU B 1 92 ? 12.711 -20.5 -5.809 1 97.06 92 GLU B CA 1
ATOM 3295 C C . GLU B 1 92 ? 12.734 -20.016 -7.258 1 97.06 92 GLU B C 1
ATOM 3297 O O . GLU B 1 92 ? 11.727 -20.094 -7.961 1 97.06 92 GLU B O 1
ATOM 3302 N N . SER B 1 93 ? 13.859 -19.562 -7.672 1 97.06 93 SER B N 1
ATOM 3303 C CA . SER B 1 93 ? 13.992 -19.125 -9.055 1 97.06 93 SER B CA 1
ATOM 3304 C C . SER B 1 93 ? 14.125 -20.312 -10.008 1 97.06 93 SER B C 1
ATOM 3306 O O . SER B 1 93 ? 14.875 -21.25 -9.734 1 97.06 93 SER B O 1
ATOM 3308 N N . PRO B 1 94 ? 13.43 -20.219 -11.164 1 97.31 94 PRO B N 1
ATOM 3309 C CA . PRO B 1 94 ? 13.641 -21.25 -12.172 1 97.31 94 PRO B CA 1
ATOM 3310 C C . PRO B 1 94 ? 15.07 -21.281 -12.703 1 97.31 94 PRO B C 1
ATOM 3312 O O . PRO B 1 94 ? 15.484 -22.266 -13.32 1 97.31 94 PRO B O 1
ATOM 3315 N N . ASN B 1 95 ? 15.836 -20.203 -12.469 1 97.31 95 ASN B N 1
ATOM 3316 C CA . ASN B 1 95 ? 17.25 -20.203 -12.844 1 97.31 95 ASN B CA 1
ATOM 3317 C C . ASN B 1 95 ? 18.031 -21.266 -12.086 1 97.31 95 ASN B C 1
ATOM 3319 O O . ASN B 1 95 ? 19 -21.812 -12.602 1 97.31 95 ASN B O 1
ATOM 3323 N N . ASP B 1 96 ? 17.578 -21.562 -10.945 1 96.94 96 ASP B N 1
ATOM 3324 C CA . ASP B 1 96 ? 18.312 -22.453 -10.055 1 96.94 96 ASP B CA 1
ATOM 3325 C C . ASP B 1 96 ? 17.594 -23.797 -9.891 1 96.94 96 ASP B C 1
ATOM 3327 O O . ASP B 1 96 ? 18.234 -24.844 -9.781 1 96.94 96 ASP B O 1
ATOM 3331 N N . TYR B 1 97 ? 16.281 -23.688 -9.898 1 97.62 97 TYR B N 1
ATOM 3332 C CA . TYR B 1 97 ? 15.5 -24.891 -9.633 1 97.62 97 TYR B CA 1
ATOM 3333 C C . TYR B 1 97 ? 14.328 -25.016 -10.602 1 97.62 97 TYR B C 1
ATOM 3335 O O . TYR B 1 97 ? 13.164 -24.969 -10.188 1 97.62 97 TYR B O 1
ATOM 3343 N N . PRO B 1 98 ? 14.594 -25.219 -11.844 1 97.38 98 PRO B N 1
ATOM 3344 C CA . PRO B 1 98 ? 13.508 -25.422 -12.805 1 97.38 98 PRO B CA 1
ATOM 3345 C C . PRO B 1 98 ? 12.773 -26.734 -12.602 1 97.38 98 PRO B C 1
ATOM 3347 O O . PRO B 1 98 ? 13.375 -27.719 -12.133 1 97.38 98 PRO B O 1
ATOM 3350 N N . VAL B 1 99 ? 11.5 -26.797 -13.047 1 98.06 99 VAL B N 1
ATOM 3351 C CA . VAL B 1 99 ? 10.766 -28.031 -12.727 1 98.06 99 VAL B CA 1
ATOM 3352 C C . VAL B 1 99 ? 10.336 -28.719 -14.016 1 98.06 99 VAL B C 1
ATOM 3354 O O . VAL B 1 99 ? 9.719 -29.781 -13.977 1 98.06 99 VAL B O 1
ATOM 3357 N N . TYR B 1 100 ? 10.594 -28.125 -15.164 1 98.06 100 TYR B N 1
ATOM 3358 C CA . TYR B 1 100 ? 10.266 -28.734 -16.438 1 98.06 100 TYR B CA 1
ATOM 3359 C C . TYR B 1 100 ? 11.219 -29.891 -16.766 1 98.06 100 TYR B C 1
ATOM 3361 O O . TYR B 1 100 ? 12 -29.812 -17.703 1 98.06 100 TYR B O 1
ATOM 3369 N N . GLY B 1 101 ? 11.141 -31 -16.109 1 96.81 101 GLY B N 1
ATOM 3370 C CA . GLY B 1 101 ? 11.977 -32.156 -16.297 1 96.81 101 GLY B CA 1
ATOM 3371 C C . GLY B 1 101 ? 11.359 -33.438 -15.734 1 96.81 101 GLY B C 1
ATOM 3372 O O . GLY B 1 101 ? 10.344 -33.375 -15.031 1 96.81 101 GLY B O 1
ATOM 3373 N N . GLU B 1 102 ? 11.922 -34.562 -16.094 1 97.38 102 GLU B N 1
ATOM 3374 C CA . GLU B 1 102 ? 11.43 -35.875 -15.641 1 97.38 102 GLU B CA 1
ATOM 3375 C C . GLU B 1 102 ? 11.891 -36.156 -14.219 1 97.38 102 GLU B C 1
ATOM 3377 O O . GLU B 1 102 ? 11.18 -36.812 -13.445 1 97.38 102 GLU B O 1
ATOM 3382 N N . ARG B 1 103 ? 13.094 -35.812 -13.961 1 96.88 103 ARG B N 1
ATOM 3383 C CA . ARG B 1 103 ? 13.719 -35.906 -12.641 1 96.88 103 ARG B CA 1
ATOM 3384 C C . ARG B 1 103 ? 14.344 -34.562 -12.242 1 96.88 103 ARG B C 1
ATOM 3386 O O . ARG B 1 103 ? 15.219 -34.062 -12.945 1 96.88 103 ARG B O 1
ATOM 3393 N N . ILE B 1 104 ? 13.898 -34.062 -11.094 1 97.5 104 ILE B N 1
ATOM 3394 C CA . ILE B 1 104 ? 14.359 -32.719 -10.727 1 97.5 104 ILE B CA 1
ATOM 3395 C C . ILE B 1 104 ? 14.742 -32.688 -9.25 1 97.5 104 ILE B C 1
ATOM 3397 O O . ILE B 1 104 ? 14.453 -33.625 -8.508 1 97.5 104 ILE B O 1
ATOM 3401 N N . VAL B 1 105 ? 15.445 -31.656 -8.898 1 98.25 105 VAL B N 1
ATOM 3402 C CA . VAL B 1 105 ? 15.789 -31.391 -7.504 1 98.25 105 VAL B CA 1
ATOM 3403 C C . VAL B 1 105 ? 15.195 -30.062 -7.066 1 98.25 105 VAL B C 1
ATOM 3405 O O . VAL B 1 105 ? 15.227 -29.078 -7.82 1 98.25 105 VAL B O 1
ATOM 3408 N N . LEU B 1 106 ? 14.602 -30.031 -5.883 1 98.44 106 LEU B N 1
ATOM 3409 C CA . LEU B 1 106 ? 14.07 -28.812 -5.273 1 98.44 106 LEU B CA 1
ATOM 3410 C C . LEU B 1 106 ? 14.43 -28.75 -3.795 1 98.44 106 LEU B C 1
ATOM 3412 O O . LEU B 1 106 ? 14.562 -29.781 -3.133 1 98.44 106 LEU B O 1
ATOM 3416 N N . PRO B 1 107 ? 14.594 -27.5 -3.303 1 98.5 107 PRO B N 1
ATOM 3417 C CA . PRO B 1 107 ? 14.633 -27.391 -1.842 1 98.5 107 PRO B CA 1
ATOM 3418 C C . PRO B 1 107 ? 13.344 -27.906 -1.187 1 98.5 107 PRO B C 1
ATOM 3420 O O . PRO B 1 107 ? 12.25 -27.688 -1.717 1 98.5 107 PRO B O 1
ATOM 3423 N N . ARG B 1 108 ? 13.492 -28.531 -0.017 1 98.44 108 ARG B N 1
ATOM 3424 C CA . ARG B 1 108 ? 12.344 -29.031 0.733 1 98.44 108 ARG B CA 1
ATOM 3425 C C . ARG B 1 108 ? 11.312 -27.922 0.941 1 98.44 108 ARG B C 1
ATOM 3427 O O . ARG B 1 108 ? 10.102 -28.172 0.923 1 98.44 108 ARG B O 1
ATOM 3434 N N . SER B 1 109 ? 11.734 -26.656 1.036 1 97.56 109 SER B N 1
ATOM 3435 C CA . SER B 1 109 ? 10.883 -25.516 1.35 1 97.56 109 SER B CA 1
ATOM 3436 C C . SER B 1 109 ? 9.977 -25.172 0.177 1 97.56 109 SER B C 1
ATOM 3438 O O . SER B 1 109 ? 9.031 -24.391 0.329 1 97.56 109 SER B O 1
ATOM 3440 N N . ALA B 1 110 ? 10.195 -25.781 -0.982 1 98.62 110 ALA B N 1
ATOM 3441 C CA . ALA B 1 110 ? 9.398 -25.484 -2.168 1 98.62 110 ALA B CA 1
ATOM 3442 C C . ALA B 1 110 ? 8.391 -26.609 -2.434 1 98.62 110 ALA B C 1
ATOM 3444 O O . ALA B 1 110 ? 7.77 -26.656 -3.498 1 98.62 110 ALA B O 1
ATOM 3445 N N . LEU B 1 111 ? 8.227 -27.547 -1.465 1 98.81 111 LEU B N 1
ATOM 3446 C CA . LEU B 1 111 ? 7.414 -28.734 -1.683 1 98.81 111 LEU B CA 1
ATOM 3447 C C . LEU B 1 111 ? 6.371 -28.891 -0.581 1 98.81 111 LEU B C 1
ATOM 3449 O O . LEU B 1 111 ? 6.613 -28.5 0.567 1 98.81 111 LEU B O 1
ATOM 3453 N N . THR B 1 112 ? 5.258 -29.406 -0.948 1 98.88 112 THR B N 1
ATOM 3454 C CA . THR B 1 112 ? 4.25 -29.859 0.01 1 98.88 112 THR B CA 1
ATOM 3455 C C . THR B 1 112 ? 3.691 -31.219 -0.39 1 98.88 112 THR B C 1
ATOM 3457 O O . THR B 1 112 ? 3.557 -31.516 -1.578 1 98.88 112 THR B O 1
ATOM 3460 N N . ARG B 1 113 ? 3.365 -32.031 0.607 1 98.75 113 ARG B N 1
ATOM 3461 C CA . ARG B 1 113 ? 2.527 -33.188 0.317 1 98.75 113 ARG B CA 1
ATOM 3462 C C . ARG B 1 113 ? 1.116 -32.781 -0.072 1 98.75 113 ARG B C 1
ATOM 3464 O O . ARG B 1 113 ? 0.642 -31.719 0.359 1 98.75 113 ARG B O 1
ATOM 3471 N N . TYR B 1 114 ? 0.536 -33.5 -0.885 1 98.69 114 TYR B N 1
ATOM 3472 C CA . TYR B 1 114 ? -0.825 -33.125 -1.262 1 98.69 114 TYR B CA 1
ATOM 3473 C C . TYR B 1 114 ? -1.804 -34.25 -0.922 1 98.69 114 TYR B C 1
ATOM 3475 O O . TYR B 1 114 ? -1.422 -35.406 -0.859 1 98.69 114 TYR B O 1
ATOM 3483 N N . PRO B 1 115 ? -3.076 -33.906 -0.688 1 98.62 115 PRO B N 1
ATOM 3484 C CA . PRO B 1 115 ? -4.098 -34.906 -0.318 1 98.62 115 PRO B CA 1
ATOM 3485 C C . PRO B 1 115 ? -4.316 -35.969 -1.396 1 98.62 115 PRO B C 1
ATOM 3487 O O . PRO B 1 115 ? -4.258 -35.656 -2.59 1 98.62 115 PRO B O 1
ATOM 3490 N N . ASP B 1 116 ? -4.789 -37.094 -1.006 1 97.94 116 ASP B N 1
ATOM 3491 C CA . ASP B 1 116 ? -4.949 -38.25 -1.872 1 97.94 116 ASP B CA 1
ATOM 3492 C C . ASP B 1 116 ? -6.082 -38.062 -2.873 1 97.94 116 ASP B C 1
ATOM 3494 O O . ASP B 1 116 ? -6.156 -38.75 -3.891 1 97.94 116 ASP B O 1
ATOM 3498 N N . VAL B 1 117 ? -6.863 -37.094 -2.564 1 98.31 117 VAL B N 1
ATOM 3499 C CA . VAL B 1 117 ? -8.016 -36.875 -3.428 1 98.31 117 VAL B CA 1
ATOM 3500 C C . VAL B 1 117 ? -7.57 -36.219 -4.742 1 98.31 117 VAL B C 1
ATOM 3502 O O . VAL B 1 117 ? -8.328 -36.188 -5.711 1 98.31 117 VAL B O 1
ATOM 3505 N N . LEU B 1 118 ? -6.375 -35.781 -4.793 1 98.69 118 LEU B N 1
ATOM 3506 C CA . LEU B 1 118 ? -5.871 -35.125 -5.996 1 98.69 118 LEU B CA 1
ATOM 3507 C C . LEU B 1 118 ? -5.031 -36.094 -6.828 1 98.69 118 LEU B C 1
ATOM 3509 O O . LEU B 1 118 ? -4.227 -36.844 -6.281 1 98.69 118 LEU B O 1
ATOM 3513 N N . SER B 1 119 ? -5.289 -36.094 -8.148 1 98.56 119 SER B N 1
ATOM 3514 C CA . SER B 1 119 ? -4.34 -36.688 -9.07 1 98.56 119 SER B CA 1
ATOM 3515 C C . SER B 1 119 ? -3.076 -35.844 -9.211 1 98.56 119 SER B C 1
ATOM 3517 O O . SER B 1 119 ? -3.068 -34.688 -8.844 1 98.56 119 SER B O 1
ATOM 3519 N N . PRO B 1 120 ? -1.989 -36.438 -9.68 1 98.5 120 PRO B N 1
ATOM 3520 C CA . PRO B 1 120 ? -0.786 -35.625 -9.906 1 98.5 120 PRO B CA 1
ATOM 3521 C C . PRO B 1 120 ? -1.042 -34.438 -10.812 1 98.5 120 PRO B C 1
ATOM 3523 O O . PRO B 1 120 ? -0.509 -33.344 -10.562 1 98.5 120 PRO B O 1
ATOM 3526 N N . ILE B 1 121 ? -1.863 -34.625 -11.836 1 98.62 121 ILE B N 1
ATOM 3527 C CA . ILE B 1 121 ? -2.201 -33.531 -12.742 1 98.62 121 ILE B CA 1
ATOM 3528 C C . ILE B 1 121 ? -2.902 -32.406 -11.969 1 98.62 121 ILE B C 1
ATOM 3530 O O . ILE B 1 121 ? -2.512 -31.25 -12.055 1 98.62 121 ILE B O 1
ATOM 3534 N N . GLU B 1 122 ? -3.861 -32.781 -11.18 1 98.5 122 GLU B N 1
ATOM 3535 C CA . GLU B 1 122 ? -4.59 -31.781 -10.383 1 98.5 122 GLU B CA 1
ATOM 3536 C C . GLU B 1 122 ? -3.672 -31.109 -9.367 1 98.5 122 GLU B C 1
ATOM 3538 O O . GLU B 1 122 ? -3.707 -29.891 -9.211 1 98.5 122 GLU B O 1
ATOM 3543 N N . ALA B 1 123 ? -2.824 -31.859 -8.719 1 98.81 123 ALA B N 1
ATOM 3544 C CA . ALA B 1 123 ? -1.926 -31.344 -7.688 1 98.81 123 ALA B CA 1
ATOM 3545 C C . ALA B 1 123 ? -0.915 -30.359 -8.281 1 98.81 123 ALA B C 1
ATOM 3547 O O . ALA B 1 123 ? -0.549 -29.375 -7.648 1 98.81 123 ALA B O 1
ATOM 3548 N N . SER B 1 124 ? -0.466 -30.594 -9.516 1 98.75 124 SER B N 1
ATOM 3549 C CA . SER B 1 124 ? 0.583 -29.797 -10.133 1 98.75 124 SER B CA 1
ATOM 3550 C C . SER B 1 124 ? 0.126 -28.344 -10.336 1 98.75 124 SER B C 1
ATOM 3552 O O . SER B 1 124 ? 0.948 -27.438 -10.359 1 98.75 124 SER B O 1
ATOM 3554 N N . VAL B 1 125 ? -1.209 -28.109 -10.438 1 98.38 125 VAL B N 1
ATOM 3555 C CA . VAL B 1 125 ? -1.704 -26.781 -10.758 1 98.38 125 VAL B CA 1
ATOM 3556 C C . VAL B 1 125 ? -2.543 -26.25 -9.602 1 98.38 125 VAL B C 1
ATOM 3558 O O . VAL B 1 125 ? -3.23 -25.234 -9.742 1 98.38 125 VAL B O 1
ATOM 3561 N N . HIS B 1 126 ? -2.512 -26.844 -8.445 1 98.69 126 HIS B N 1
ATOM 3562 C CA . HIS B 1 126 ? -3.471 -26.625 -7.375 1 98.69 126 HIS B CA 1
ATOM 3563 C C . HIS B 1 126 ? -2.984 -25.531 -6.422 1 98.69 126 HIS B C 1
ATOM 3565 O O . HIS B 1 126 ? -3.766 -24.672 -6.004 1 98.69 126 HIS B O 1
ATOM 3571 N N . TYR B 1 127 ? -1.743 -25.422 -6.145 1 98.81 127 TYR B N 1
ATOM 3572 C CA . TYR B 1 127 ? -1.254 -24.719 -4.961 1 98.81 127 TYR B CA 1
ATOM 3573 C C . TYR B 1 127 ? -0.937 -23.266 -5.277 1 98.81 127 TYR B C 1
ATOM 3575 O O . TYR B 1 127 ? -1.26 -22.359 -4.496 1 98.81 127 TYR B O 1
ATOM 3583 N N . THR B 1 128 ? -0.345 -22.984 -6.422 1 98.62 128 THR B N 1
ATOM 3584 C CA . THR B 1 128 ? 0.126 -21.641 -6.715 1 98.62 128 THR B CA 1
ATOM 3585 C C . THR B 1 128 ? -1.031 -20.641 -6.691 1 98.62 128 THR B C 1
ATOM 3587 O O . THR B 1 128 ? -1.006 -19.672 -5.934 1 98.62 128 THR B O 1
ATOM 3590 N N . PRO B 1 129 ? -2.107 -20.859 -7.445 1 98.25 129 PRO B N 1
ATOM 3591 C CA . PRO B 1 129 ? -3.197 -19.891 -7.418 1 98.25 129 PRO B CA 1
ATOM 3592 C C . PRO B 1 129 ? -3.871 -19.797 -6.051 1 98.25 129 PRO B C 1
ATOM 3594 O O . PRO B 1 129 ? -4.289 -18.703 -5.637 1 98.25 129 PRO B O 1
ATOM 3597 N N . LEU B 1 130 ? -3.959 -20.906 -5.324 1 98.81 130 LEU B N 1
ATOM 3598 C CA . LEU B 1 130 ? -4.602 -20.906 -4.016 1 98.81 130 LEU B CA 1
ATOM 3599 C C . LEU B 1 130 ? -3.738 -20.172 -2.99 1 98.81 130 LEU B C 1
ATOM 3601 O O . LEU B 1 130 ? -4.262 -19.5 -2.098 1 98.81 130 LEU B O 1
ATOM 3605 N N . LEU B 1 131 ? -2.418 -20.344 -3.113 1 98.88 131 LEU B N 1
ATOM 3606 C CA . LEU B 1 131 ? -1.527 -19.609 -2.217 1 98.88 131 LEU B CA 1
ATOM 3607 C C . LEU B 1 131 ? -1.614 -18.109 -2.467 1 98.88 131 LEU B C 1
ATOM 3609 O O . LEU B 1 131 ? -1.628 -17.328 -1.52 1 98.88 131 LEU B O 1
ATOM 3613 N N . ILE B 1 132 ? -1.702 -17.719 -3.725 1 98.75 132 ILE B N 1
ATOM 3614 C CA . ILE B 1 132 ? -1.885 -16.297 -4.055 1 98.75 132 ILE B CA 1
ATOM 3615 C C . ILE B 1 132 ? -3.172 -15.789 -3.412 1 98.75 132 ILE B C 1
ATOM 3617 O O . ILE B 1 132 ? -3.16 -14.766 -2.717 1 98.75 132 ILE B O 1
ATOM 3621 N N . ALA B 1 133 ? -4.227 -16.516 -3.615 1 98.94 133 ALA B N 1
ATOM 3622 C CA . ALA B 1 133 ? -5.52 -16.109 -3.066 1 98.94 133 ALA B CA 1
ATOM 3623 C C . ALA B 1 133 ? -5.492 -16.094 -1.541 1 98.94 133 ALA B C 1
ATOM 3625 O O . ALA B 1 133 ? -5.961 -15.141 -0.914 1 98.94 133 ALA B O 1
ATOM 3626 N N . TYR B 1 134 ? -4.934 -17.141 -0.957 1 98.94 134 TYR B N 1
ATOM 3627 C CA . TYR B 1 134 ? -4.945 -17.297 0.492 1 98.94 134 TYR B CA 1
ATOM 3628 C C . TYR B 1 134 ? -4.246 -16.141 1.182 1 98.94 134 TYR B C 1
ATOM 3630 O O . TYR B 1 134 ? -4.816 -15.5 2.074 1 98.94 134 TYR B O 1
ATOM 3638 N N . PHE B 1 135 ? -3.062 -15.836 0.771 1 98.94 135 PHE B N 1
ATOM 3639 C CA . PHE B 1 135 ? -2.314 -14.766 1.414 1 98.94 135 PHE B CA 1
ATOM 3640 C C . PHE B 1 135 ? -2.98 -13.414 1.166 1 98.94 135 PHE B C 1
ATOM 3642 O O . PHE B 1 135 ? -2.941 -12.531 2.023 1 98.94 135 PHE B O 1
ATOM 3649 N N . ALA B 1 136 ? -3.592 -13.219 0.005 1 98.88 136 ALA B N 1
ATOM 3650 C CA . ALA B 1 136 ? -4.332 -11.992 -0.274 1 98.88 136 ALA B CA 1
ATOM 3651 C C . ALA B 1 136 ? -5.496 -11.82 0.695 1 98.88 136 ALA B C 1
ATOM 3653 O O . ALA B 1 136 ? -5.684 -10.742 1.267 1 98.88 136 ALA B O 1
ATOM 3654 N N . TYR B 1 137 ? -6.277 -12.898 0.881 1 98.94 137 TYR B N 1
ATOM 3655 C CA . TYR B 1 137 ? -7.453 -12.852 1.744 1 98.94 137 TYR B CA 1
ATOM 3656 C C . TYR B 1 137 ? -7.047 -12.711 3.207 1 98.94 137 TYR B C 1
ATOM 3658 O O . TYR B 1 137 ? -7.586 -11.867 3.93 1 98.94 137 TYR B O 1
ATOM 3666 N N . MET B 1 138 ? -6.066 -13.547 3.648 1 98.75 138 MET B N 1
ATOM 3667 C CA . MET B 1 138 ? -5.844 -13.758 5.074 1 98.75 138 MET B CA 1
ATOM 3668 C C . MET B 1 138 ? -4.781 -12.805 5.609 1 98.75 138 MET B C 1
ATOM 3670 O O . MET B 1 138 ? -4.914 -12.273 6.715 1 98.75 138 MET B O 1
ATOM 3674 N N . ASP B 1 139 ? -3.771 -12.609 4.867 1 98.69 139 ASP B N 1
ATOM 3675 C CA . ASP B 1 139 ? -2.619 -11.898 5.418 1 98.69 139 ASP B CA 1
ATOM 3676 C C . ASP B 1 139 ? -2.617 -10.438 4.98 1 98.69 139 ASP B C 1
ATOM 3678 O O . ASP B 1 139 ? -2.203 -9.555 5.742 1 98.69 139 ASP B O 1
ATOM 3682 N N . LEU B 1 140 ? -3.115 -10.125 3.754 1 98.44 140 LEU B N 1
ATOM 3683 C CA . LEU B 1 140 ? -3.096 -8.742 3.283 1 98.44 140 LEU B CA 1
ATOM 3684 C C . LEU B 1 140 ? -4.41 -8.039 3.607 1 98.44 140 LEU B C 1
ATOM 3686 O O . LEU B 1 140 ? -4.434 -7.082 4.383 1 98.44 140 LEU B O 1
ATOM 3690 N N . ALA B 1 141 ? -5.535 -8.586 3.094 1 98.62 141 ALA B N 1
ATOM 3691 C CA . ALA B 1 141 ? -6.832 -7.949 3.309 1 98.62 141 ALA B CA 1
ATOM 3692 C C . ALA B 1 141 ? -7.383 -8.281 4.691 1 98.62 141 ALA B C 1
ATOM 3694 O O . ALA B 1 141 ? -8.211 -7.539 5.227 1 98.62 141 ALA B O 1
ATOM 3695 N N . ARG B 1 142 ? -7.008 -9.477 5.281 1 98.5 142 ARG B N 1
ATOM 3696 C CA . ARG B 1 142 ? -7.492 -9.945 6.57 1 98.5 142 ARG B CA 1
ATOM 3697 C C . ARG B 1 142 ? -9.016 -9.938 6.617 1 98.5 142 ARG B C 1
ATOM 3699 O O . ARG B 1 142 ? -9.609 -9.375 7.539 1 98.5 142 ARG B O 1
ATOM 3706 N N . VAL B 1 143 ? -9.617 -10.586 5.676 1 98.44 143 VAL B N 1
ATOM 3707 C CA . VAL B 1 143 ? -11.055 -10.523 5.445 1 98.44 143 VAL B CA 1
ATOM 3708 C C . VAL B 1 143 ? -11.789 -11.234 6.582 1 98.44 143 VAL B C 1
ATOM 3710 O O . VAL B 1 143 ? -11.242 -12.133 7.219 1 98.44 143 VAL B O 1
ATOM 3713 N N . LYS B 1 144 ? -13.023 -10.82 6.812 1 98.44 144 LYS B N 1
ATOM 3714 C CA . LYS B 1 144 ? -13.945 -11.461 7.746 1 98.44 144 LYS B CA 1
ATOM 3715 C C . LYS B 1 144 ? -15.156 -12.031 7.02 1 98.44 144 LYS B C 1
ATOM 3717 O O . LYS B 1 144 ? -15.57 -11.516 5.984 1 98.44 144 LYS B O 1
ATOM 3722 N N . PRO B 1 145 ? -15.68 -13.211 7.598 1 98.5 145 PRO B N 1
ATOM 3723 C CA . PRO B 1 145 ? -16.906 -13.75 6.996 1 98.5 145 PRO B CA 1
ATOM 3724 C C . PRO B 1 145 ? -18 -12.703 6.875 1 98.5 145 PRO B C 1
ATOM 3726 O O . PRO B 1 145 ? -18.172 -11.867 7.766 1 98.5 145 PRO B O 1
ATOM 3729 N N . GLY B 1 146 ? -18.688 -12.703 5.777 1 98.56 146 GLY B N 1
ATOM 3730 C CA . GLY B 1 146 ? -19.812 -11.805 5.562 1 98.56 146 GLY B CA 1
ATOM 3731 C C . GLY B 1 146 ? -19.453 -10.57 4.754 1 98.56 146 GLY B C 1
ATOM 3732 O O . GLY B 1 146 ? -20.312 -9.906 4.195 1 98.56 146 GLY B O 1
ATOM 3733 N N . GLN B 1 147 ? -18.172 -10.195 4.656 1 98.75 147 GLN B N 1
ATOM 3734 C CA . GLN B 1 147 ? -17.719 -9.047 3.893 1 98.75 147 GLN B CA 1
ATOM 3735 C C . GLN B 1 147 ? -17.828 -9.289 2.391 1 98.75 147 GLN B C 1
ATOM 3737 O O . GLN B 1 147 ? -17.797 -10.438 1.942 1 98.75 147 GLN B O 1
ATOM 3742 N N . PHE B 1 148 ? -17.953 -8.242 1.615 1 98.88 148 PHE B N 1
ATOM 3743 C CA . PHE B 1 148 ? -17.984 -8.32 0.159 1 98.88 148 PHE B CA 1
ATOM 3744 C C . PHE B 1 148 ? -16.578 -8.211 -0.418 1 98.88 148 PHE B C 1
ATOM 3746 O O . PHE B 1 148 ? -15.805 -7.34 -0.014 1 98.88 148 PHE B O 1
ATOM 3753 N N . ALA B 1 149 ? -16.281 -9.07 -1.297 1 98.94 149 ALA B N 1
ATOM 3754 C CA . ALA B 1 149 ? -15.031 -9.016 -2.057 1 98.94 149 ALA B CA 1
ATOM 3755 C C . ALA B 1 149 ? -15.305 -8.992 -3.559 1 98.94 149 ALA B C 1
ATOM 3757 O O . ALA B 1 149 ? -16.125 -9.766 -4.055 1 98.94 149 ALA B O 1
ATOM 3758 N N . LEU B 1 150 ? -14.695 -8.086 -4.234 1 98.94 150 LEU B N 1
ATOM 3759 C CA . LEU B 1 150 ? -14.703 -8.078 -5.691 1 98.94 150 LEU B CA 1
ATOM 3760 C C . LEU B 1 150 ? -13.438 -8.727 -6.246 1 98.94 150 LEU B C 1
ATOM 3762 O O . LEU B 1 150 ? -12.328 -8.359 -5.867 1 98.94 150 LEU B O 1
ATOM 3766 N N . VAL B 1 151 ? -13.578 -9.711 -7.039 1 98.94 151 VAL B N 1
ATOM 3767 C CA . VAL B 1 151 ? -12.477 -10.312 -7.781 1 98.94 151 VAL B CA 1
ATOM 3768 C C . VAL B 1 151 ? -12.562 -9.914 -9.25 1 98.94 151 VAL B C 1
ATOM 3770 O O . VAL B 1 151 ? -13.523 -10.266 -9.945 1 98.94 151 VAL B O 1
ATOM 3773 N N . THR B 1 152 ? -11.602 -9.133 -9.68 1 98.44 152 THR B N 1
ATOM 3774 C CA . THR B 1 152 ? -11.57 -8.789 -11.102 1 98.44 152 THR B CA 1
ATOM 3775 C C . THR B 1 152 ? -10.922 -9.914 -11.906 1 98.44 152 THR B C 1
ATOM 3777 O O . THR B 1 152 ? -10.203 -10.742 -11.359 1 98.44 152 THR B O 1
ATOM 3780 N N . ASP B 1 153 ? -11.234 -9.945 -13.234 1 96.62 153 ASP B N 1
ATOM 3781 C CA . ASP B 1 153 ? -10.719 -10.992 -14.117 1 96.62 153 ASP B CA 1
ATOM 3782 C C . ASP B 1 153 ? -10.891 -12.375 -13.492 1 96.62 153 ASP B C 1
ATOM 3784 O O . ASP B 1 153 ? -9.961 -13.18 -13.5 1 96.62 153 ASP B O 1
ATOM 3788 N N . ALA B 1 154 ? -12.078 -12.648 -13.039 1 97.81 154 ALA B N 1
ATOM 3789 C CA . ALA B 1 154 ? -12.336 -13.766 -12.133 1 97.81 154 ALA B CA 1
ATOM 3790 C C . ALA B 1 154 ? -12.266 -15.102 -12.875 1 97.81 154 ALA B C 1
ATOM 3792 O O . ALA B 1 154 ? -12.172 -16.156 -12.258 1 97.81 154 ALA B O 1
ATOM 3793 N N . SER B 1 155 ? -12.289 -15.086 -14.164 1 95.38 155 SER B N 1
ATOM 3794 C CA . SER B 1 155 ? -12.328 -16.328 -14.922 1 95.38 155 SER B CA 1
ATOM 3795 C C . SER B 1 155 ? -10.93 -16.75 -15.367 1 95.38 155 SER B C 1
ATOM 3797 O O . SER B 1 155 ? -10.758 -17.828 -15.969 1 95.38 155 SER B O 1
ATOM 3799 N N . HIS B 1 156 ? -9.977 -15.898 -15.094 1 93.75 156 HIS B N 1
ATOM 3800 C CA . HIS B 1 156 ? -8.641 -16.125 -15.633 1 93.75 156 HIS B CA 1
ATOM 3801 C C . HIS B 1 156 ? -7.633 -16.375 -14.516 1 93.75 156 HIS B C 1
ATOM 3803 O O . HIS B 1 156 ? -7.77 -15.836 -13.414 1 93.75 156 HIS B O 1
ATOM 3809 N N . CYS B 1 157 ? -6.625 -17.266 -14.797 1 93.25 157 CYS B N 1
ATOM 3810 C CA . CYS B 1 157 ? -5.465 -17.484 -13.945 1 93.25 157 CYS B CA 1
ATOM 3811 C C . CYS B 1 157 ? -5.895 -17.828 -12.516 1 93.25 157 CYS B C 1
ATOM 3813 O O . CYS B 1 157 ? -6.629 -18.781 -12.297 1 93.25 157 CYS B O 1
ATOM 3815 N N . ALA B 1 158 ? -5.555 -17.016 -11.578 1 96.5 158 ALA B N 1
ATOM 3816 C CA . ALA B 1 158 ? -5.844 -17.328 -10.18 1 96.5 158 ALA B CA 1
ATOM 3817 C C . ALA B 1 158 ? -7.273 -16.938 -9.812 1 96.5 158 ALA B C 1
ATOM 3819 O O . ALA B 1 158 ? -7.75 -17.25 -8.719 1 96.5 158 ALA B O 1
ATOM 3820 N N . GLY B 1 159 ? -8.008 -16.266 -10.711 1 97.81 159 GLY B N 1
ATOM 3821 C CA . GLY B 1 159 ? -9.344 -15.766 -10.445 1 97.81 159 GLY B CA 1
ATOM 3822 C C . GLY B 1 159 ? -10.273 -16.812 -9.859 1 97.81 159 GLY B C 1
ATOM 3823 O O . GLY B 1 159 ? -10.867 -16.609 -8.797 1 97.81 159 GLY B O 1
ATOM 3824 N N . PRO B 1 160 ? -10.375 -17.953 -10.523 1 98.12 160 PRO B N 1
ATOM 3825 C CA . PRO B 1 160 ? -11.266 -19 -10.023 1 98.12 160 PRO B CA 1
ATOM 3826 C C . PRO B 1 160 ? -10.906 -19.453 -8.609 1 98.12 160 PRO B C 1
ATOM 3828 O O . PRO B 1 160 ? -11.797 -19.766 -7.809 1 98.12 160 PRO B O 1
ATOM 3831 N N . SER B 1 161 ? -9.617 -19.469 -8.266 1 98.38 161 SER B N 1
ATOM 3832 C CA . SER B 1 161 ? -9.18 -19.844 -6.93 1 98.38 161 SER B CA 1
ATOM 3833 C C . SER B 1 161 ? -9.594 -18.797 -5.898 1 98.38 161 SER B C 1
ATOM 3835 O O . SER B 1 161 ? -9.961 -19.141 -4.77 1 98.38 161 SER B O 1
ATOM 3837 N N . PHE B 1 162 ? -9.531 -17.531 -6.27 1 98.81 162 PHE B N 1
ATOM 3838 C CA . PHE B 1 162 ? -10.016 -16.469 -5.395 1 98.81 162 PHE B CA 1
ATOM 3839 C C . PHE B 1 162 ? -11.492 -16.641 -5.086 1 98.81 162 PHE B C 1
ATOM 3841 O O . PHE B 1 162 ? -11.93 -16.453 -3.947 1 98.81 162 PHE B O 1
ATOM 3848 N N . VAL B 1 163 ? -12.25 -17.031 -6.117 1 98.81 163 VAL B N 1
ATOM 3849 C CA . VAL B 1 163 ? -13.695 -17.172 -5.945 1 98.81 163 VAL B CA 1
ATOM 3850 C C . VAL B 1 163 ? -13.984 -18.328 -4.996 1 98.81 163 VAL B C 1
ATOM 3852 O O . VAL B 1 163 ? -14.711 -18.172 -4.012 1 98.81 163 VAL B O 1
ATOM 3855 N N . GLN B 1 164 ? -13.336 -19.484 -5.156 1 98.44 164 GLN B N 1
ATOM 3856 C CA . GLN B 1 164 ? -13.594 -20.672 -4.328 1 98.44 164 GLN B CA 1
ATOM 3857 C C . GLN B 1 164 ? -13.164 -20.422 -2.881 1 98.44 164 GLN B C 1
ATOM 3859 O O . GLN B 1 164 ? -13.898 -20.766 -1.949 1 98.44 164 GLN B O 1
ATOM 3864 N N . LEU B 1 165 ? -11.992 -19.891 -2.801 1 98.81 165 LEU B N 1
ATOM 3865 C CA . LEU B 1 165 ? -11.469 -19.688 -1.456 1 98.81 165 LEU B CA 1
ATOM 3866 C C . LEU B 1 165 ? -12.305 -18.656 -0.704 1 98.81 165 LEU B C 1
ATOM 3868 O O . LEU B 1 165 ? -12.555 -18.797 0.493 1 98.81 165 LEU B O 1
ATOM 3872 N N . GLY B 1 166 ? -12.703 -17.562 -1.398 1 98.88 166 GLY B N 1
ATOM 3873 C CA . GLY B 1 166 ? -13.578 -16.578 -0.769 1 98.88 166 GLY B CA 1
ATOM 3874 C C . GLY B 1 166 ? -14.844 -17.203 -0.206 1 98.88 166 GLY B C 1
ATOM 3875 O O . GLY B 1 166 ? -15.211 -16.938 0.941 1 98.88 166 GLY B O 1
ATOM 3876 N N . LYS B 1 167 ? -15.461 -18.031 -1.028 1 98.75 167 LYS B N 1
ATOM 3877 C CA . LYS B 1 167 ? -16.656 -18.734 -0.57 1 98.75 167 LYS B CA 1
ATOM 3878 C C . LYS B 1 167 ? -16.344 -19.594 0.661 1 98.75 167 LYS B C 1
ATOM 3880 O O . LYS B 1 167 ? -17.094 -19.562 1.642 1 98.75 167 LYS B O 1
ATOM 3885 N N . ALA B 1 168 ? -15.258 -20.266 0.611 1 98.75 168 ALA B N 1
ATOM 3886 C CA . ALA B 1 168 ? -14.867 -21.156 1.706 1 98.75 168 ALA B CA 1
ATOM 3887 C C . ALA B 1 168 ? -14.625 -20.359 2.99 1 98.75 168 ALA B C 1
ATOM 3889 O O . ALA B 1 168 ? -14.867 -20.875 4.09 1 98.75 168 ALA B O 1
ATOM 3890 N N . LEU B 1 169 ? -14.188 -19.141 2.885 1 98.5 169 LEU B N 1
ATOM 3891 C CA . LEU B 1 169 ? -13.867 -18.281 4.027 1 98.5 169 LEU B CA 1
ATOM 3892 C C . LEU B 1 169 ? -15.102 -17.531 4.512 1 98.5 169 LEU B C 1
ATOM 3894 O O . LEU B 1 169 ? -15.023 -16.75 5.461 1 98.5 169 LEU B O 1
ATOM 3898 N N . GLY B 1 170 ? -16.219 -17.703 3.836 1 98.69 170 GLY B N 1
ATOM 3899 C CA . GLY B 1 170 ? -17.453 -17.062 4.23 1 98.69 170 GLY B CA 1
ATOM 3900 C C . GLY B 1 170 ? -17.609 -15.664 3.678 1 98.69 170 GLY B C 1
ATOM 3901 O O . GLY B 1 170 ? -18.453 -14.891 4.145 1 98.69 170 GLY B O 1
ATOM 3902 N N . VAL B 1 171 ? -16.812 -15.344 2.744 1 98.69 171 VAL B N 1
ATOM 3903 C CA . VAL B 1 171 ? -16.859 -14.039 2.102 1 98.69 171 VAL B CA 1
ATOM 3904 C C . VAL B 1 171 ? -17.906 -14.039 0.997 1 98.69 171 VAL B C 1
ATOM 3906 O O . VAL B 1 171 ? -18.125 -15.055 0.333 1 98.69 171 VAL B O 1
ATOM 3909 N N . ARG B 1 172 ? -18.578 -12.945 0.818 1 98.81 172 ARG B N 1
ATOM 3910 C CA . ARG B 1 172 ? -19.516 -12.758 -0.285 1 98.81 172 ARG B CA 1
ATOM 3911 C C . ARG B 1 172 ? -18.812 -12.258 -1.534 1 98.81 172 ARG B C 1
ATOM 3913 O O . ARG B 1 172 ? -18.547 -11.062 -1.67 1 98.81 172 ARG B O 1
ATOM 3920 N N . VAL B 1 173 ? -18.531 -13.148 -2.438 1 98.94 173 VAL B N 1
ATOM 3921 C CA . VAL B 1 173 ? -17.656 -12.844 -3.561 1 98.94 173 VAL B CA 1
ATOM 3922 C C . VAL B 1 173 ? -18.469 -12.344 -4.742 1 98.94 173 VAL B C 1
ATOM 3924 O O . VAL B 1 173 ? -19.422 -13.008 -5.172 1 98.94 173 VAL B O 1
ATOM 3927 N N . ILE B 1 174 ? -18.188 -11.188 -5.188 1 98.94 174 ILE B N 1
ATOM 3928 C CA . ILE B 1 174 ? -18.641 -10.68 -6.48 1 98.94 174 ILE B CA 1
ATOM 3929 C C . ILE B 1 174 ? -17.547 -10.883 -7.527 1 98.94 174 ILE B C 1
ATOM 3931 O O . ILE B 1 174 ? -16.453 -10.312 -7.418 1 98.94 174 ILE B O 1
ATOM 3935 N N . ALA B 1 175 ? -17.828 -11.719 -8.516 1 98.88 175 ALA B N 1
ATOM 3936 C CA . ALA B 1 175 ? -16.859 -12.039 -9.562 1 98.88 175 ALA B CA 1
ATOM 3937 C C . ALA B 1 175 ? -17.094 -11.195 -10.812 1 98.88 175 ALA B C 1
ATOM 3939 O O . ALA B 1 175 ? -18.203 -11.219 -11.383 1 98.88 175 ALA B O 1
ATOM 3940 N N . ALA B 1 176 ? -16.125 -10.414 -11.18 1 98.62 176 ALA B N 1
ATOM 3941 C CA . ALA B 1 176 ? -16.203 -9.664 -12.43 1 98.62 176 ALA B CA 1
ATOM 3942 C C . ALA B 1 176 ? -15.469 -10.391 -13.555 1 98.62 176 ALA B C 1
ATOM 3944 O O . ALA B 1 176 ? -14.367 -10.914 -13.352 1 98.62 176 ALA B O 1
ATOM 3945 N N . THR B 1 177 ? -16.047 -10.508 -14.664 1 97.25 177 THR B N 1
ATOM 3946 C CA . THR B 1 177 ? -15.492 -11.078 -15.883 1 97.25 177 THR B CA 1
ATOM 3947 C C . THR B 1 177 ? -15.883 -10.242 -17.094 1 97.25 177 THR B C 1
ATOM 3949 O O . THR B 1 177 ? -16.797 -9.414 -17.016 1 97.25 177 THR B O 1
ATOM 3952 N N . LYS B 1 178 ? -15.117 -10.375 -18.141 1 93.75 178 LYS B N 1
ATOM 3953 C CA . LYS B 1 178 ? -15.406 -9.602 -19.344 1 93.75 178 LYS B CA 1
ATOM 3954 C C . LYS B 1 178 ? -16.703 -10.086 -20.016 1 93.75 178 LYS B C 1
ATOM 3956 O O . LYS B 1 178 ? -17.578 -9.281 -20.312 1 93.75 178 LYS B O 1
ATOM 3961 N N . ASP B 1 179 ? -16.797 -11.422 -20.094 1 92.62 179 ASP B N 1
ATOM 3962 C CA . ASP B 1 179 ? -17.828 -12.055 -20.906 1 92.62 179 ASP B CA 1
ATOM 3963 C C . ASP B 1 179 ? -18.844 -12.789 -20.031 1 92.62 179 ASP B C 1
ATOM 3965 O O . ASP B 1 179 ? -18.469 -13.523 -19.125 1 92.62 179 ASP B O 1
ATOM 3969 N N . SER B 1 180 ? -20.125 -12.664 -20.391 1 95.31 180 SER B N 1
ATOM 3970 C CA . SER B 1 180 ? -21.203 -13.25 -19.578 1 95.31 180 SER B CA 1
ATOM 3971 C C . SER B 1 180 ? -21.234 -14.773 -19.734 1 95.31 180 SER B C 1
ATOM 3973 O O . SER B 1 180 ? -21.859 -15.469 -18.938 1 95.31 180 SER B O 1
ATOM 3975 N N . THR B 1 181 ? -20.531 -15.312 -20.703 1 95.69 181 THR B N 1
ATOM 3976 C CA . THR B 1 181 ? -20.5 -16.75 -20.906 1 95.69 181 THR B CA 1
ATOM 3977 C C . THR B 1 181 ? -19.797 -17.438 -19.75 1 95.69 181 THR B C 1
ATOM 3979 O O . THR B 1 181 ? -19.953 -18.656 -19.547 1 95.69 181 THR B O 1
ATOM 3982 N N . GLU B 1 182 ? -19.062 -16.672 -18.922 1 95.94 182 GLU B N 1
ATOM 3983 C CA . GLU B 1 182 ? -18.344 -17.234 -17.797 1 95.94 182 GLU B CA 1
ATOM 3984 C C . GLU B 1 182 ? -19.203 -17.25 -16.531 1 95.94 182 GLU B C 1
ATOM 3986 O O . GLU B 1 182 ? -18.781 -17.781 -15.5 1 95.94 182 GLU B O 1
ATOM 3991 N N . ARG B 1 183 ? -20.406 -16.734 -16.547 1 97.31 183 ARG B N 1
ATOM 3992 C CA . ARG B 1 183 ? -21.234 -16.484 -15.375 1 97.31 183 ARG B CA 1
ATOM 3993 C C . ARG B 1 183 ? -21.547 -17.797 -14.641 1 97.31 183 ARG B C 1
ATOM 3995 O O . ARG B 1 183 ? -21.312 -17.906 -13.438 1 97.31 183 ARG B O 1
ATOM 4002 N N . GLU B 1 184 ? -22.078 -18.766 -15.352 1 97.44 184 GLU B N 1
ATOM 4003 C CA . GLU B 1 184 ? -22.469 -20.016 -14.719 1 97.44 184 GLU B CA 1
ATOM 4004 C C . GLU B 1 184 ? -21.281 -20.719 -14.07 1 97.44 184 GLU B C 1
ATOM 4006 O O . GLU B 1 184 ? -21.391 -21.266 -12.969 1 97.44 184 GLU B O 1
ATOM 4011 N N . TYR B 1 185 ? -20.188 -20.656 -14.75 1 96.88 185 TYR B N 1
ATOM 4012 C CA . TYR B 1 185 ? -18.969 -21.25 -14.227 1 96.88 185 TYR B CA 1
ATOM 4013 C C . TYR B 1 185 ? -18.562 -20.578 -12.914 1 96.88 185 TYR B C 1
ATOM 4015 O O . TYR B 1 185 ? -18.312 -21.266 -11.914 1 96.88 185 TYR B O 1
ATOM 4023 N N . LEU B 1 186 ? -18.562 -19.281 -12.852 1 98.19 186 LEU B N 1
ATOM 4024 C CA . LEU B 1 186 ? -18.141 -18.531 -11.672 1 98.19 186 LEU B CA 1
ATOM 4025 C C . LEU B 1 186 ? -19.125 -18.719 -10.523 1 98.19 186 LEU B C 1
ATOM 4027 O O . LEU B 1 186 ? -18.719 -18.828 -9.367 1 98.19 186 LEU B O 1
ATOM 4031 N N . LEU B 1 187 ? -20.453 -18.781 -10.844 1 98.5 187 LEU B N 1
ATOM 4032 C CA . LEU B 1 187 ? -21.453 -19.078 -9.82 1 98.5 187 LEU B CA 1
ATOM 4033 C C . LEU B 1 187 ? -21.234 -20.469 -9.227 1 98.5 187 LEU B C 1
ATOM 4035 O O . LEU B 1 187 ? -21.344 -20.656 -8.016 1 98.5 187 LEU B O 1
ATOM 4039 N N . SER B 1 188 ? -20.875 -21.422 -10.078 1 97.56 188 SER B N 1
ATOM 4040 C CA . SER B 1 188 ? -20.656 -22.781 -9.633 1 97.56 188 SER B CA 1
ATOM 4041 C C . SER B 1 188 ? -19.453 -22.875 -8.695 1 97.56 188 SER B C 1
ATOM 4043 O O . SER B 1 188 ? -19.375 -23.781 -7.859 1 97.56 188 SER B O 1
ATOM 4045 N N . LEU B 1 189 ? -18.516 -21.938 -8.852 1 97.5 189 LEU B N 1
ATOM 4046 C CA . LEU B 1 189 ? -17.328 -21.906 -8.008 1 97.5 189 LEU B CA 1
ATOM 4047 C C . LEU B 1 189 ? -17.625 -21.25 -6.664 1 97.5 189 LEU B C 1
ATOM 4049 O O . LEU B 1 189 ? -16.828 -21.344 -5.73 1 97.5 189 LEU B O 1
ATOM 4053 N N . GLY B 1 190 ? -18.75 -20.516 -6.59 1 98.19 190 GLY B N 1
ATOM 4054 C CA . GLY B 1 190 ? -19.141 -19.969 -5.293 1 98.19 190 GLY B CA 1
ATOM 4055 C C . GLY B 1 190 ? -19.359 -18.469 -5.316 1 98.19 190 GLY B C 1
ATOM 4056 O O . GLY B 1 190 ? -19.641 -17.859 -4.281 1 98.19 190 GLY B O 1
ATOM 4057 N N . ALA B 1 191 ? -19.234 -17.828 -6.438 1 98.75 191 ALA B N 1
ATOM 4058 C CA . ALA B 1 191 ? -19.531 -16.391 -6.508 1 98.75 191 ALA B CA 1
ATOM 4059 C C . ALA B 1 191 ? -20.984 -16.109 -6.121 1 98.75 191 ALA B C 1
ATOM 4061 O O . ALA B 1 191 ? -21.891 -16.828 -6.547 1 98.75 191 ALA B O 1
ATOM 4062 N N . GLU B 1 192 ? -21.141 -15.125 -5.324 1 98.44 192 GLU B N 1
ATOM 4063 C CA . GLU B 1 192 ? -22.5 -14.695 -4.988 1 98.44 192 GLU B CA 1
ATOM 4064 C C . GLU B 1 192 ? -23.156 -13.992 -6.168 1 98.44 192 GLU B C 1
ATOM 4066 O O . GLU B 1 192 ? -24.359 -14.188 -6.41 1 98.44 192 GLU B O 1
ATOM 4071 N N . LYS B 1 193 ? -22.438 -13.141 -6.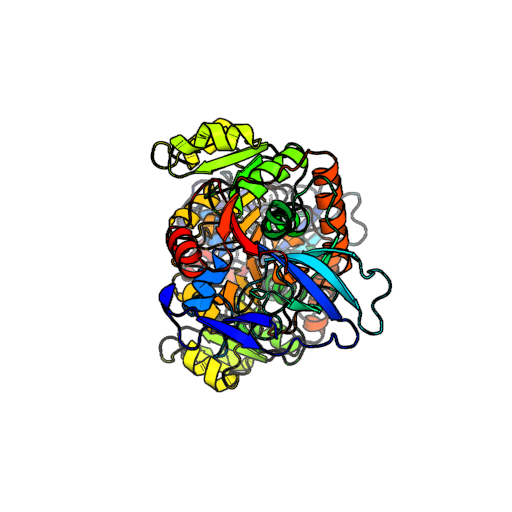801 1 98.56 193 LYS B N 1
ATOM 4072 C CA . LYS B 1 193 ? -22.859 -12.422 -7.996 1 98.56 193 LYS B CA 1
ATOM 4073 C C . LYS B 1 193 ? -21.75 -12.383 -9.047 1 98.56 193 LYS B C 1
ATOM 4075 O O . LYS B 1 193 ? -20.578 -12.484 -8.703 1 98.56 193 LYS B O 1
ATOM 4080 N N . VAL B 1 194 ? -22.172 -12.367 -10.297 1 98.75 194 VAL B N 1
ATOM 4081 C CA . VAL B 1 194 ? -21.234 -12.227 -11.398 1 98.75 194 VAL B CA 1
ATOM 4082 C C . VAL B 1 194 ? -21.578 -10.977 -12.219 1 98.75 194 VAL B C 1
ATOM 4084 O O . VAL B 1 194 ? -22.734 -10.758 -12.562 1 98.75 194 VAL B O 1
ATOM 4087 N N . ILE B 1 195 ? -20.594 -10.133 -12.422 1 98.69 195 ILE B N 1
ATOM 4088 C CA . ILE B 1 195 ? -20.75 -8.945 -13.25 1 98.69 195 ILE B CA 1
ATOM 4089 C C . ILE B 1 195 ? -19.984 -9.117 -14.555 1 98.69 195 ILE B C 1
ATOM 4091 O O . ILE B 1 195 ? -18.766 -9.297 -14.539 1 98.69 195 ILE B O 1
ATOM 4095 N N . ALA B 1 196 ? -20.641 -9.094 -15.68 1 98.25 196 ALA B N 1
ATOM 4096 C CA . ALA B 1 196 ? -20.031 -9.102 -17 1 98.25 196 ALA B CA 1
ATOM 4097 C C . ALA B 1 196 ? -19.75 -7.676 -17.484 1 98.25 196 ALA B C 1
ATOM 4099 O O . ALA B 1 196 ? -20.656 -6.977 -17.938 1 98.25 196 ALA B O 1
ATOM 4100 N N . THR B 1 197 ? -18.547 -7.246 -17.484 1 96.06 197 THR B N 1
ATOM 4101 C CA . THR B 1 197 ? -18.172 -5.84 -17.578 1 96.06 197 THR B CA 1
ATOM 4102 C C . THR B 1 197 ? -18.344 -5.328 -19.016 1 96.06 197 THR B C 1
ATOM 4104 O O . THR B 1 197 ? -18.359 -4.117 -19.25 1 96.06 197 THR B O 1
ATOM 4107 N N . GLU B 1 198 ? -18.453 -6.184 -20 1 94.88 198 GLU B N 1
ATOM 4108 C CA . GLU B 1 198 ? -18.719 -5.734 -21.359 1 94.88 198 GLU B CA 1
ATOM 4109 C C . GLU B 1 198 ? -20.188 -5.328 -21.516 1 94.88 198 GLU B C 1
ATOM 4111 O O . GLU B 1 198 ? -20.531 -4.578 -22.438 1 94.88 198 GLU B O 1
ATOM 4116 N N . GLU B 1 199 ? -20.969 -5.812 -20.594 1 96 199 GLU B N 1
ATOM 4117 C CA . GLU B 1 199 ? -22.406 -5.598 -20.703 1 96 199 GLU B CA 1
ATOM 4118 C C . GLU B 1 199 ? -22.922 -4.73 -19.562 1 96 199 GLU B C 1
ATOM 4120 O O . GLU B 1 199 ? -24 -4.141 -19.672 1 96 199 GLU B O 1
ATOM 4125 N N . GLN B 1 200 ? -22.219 -4.785 -18.562 1 96.31 200 GLN B N 1
ATOM 4126 C CA . GLN B 1 200 ? -22.672 -4.133 -17.328 1 96.31 200 GLN B CA 1
ATOM 4127 C C . GLN B 1 200 ? -21.641 -3.137 -16.812 1 96.31 200 GLN B C 1
ATOM 4129 O O . GLN B 1 200 ? -20.438 -3.377 -16.922 1 96.31 200 GLN B O 1
ATOM 4134 N N . ASP B 1 201 ? -22.188 -2.041 -16.25 1 97.25 201 ASP B N 1
ATOM 4135 C CA . ASP B 1 201 ? -21.312 -1.078 -15.586 1 97.25 201 ASP B CA 1
ATOM 4136 C C . ASP B 1 201 ? -20.891 -1.573 -14.203 1 97.25 201 ASP B C 1
ATOM 4138 O O . ASP B 1 201 ? -21.75 -1.774 -13.328 1 97.25 201 ASP B O 1
ATOM 4142 N N . LEU B 1 202 ? -19.672 -1.72 -14.008 1 98.19 202 LEU B N 1
ATOM 4143 C CA . LEU B 1 202 ? -19.141 -2.33 -12.789 1 98.19 202 LEU B CA 1
ATOM 4144 C C . LEU B 1 202 ? -19.562 -1.54 -11.555 1 98.19 202 LEU B C 1
ATOM 4146 O O . LEU B 1 202 ? -20.062 -2.113 -10.594 1 98.19 202 LEU B O 1
ATOM 4150 N N . LEU B 1 203 ? -19.328 -0.229 -11.539 1 98.19 203 LEU B N 1
ATOM 4151 C CA . LEU B 1 203 ? -19.625 0.614 -10.383 1 98.19 203 LEU B CA 1
ATOM 4152 C C . LEU B 1 203 ? -21.109 0.589 -10.07 1 98.19 203 LEU B C 1
ATOM 4154 O O . LEU B 1 203 ? -21.5 0.437 -8.906 1 98.19 203 LEU B O 1
ATOM 4158 N N . MET B 1 204 ? -21.922 0.712 -11.039 1 98.31 204 MET B N 1
ATOM 4159 C CA . MET B 1 204 ? -23.375 0.701 -10.852 1 98.31 204 MET B CA 1
ATOM 4160 C C . MET B 1 204 ? -23.828 -0.616 -10.234 1 98.31 204 MET B C 1
ATOM 4162 O O . MET B 1 204 ? -24.641 -0.621 -9.297 1 98.31 204 MET B O 1
ATOM 4166 N N . GLN B 1 205 ? -23.344 -1.742 -10.781 1 98.56 205 GLN B N 1
ATOM 4167 C CA . GLN B 1 205 ? -23.734 -3.051 -10.266 1 98.56 205 GLN B CA 1
ATOM 4168 C C . GLN B 1 205 ? -23.266 -3.232 -8.828 1 98.56 205 GLN B C 1
ATOM 4170 O O . GLN B 1 205 ? -24.016 -3.742 -7.988 1 98.56 205 GLN B O 1
ATOM 4175 N N . ILE B 1 206 ? -22.062 -2.83 -8.5 1 98.75 206 ILE B N 1
ATOM 4176 C CA . ILE B 1 206 ? -21.547 -2.951 -7.145 1 98.75 206 ILE B CA 1
ATOM 4177 C C . ILE B 1 206 ? -22.406 -2.131 -6.184 1 98.75 206 ILE B C 1
ATOM 4179 O O . ILE B 1 206 ? -22.766 -2.605 -5.102 1 98.75 206 ILE B O 1
ATOM 4183 N N . ASN B 1 207 ? -22.703 -0.901 -6.582 1 98.44 207 ASN B N 1
ATOM 4184 C CA . ASN B 1 207 ? -23.547 -0.053 -5.746 1 98.44 207 ASN B CA 1
ATOM 4185 C C . ASN B 1 207 ? -24.891 -0.708 -5.465 1 98.44 207 ASN B C 1
ATOM 4187 O O . ASN B 1 207 ? -25.375 -0.683 -4.332 1 98.44 207 ASN B O 1
ATOM 4191 N N . LYS B 1 208 ? -25.469 -1.274 -6.488 1 98.38 208 LYS B N 1
ATOM 4192 C CA . LYS B 1 208 ? -26.75 -1.957 -6.336 1 98.38 208 LYS B CA 1
ATOM 4193 C C . LYS B 1 208 ? -26.625 -3.141 -5.379 1 98.38 208 LYS B C 1
ATOM 4195 O O . LYS B 1 208 ? -27.453 -3.307 -4.48 1 98.38 208 LYS B O 1
ATOM 4200 N N . ILE B 1 209 ? -25.562 -3.928 -5.516 1 98.38 209 ILE B N 1
ATOM 4201 C CA . ILE B 1 209 ? -25.375 -5.156 -4.754 1 98.38 209 ILE B CA 1
ATOM 4202 C C . ILE B 1 209 ? -25.078 -4.82 -3.297 1 98.38 209 ILE B C 1
ATOM 4204 O O . ILE B 1 209 ? -25.5 -5.539 -2.387 1 98.38 209 ILE B O 1
ATOM 4208 N N . THR B 1 210 ? -24.391 -3.727 -3.035 1 98.38 210 THR B N 1
ATOM 4209 C CA . THR B 1 210 ? -23.891 -3.424 -1.7 1 98.38 210 THR B CA 1
ATOM 4210 C C . THR B 1 210 ? -24.688 -2.287 -1.066 1 98.38 210 THR B C 1
ATOM 4212 O O . THR B 1 210 ? -24.266 -1.714 -0.059 1 98.38 210 THR B O 1
ATOM 4215 N N . ASP B 1 211 ? -25.781 -1.847 -1.673 1 98 211 ASP B N 1
ATOM 4216 C CA . ASP B 1 211 ? -26.609 -0.745 -1.196 1 98 211 ASP B CA 1
ATOM 4217 C C . ASP B 1 211 ? -25.797 0.535 -1.044 1 98 211 ASP B C 1
ATOM 4219 O O . ASP B 1 211 ? -25.844 1.193 -0.003 1 98 211 ASP B O 1
ATOM 4223 N N . ASN B 1 212 ? -24.891 0.75 -2.008 1 97.88 212 ASN B N 1
ATOM 4224 C CA . ASN B 1 212 ? -24.125 1.97 -2.207 1 97.88 212 ASN B CA 1
ATOM 4225 C C . ASN B 1 212 ? -22.984 2.09 -1.185 1 97.88 212 ASN B C 1
ATOM 4227 O O . ASN B 1 212 ? -22.359 3.143 -1.071 1 97.88 212 ASN B O 1
ATOM 4231 N N . ARG B 1 213 ? -22.688 1.082 -0.443 1 97.81 213 ARG B N 1
ATOM 4232 C CA . ARG B 1 213 ? -21.609 1.126 0.525 1 97.81 213 ARG B CA 1
ATOM 4233 C C . ARG B 1 213 ? -20.266 0.874 -0.152 1 97.81 213 ARG B C 1
ATOM 4235 O O . ARG B 1 213 ? -19.234 1.422 0.264 1 97.81 213 ARG B O 1
ATOM 4242 N N . GLY B 1 214 ? -20.234 -0.058 -1.181 1 98.75 214 GLY B N 1
ATOM 4243 C CA . GLY B 1 214 ? -19.016 -0.564 -1.792 1 98.75 214 GLY B CA 1
ATOM 4244 C C . GLY B 1 214 ? -18.547 -1.877 -1.19 1 98.75 214 GLY B C 1
ATOM 4245 O O . GLY B 1 214 ? -19.109 -2.344 -0.195 1 98.75 214 GLY B O 1
ATOM 4246 N N . VAL B 1 215 ? -17.578 -2.453 -1.801 1 98.94 215 VAL B N 1
ATOM 4247 C CA . VAL B 1 215 ? -17.047 -3.727 -1.316 1 98.94 215 VAL B CA 1
ATOM 4248 C C . VAL B 1 215 ? -15.945 -3.473 -0.299 1 98.94 215 VAL B C 1
ATOM 4250 O O . VAL B 1 215 ? -15.32 -2.41 -0.303 1 98.94 215 VAL B O 1
ATOM 4253 N N . ASP B 1 216 ? -15.688 -4.461 0.542 1 98.88 216 ASP B N 1
ATOM 4254 C CA . ASP B 1 216 ? -14.672 -4.344 1.588 1 98.88 216 ASP B CA 1
ATOM 4255 C C . ASP B 1 216 ? -13.273 -4.551 1.022 1 98.88 216 ASP B C 1
ATOM 4257 O O . ASP B 1 216 ? -12.297 -3.998 1.543 1 98.88 216 ASP B O 1
ATOM 4261 N N . VAL B 1 217 ? -13.203 -5.34 -0.004 1 98.94 217 VAL B N 1
ATOM 4262 C CA . VAL B 1 217 ? -11.898 -5.621 -0.587 1 98.94 217 VAL B CA 1
ATOM 4263 C C . VAL B 1 217 ? -12.039 -5.84 -2.092 1 98.94 217 VAL B C 1
ATOM 4265 O O . VAL B 1 217 ? -13.039 -6.395 -2.553 1 98.94 217 VAL B O 1
ATOM 4268 N N . VAL B 1 218 ? -11.109 -5.383 -2.848 1 98.94 218 VAL B N 1
ATOM 4269 C CA . VAL B 1 218 ? -10.953 -5.699 -4.262 1 98.94 218 VAL B CA 1
ATOM 4270 C C . VAL B 1 218 ? -9.664 -6.492 -4.473 1 98.94 218 VAL B C 1
ATOM 4272 O O . VAL B 1 218 ? -8.586 -6.059 -4.059 1 98.94 218 VAL B O 1
ATOM 4275 N N . PHE B 1 219 ? -9.766 -7.664 -4.973 1 98.94 219 PHE B N 1
ATOM 4276 C CA . PHE B 1 219 ? -8.641 -8.414 -5.52 1 98.94 219 PHE B CA 1
ATOM 4277 C C . PHE B 1 219 ? -8.531 -8.195 -7.023 1 98.94 219 PHE B C 1
ATOM 4279 O O . PHE B 1 219 ? -9.344 -8.719 -7.793 1 98.94 219 PHE B O 1
ATOM 4286 N N . ASP B 1 220 ? -7.539 -7.48 -7.418 1 98.81 220 ASP B N 1
ATOM 4287 C CA . ASP B 1 220 ? -7.445 -7.023 -8.805 1 98.81 220 ASP B CA 1
ATOM 4288 C C . ASP B 1 220 ? -6.316 -7.734 -9.539 1 98.81 220 ASP B C 1
ATOM 4290 O O . ASP B 1 220 ? -5.141 -7.5 -9.258 1 98.81 220 ASP B O 1
ATOM 4294 N N . GLY B 1 221 ? -6.66 -8.539 -10.5 1 97.38 221 GLY B N 1
ATOM 4295 C CA . GLY B 1 221 ? -5.676 -9.195 -11.344 1 97.38 221 GLY B CA 1
ATOM 4296 C C . GLY B 1 221 ? -5.406 -8.461 -12.641 1 97.38 221 GLY B C 1
ATOM 4297 O O . GLY B 1 221 ? -4.527 -8.852 -13.414 1 97.38 221 GLY B O 1
ATOM 4298 N N . LEU B 1 222 ? -6.02 -7.348 -12.844 1 96.88 222 LEU B N 1
ATOM 4299 C CA . LEU B 1 222 ? -6.004 -6.695 -14.148 1 96.88 222 LEU B CA 1
ATOM 4300 C C . LEU B 1 222 ? -5.039 -5.516 -14.156 1 96.88 222 LEU B C 1
ATOM 4302 O O . LEU B 1 222 ? -4.23 -5.371 -15.078 1 96.88 222 LEU B O 1
ATOM 4306 N N . GLY B 1 223 ? -5.129 -4.699 -13.078 1 97.19 223 GLY B N 1
ATOM 4307 C CA . GLY B 1 223 ? -4.535 -3.379 -13.219 1 97.19 223 GLY B CA 1
ATOM 4308 C C . GLY B 1 223 ? -5.07 -2.604 -14.406 1 97.19 223 GLY B C 1
ATOM 4309 O O . GLY B 1 223 ? -6.285 -2.492 -14.586 1 97.19 223 GLY B O 1
ATOM 4310 N N . GLY B 1 224 ? -4.215 -2.018 -15.242 1 96.44 224 GLY B N 1
ATOM 4311 C CA . GLY B 1 224 ? -4.656 -1.313 -16.438 1 96.44 224 GLY B CA 1
ATOM 4312 C C . GLY B 1 224 ? -5.543 -0.12 -16.125 1 96.44 224 GLY B C 1
ATOM 4313 O O . GLY B 1 224 ? -5.676 0.281 -14.969 1 96.44 224 GLY B O 1
ATOM 4314 N N . PRO B 1 225 ? -6.168 0.446 -17.141 1 94.88 225 PRO B N 1
ATOM 4315 C CA . PRO B 1 225 ? -6.922 1.694 -17.016 1 94.88 225 PRO B CA 1
ATOM 4316 C C . PRO B 1 225 ? -8.102 1.574 -16.047 1 94.88 225 PRO B C 1
ATOM 4318 O O . PRO B 1 225 ? -8.484 2.557 -15.406 1 94.88 225 PRO B O 1
ATOM 4321 N N . GLN B 1 226 ? -8.609 0.457 -15.898 1 94.69 226 GLN B N 1
ATOM 4322 C CA . GLN B 1 226 ? -9.805 0.282 -15.078 1 94.69 226 GLN B CA 1
ATOM 4323 C C . GLN B 1 226 ? -9.492 0.489 -13.602 1 94.69 226 GLN B C 1
ATOM 4325 O O . GLN B 1 226 ? -10.398 0.649 -12.781 1 94.69 226 GLN B O 1
ATOM 4330 N N . MET B 1 227 ? -8.234 0.438 -13.219 1 96.62 227 MET B N 1
ATOM 4331 C CA . MET B 1 227 ? -7.891 0.488 -11.797 1 96.62 227 MET B CA 1
ATOM 4332 C C . MET B 1 227 ? -8.359 1.796 -11.172 1 96.62 227 MET B C 1
ATOM 4334 O O . MET B 1 227 ? -8.672 1.841 -9.977 1 96.62 227 MET B O 1
ATOM 4338 N N . SER B 1 228 ? -8.422 2.908 -11.938 1 94.5 228 SER B N 1
ATOM 4339 C CA . SER B 1 228 ? -8.859 4.207 -11.438 1 94.5 228 SER B CA 1
ATOM 4340 C C . SER B 1 228 ? -10.273 4.137 -10.883 1 94.5 228 SER B C 1
ATOM 4342 O O . SER B 1 228 ? -10.633 4.902 -9.984 1 94.5 228 SER B O 1
ATOM 4344 N N . LEU B 1 229 ? -11.117 3.18 -11.367 1 96.38 229 LEU B N 1
ATOM 4345 C CA . LEU B 1 229 ? -12.516 3.049 -10.969 1 96.38 229 LEU B CA 1
ATOM 4346 C C . LEU B 1 229 ? -12.633 2.266 -9.664 1 96.38 229 LEU B C 1
ATOM 4348 O O . LEU B 1 229 ? -13.656 2.346 -8.977 1 96.38 229 LEU B O 1
ATOM 4352 N N . LEU B 1 230 ? -11.609 1.55 -9.305 1 98.25 230 LEU B N 1
ATOM 4353 C CA . LEU B 1 230 ? -11.711 0.612 -8.195 1 98.25 230 LEU B CA 1
ATOM 4354 C C . LEU B 1 230 ? -11.773 1.354 -6.863 1 98.25 230 LEU B C 1
ATOM 4356 O O . LEU B 1 230 ? -12.258 0.812 -5.867 1 98.25 230 LEU B O 1
ATOM 4360 N N . GLY B 1 231 ? -11.281 2.547 -6.848 1 97.81 231 GLY B N 1
ATOM 4361 C CA . GLY B 1 231 ? -11.453 3.371 -5.66 1 97.81 231 GLY B CA 1
ATOM 4362 C C . GLY B 1 231 ? -12.906 3.672 -5.348 1 97.81 231 GLY B C 1
ATOM 4363 O O . GLY B 1 231 ? -13.297 3.725 -4.18 1 97.81 231 GLY B O 1
ATOM 4364 N N . ASP B 1 232 ? -13.648 3.846 -6.375 1 97.81 232 ASP B N 1
ATOM 4365 C CA . ASP B 1 232 ? -15.062 4.176 -6.207 1 97.81 232 ASP B CA 1
ATOM 4366 C C . ASP B 1 232 ? -15.859 2.949 -5.777 1 97.81 232 ASP B C 1
ATOM 4368 O O . ASP B 1 232 ? -16.875 3.074 -5.086 1 97.81 232 ASP B O 1
ATOM 4372 N N . VAL B 1 233 ? -15.367 1.821 -6.105 1 98.44 233 VAL B N 1
ATOM 4373 C CA . VAL B 1 233 ? -16.109 0.594 -5.836 1 98.44 233 VAL B CA 1
ATOM 4374 C C . VAL B 1 233 ? -15.859 0.147 -4.395 1 98.44 233 VAL B C 1
ATOM 4376 O O . VAL B 1 233 ? -16.625 -0.659 -3.85 1 98.44 233 VAL B O 1
ATOM 4379 N N . LEU B 1 234 ? -14.867 0.642 -3.791 1 98.81 234 LEU B N 1
ATOM 4380 C CA . LEU B 1 234 ? -14.484 0.222 -2.447 1 98.81 234 LEU B CA 1
ATOM 4381 C C . LEU B 1 234 ? -15.289 0.967 -1.391 1 98.81 234 LEU B C 1
ATOM 4383 O O . LEU B 1 234 ? -15.602 2.148 -1.56 1 98.81 234 LEU B O 1
ATOM 4387 N N . ALA B 1 235 ? -15.656 0.291 -0.312 1 98.69 235 ALA B N 1
ATOM 4388 C CA . ALA B 1 235 ? -16.172 0.919 0.898 1 98.69 235 ALA B CA 1
ATOM 4389 C C . ALA B 1 235 ? -15.086 1.712 1.618 1 98.69 235 ALA B C 1
ATOM 4391 O O . ALA B 1 235 ? -13.898 1.506 1.375 1 98.69 235 ALA B O 1
ATOM 4392 N N . PRO B 1 236 ? -15.5 2.705 2.457 1 98 236 PRO B N 1
ATOM 4393 C CA . PRO B 1 236 ? -14.508 3.355 3.309 1 98 236 PRO B CA 1
ATOM 4394 C C . PRO B 1 236 ? -13.648 2.355 4.078 1 98 236 PRO B C 1
ATOM 4396 O O . PRO B 1 236 ? -14.156 1.349 4.574 1 98 236 PRO B O 1
ATOM 4399 N N . ARG B 1 237 ? -12.328 2.609 4.074 1 97.88 237 ARG B N 1
ATOM 4400 C CA . ARG B 1 237 ? -11.32 1.817 4.773 1 97.88 237 ARG B CA 1
ATOM 4401 C C . ARG B 1 237 ? -11.141 0.455 4.109 1 97.88 237 ARG B C 1
ATOM 4403 O O . ARG B 1 237 ? -10.586 -0.466 4.711 1 97.88 237 ARG B O 1
ATOM 4410 N N . GLY B 1 238 ? -11.672 0.293 2.9 1 98.5 238 GLY B N 1
ATOM 4411 C CA . GLY B 1 238 ? -11.516 -0.954 2.17 1 98.5 238 GLY B CA 1
ATOM 4412 C C . GLY B 1 238 ? -10.094 -1.21 1.725 1 98.5 238 GLY B C 1
ATOM 4413 O O . GLY B 1 238 ? -9.227 -0.343 1.864 1 98.5 238 GLY B O 1
ATOM 4414 N N . SER B 1 239 ? -9.844 -2.434 1.163 1 98.62 239 SER B N 1
ATOM 4415 C CA . SER B 1 239 ? -8.523 -2.836 0.697 1 98.62 239 SER B CA 1
ATOM 4416 C C . SER B 1 239 ? -8.516 -3.09 -0.807 1 98.62 239 SER B C 1
ATOM 4418 O O . SER B 1 239 ? -9.438 -3.711 -1.339 1 98.62 239 SER B O 1
ATOM 4420 N N . LEU B 1 240 ? -7.617 -2.5 -1.481 1 98.75 240 LEU B N 1
ATOM 4421 C CA . LEU B 1 240 ? -7.328 -2.799 -2.879 1 98.75 240 LEU B CA 1
ATOM 4422 C C . LEU B 1 240 ? -6.035 -3.598 -3.008 1 98.75 240 LEU B C 1
ATOM 4424 O O . LEU B 1 240 ? -4.953 -3.09 -2.703 1 98.75 240 LEU B O 1
ATOM 4428 N N . VAL B 1 241 ? -6.086 -4.875 -3.385 1 98.81 241 VAL B N 1
ATOM 4429 C CA . VAL B 1 241 ? -4.938 -5.762 -3.537 1 98.81 241 VAL B CA 1
ATOM 4430 C C . VAL B 1 241 ? -4.668 -6.012 -5.02 1 98.81 241 VAL B C 1
ATOM 4432 O O . VAL B 1 241 ? -5.438 -6.711 -5.684 1 98.81 241 VAL B O 1
ATOM 4435 N N . LEU B 1 242 ? -3.666 -5.438 -5.555 1 98.69 242 LEU B N 1
ATOM 4436 C CA . LEU B 1 242 ? -3.232 -5.668 -6.926 1 98.69 242 LEU B CA 1
ATOM 4437 C C . LEU B 1 242 ? -2.293 -6.867 -7.008 1 98.69 242 LEU B C 1
ATOM 4439 O O . LEU B 1 242 ? -1.192 -6.836 -6.449 1 98.69 242 LEU B O 1
ATOM 4443 N N . TYR B 1 243 ? -2.705 -7.938 -7.707 1 98 243 TYR B N 1
ATOM 4444 C CA . TYR B 1 243 ? -1.879 -9.141 -7.691 1 98 243 TYR B CA 1
ATOM 4445 C C . TYR B 1 243 ? -1.479 -9.539 -9.109 1 98 243 TYR B C 1
ATOM 4447 O O . TYR B 1 243 ? -0.776 -10.539 -9.297 1 98 243 TYR B O 1
ATOM 4455 N N . GLY B 1 244 ? -1.911 -8.789 -10.102 1 96.12 244 GLY B N 1
ATOM 4456 C CA . GLY B 1 244 ? -1.557 -9.039 -11.492 1 96.12 244 GLY B CA 1
ATOM 4457 C C . GLY B 1 244 ? -1.754 -7.824 -12.383 1 96.12 244 GLY B C 1
ATOM 4458 O O . GLY B 1 244 ? -2.34 -6.824 -11.953 1 96.12 244 GLY B O 1
ATOM 4459 N N . LEU B 1 245 ? -1.318 -7.891 -13.641 1 96.25 245 LEU B N 1
ATOM 4460 C CA . LEU B 1 245 ? -1.396 -6.801 -14.602 1 96.25 245 LEU B CA 1
ATOM 4461 C C . LEU B 1 245 ? -1.924 -7.301 -15.945 1 96.25 245 LEU B C 1
ATOM 4463 O O . LEU B 1 245 ? -1.438 -6.887 -17 1 96.25 245 LEU B O 1
ATOM 4467 N N . GLN B 1 246 ? -2.895 -8.133 -15.852 1 93.44 246 GLN B N 1
ATOM 4468 C CA . GLN B 1 246 ? -3.434 -8.75 -17.062 1 93.44 246 GLN B CA 1
ATOM 4469 C C . GLN B 1 246 ? -4.09 -7.703 -17.953 1 93.44 246 GLN B C 1
ATOM 4471 O O . GLN B 1 246 ? -4.254 -7.93 -19.156 1 93.44 246 GLN B O 1
ATOM 4476 N N . GLY B 1 247 ? -4.461 -6.617 -17.359 1 93.12 247 GLY B N 1
ATOM 4477 C CA . GLY B 1 247 ? -5.117 -5.559 -18.125 1 93.12 247 GLY B CA 1
ATOM 4478 C C . GLY B 1 247 ? -4.145 -4.539 -18.688 1 93.12 247 GLY B C 1
ATOM 4479 O O . GLY B 1 247 ? -4.559 -3.57 -19.328 1 93.12 247 GLY B O 1
ATOM 4480 N N . GLY B 1 248 ? -2.883 -4.715 -18.359 1 92.62 248 GLY B N 1
ATOM 4481 C CA . GLY B 1 248 ? -1.87 -3.805 -18.875 1 92.62 248 GLY B CA 1
ATOM 4482 C C . GLY B 1 248 ? -1.127 -3.059 -17.781 1 92.62 248 GLY B C 1
ATOM 4483 O O . GLY B 1 248 ? -1.596 -2.982 -16.641 1 92.62 248 GLY B O 1
ATOM 4484 N N . ASN B 1 249 ? -0.054 -2.477 -18.219 1 91.38 249 ASN B N 1
ATOM 4485 C CA . ASN B 1 249 ? 0.859 -1.855 -17.266 1 91.38 249 ASN B CA 1
ATOM 4486 C C . ASN B 1 249 ? 0.442 -0.423 -16.938 1 91.38 249 ASN B C 1
ATOM 4488 O O . ASN B 1 249 ? 0.882 0.145 -15.945 1 91.38 249 ASN B O 1
ATOM 4492 N N . GLN B 1 250 ? -0.291 0.183 -17.797 1 93.25 250 GLN B N 1
ATOM 4493 C CA . GLN B 1 250 ? -0.79 1.522 -17.516 1 93.25 250 GLN B CA 1
ATOM 4494 C C . GLN B 1 250 ? -1.902 1.48 -16.469 1 93.25 250 GLN B C 1
ATOM 4496 O O . GLN B 1 250 ? -3.08 1.36 -16.812 1 93.25 250 GLN B O 1
ATOM 4501 N N . THR B 1 251 ? -1.516 1.651 -15.234 1 95.81 251 THR B N 1
ATOM 4502 C CA . THR B 1 251 ? -2.359 1.383 -14.07 1 95.81 251 THR B CA 1
ATOM 4503 C C . THR B 1 251 ? -2.555 2.648 -13.242 1 95.81 251 THR B C 1
ATOM 4505 O O . THR B 1 251 ? -1.823 2.881 -12.273 1 95.81 251 THR B O 1
ATOM 4508 N N . PRO B 1 252 ? -3.574 3.553 -13.664 1 97.06 252 PRO B N 1
ATOM 4509 C CA . PRO B 1 252 ? -3.824 4.758 -12.867 1 97.06 252 PRO B CA 1
ATOM 4510 C C . PRO B 1 252 ? -4.32 4.438 -11.461 1 97.06 252 PRO B C 1
ATOM 4512 O O . PRO B 1 252 ? -5.355 3.789 -11.297 1 97.06 252 PRO B O 1
ATOM 4515 N N . PHE B 1 253 ? -3.584 4.844 -10.43 1 98.06 253 PHE B N 1
ATOM 4516 C CA . PHE B 1 253 ? -3.951 4.648 -9.031 1 98.06 253 PHE B CA 1
ATOM 4517 C C . PHE B 1 253 ? -5.125 5.543 -8.648 1 98.06 253 PHE B C 1
ATOM 4519 O O . PHE B 1 253 ? -5.156 6.723 -9.016 1 98.06 253 PHE B O 1
ATOM 4526 N N . PRO B 1 254 ? -6.129 5.039 -8.016 1 97.69 254 PRO B N 1
ATOM 4527 C CA . PRO B 1 254 ? -7.25 5.871 -7.574 1 97.69 254 PRO B CA 1
ATOM 4528 C C . PRO B 1 254 ? -6.918 6.688 -6.324 1 97.69 254 PRO B C 1
ATOM 4530 O O . PRO B 1 254 ? -7.527 6.484 -5.273 1 97.69 254 PRO B O 1
ATOM 4533 N N . ALA B 1 255 ? -6.117 7.691 -6.434 1 96.88 255 ALA B N 1
ATOM 4534 C CA . ALA B 1 255 ? -5.504 8.391 -5.305 1 96.88 255 ALA B CA 1
ATOM 4535 C C . ALA B 1 255 ? -6.539 9.203 -4.539 1 96.88 255 ALA B C 1
ATOM 4537 O O . ALA B 1 255 ? -6.574 9.172 -3.305 1 96.88 255 ALA B O 1
ATOM 4538 N N . CYS B 1 256 ? -7.414 9.953 -5.215 1 96 256 CYS B N 1
ATOM 4539 C CA . CYS B 1 256 ? -8.406 10.781 -4.539 1 96 256 CYS B CA 1
ATOM 4540 C C . CYS B 1 256 ? -9.312 9.945 -3.646 1 96 256 CYS B C 1
ATOM 4542 O O . CYS B 1 256 ? -9.469 10.242 -2.463 1 96 256 CYS B O 1
ATOM 4544 N N . ALA B 1 257 ? -9.859 8.867 -4.238 1 96.75 257 ALA B N 1
ATOM 4545 C CA . ALA B 1 257 ? -10.711 7.973 -3.463 1 96.75 257 ALA B CA 1
ATOM 4546 C C . ALA B 1 257 ? -9.938 7.328 -2.318 1 96.75 257 ALA B C 1
ATOM 4548 O O . ALA B 1 257 ? -10.484 7.105 -1.237 1 96.75 257 ALA B O 1
ATOM 4549 N N . ALA B 1 258 ? -8.656 7.004 -2.59 1 97.5 258 ALA B N 1
ATOM 4550 C CA . ALA B 1 258 ? -7.828 6.355 -1.574 1 97.5 258 ALA B CA 1
ATOM 4551 C C . ALA B 1 258 ? -7.668 7.242 -0.344 1 97.5 258 ALA B C 1
ATOM 4553 O O . ALA B 1 258 ? -7.789 6.773 0.789 1 97.5 258 ALA B O 1
ATOM 4554 N N . PHE B 1 259 ? -7.426 8.5 -0.544 1 97.31 259 PHE B N 1
ATOM 4555 C CA . PHE B 1 259 ? -7.281 9.422 0.574 1 97.31 259 PHE B CA 1
ATOM 4556 C C . PHE B 1 259 ? -8.625 9.695 1.229 1 97.31 259 PHE B C 1
ATOM 4558 O O . PHE B 1 259 ? -8.719 9.805 2.453 1 97.31 259 PHE B O 1
ATOM 4565 N N . GLN B 1 260 ? -9.664 9.828 0.447 1 96.44 260 GLN B N 1
ATOM 4566 C CA . GLN B 1 260 ? -10.992 10.156 0.967 1 96.44 260 GLN B CA 1
ATOM 4567 C C . GLN B 1 260 ? -11.531 9.031 1.841 1 96.44 260 GLN B C 1
ATOM 4569 O O . GLN B 1 260 ? -12.148 9.281 2.877 1 96.44 260 GLN B O 1
ATOM 4574 N N . LYS B 1 261 ? -11.289 7.797 1.427 1 97.56 261 LYS B N 1
ATOM 4575 C CA . LYS B 1 261 ? -11.883 6.637 2.086 1 97.56 261 LYS B CA 1
ATOM 4576 C C . LYS B 1 261 ? -10.867 5.93 2.975 1 97.56 261 LYS B C 1
ATOM 4578 O O . LYS B 1 261 ? -11.195 4.945 3.643 1 97.56 261 LYS B O 1
ATOM 4583 N N . ASN B 1 262 ? -9.656 6.453 2.963 1 97.88 262 ASN B N 1
ATOM 4584 C CA . ASN B 1 262 ? -8.578 5.801 3.701 1 97.88 262 ASN B CA 1
ATOM 4585 C C . ASN B 1 262 ? -8.406 4.344 3.277 1 97.88 262 ASN B C 1
ATOM 4587 O O . ASN B 1 262 ? -8.336 3.453 4.125 1 97.88 262 ASN B O 1
ATOM 4591 N N . ILE B 1 263 ? -8.312 4.168 1.977 1 97.56 263 ILE B N 1
ATOM 4592 C CA . ILE B 1 263 ? -8.164 2.83 1.413 1 97.56 263 ILE B CA 1
ATOM 4593 C C . ILE B 1 263 ? -6.754 2.311 1.67 1 97.56 263 ILE B C 1
ATOM 4595 O O . ILE B 1 263 ? -5.785 3.074 1.616 1 97.56 263 ILE B O 1
ATOM 4599 N N . GLN B 1 264 ? -6.625 1.007 1.967 1 96.94 264 GLN B N 1
ATOM 4600 C CA . GLN B 1 264 ? -5.332 0.333 2.021 1 96.94 264 GLN B CA 1
ATOM 4601 C C . GLN B 1 264 ? -4.977 -0.284 0.672 1 96.94 264 GLN B C 1
ATOM 4603 O O . GLN B 1 264 ? -5.824 -0.898 0.021 1 96.94 264 GLN B O 1
ATOM 4608 N N . PHE B 1 265 ? -3.807 -0.038 0.218 1 98 265 PHE B N 1
ATOM 4609 C CA . PHE B 1 265 ? -3.371 -0.57 -1.067 1 98 265 PHE B CA 1
ATOM 4610 C C . PHE B 1 265 ? -2.199 -1.529 -0.887 1 98 265 PHE B C 1
ATOM 4612 O O . PHE B 1 265 ? -1.231 -1.211 -0.193 1 98 265 PHE B O 1
ATOM 4619 N N . PHE B 1 266 ? -2.264 -2.725 -1.559 1 98 266 PHE B N 1
ATOM 4620 C CA . PHE B 1 266 ? -1.209 -3.729 -1.499 1 98 266 PHE B CA 1
ATOM 4621 C C . PHE B 1 266 ? -0.816 -4.184 -2.898 1 98 266 PHE B C 1
ATOM 4623 O O . PHE B 1 266 ? -1.681 -4.422 -3.746 1 98 266 PHE B O 1
ATOM 4630 N N . VAL B 1 267 ? 0.399 -4.215 -3.166 1 97.88 267 VAL B N 1
ATOM 4631 C CA . VAL B 1 267 ? 0.931 -5.027 -4.254 1 97.88 267 VAL B CA 1
ATOM 4632 C C . VAL B 1 267 ? 1.219 -6.441 -3.754 1 97.88 267 VAL B C 1
ATOM 4634 O O . VAL B 1 267 ? 2.029 -6.629 -2.844 1 97.88 267 VAL B O 1
ATOM 4637 N N . HIS B 1 268 ? 0.555 -7.375 -4.309 1 98.38 268 HIS B N 1
ATOM 4638 C CA . HIS B 1 268 ? 0.665 -8.742 -3.809 1 98.38 268 HIS B CA 1
ATOM 4639 C C . HIS B 1 268 ? 1.688 -9.539 -4.609 1 98.38 268 HIS B C 1
ATOM 4641 O O . HIS B 1 268 ? 1.441 -9.891 -5.766 1 98.38 268 HIS B O 1
ATOM 4647 N N . CYS B 1 269 ? 2.795 -9.82 -4.004 1 97.88 269 CYS B N 1
ATOM 4648 C CA . CYS B 1 269 ? 3.83 -10.711 -4.512 1 97.88 269 CYS B CA 1
ATOM 4649 C C . CYS B 1 269 ? 3.939 -11.961 -3.648 1 97.88 269 CYS B C 1
ATOM 4651 O O . CYS B 1 269 ? 4.344 -11.891 -2.486 1 97.88 269 CYS B O 1
ATOM 4653 N N . ILE B 1 270 ? 3.674 -13.062 -4.195 1 98 270 ILE B N 1
ATOM 4654 C CA . ILE B 1 270 ? 3.617 -14.305 -3.426 1 98 270 ILE B CA 1
ATOM 4655 C C . ILE B 1 270 ? 4.984 -14.594 -2.811 1 98 270 ILE B C 1
ATOM 4657 O O . ILE B 1 270 ? 5.074 -15.18 -1.73 1 98 270 ILE B O 1
ATOM 4661 N N . GLY B 1 271 ? 6.047 -14.086 -3.496 1 97.94 271 GLY B N 1
ATOM 4662 C CA . GLY B 1 271 ? 7.402 -14.289 -3.012 1 97.94 271 GLY B CA 1
ATOM 4663 C C . GLY B 1 271 ? 7.648 -13.672 -1.649 1 97.94 271 GLY B C 1
ATOM 4664 O O . GLY B 1 271 ? 8.609 -14.031 -0.962 1 97.94 271 GLY B O 1
ATOM 4665 N N . ASN B 1 272 ? 6.785 -12.711 -1.255 1 98.06 272 ASN B N 1
ATOM 4666 C CA . ASN B 1 272 ? 6.898 -12.133 0.081 1 98.06 272 ASN B CA 1
ATOM 4667 C C . ASN B 1 272 ? 6.609 -13.172 1.164 1 98.06 272 ASN B C 1
ATOM 4669 O O . ASN B 1 272 ? 7.031 -13.008 2.311 1 98.06 272 ASN B O 1
ATOM 4673 N N . PHE B 1 273 ? 5.945 -14.242 0.797 1 98.75 273 PHE B N 1
ATOM 4674 C CA . PHE B 1 273 ? 5.57 -15.281 1.747 1 98.75 273 PHE B CA 1
ATOM 4675 C C . PHE B 1 273 ? 6.344 -16.562 1.478 1 98.75 273 PHE B C 1
ATOM 4677 O O . PHE B 1 273 ? 6.848 -17.203 2.406 1 98.75 273 PHE B O 1
ATOM 4684 N N . THR B 1 274 ? 6.531 -16.891 0.202 1 98.75 274 THR B N 1
ATOM 4685 C CA . THR B 1 274 ? 7.133 -18.172 -0.145 1 98.75 274 THR B CA 1
ATOM 4686 C C . THR B 1 274 ? 8.648 -18.047 -0.286 1 98.75 274 THR B C 1
ATOM 4688 O O . THR B 1 274 ? 9.359 -19.047 -0.375 1 98.75 274 THR B O 1
ATOM 4691 N N . GLY B 1 275 ? 9.102 -16.812 -0.291 1 98 275 GLY B N 1
ATOM 4692 C CA . GLY B 1 275 ? 10.523 -16.547 -0.467 1 98 275 GLY B CA 1
ATOM 4693 C C . GLY B 1 275 ? 10.883 -16.125 -1.88 1 98 275 GLY B C 1
ATOM 4694 O O . GLY B 1 275 ? 10.25 -16.578 -2.842 1 98 275 GLY B O 1
ATOM 4695 N N . LYS B 1 276 ? 11.82 -15.258 -2.004 1 97.44 276 LYS B N 1
ATOM 4696 C CA . LYS B 1 276 ? 12.422 -14.805 -3.258 1 97.44 276 LYS B CA 1
ATOM 4697 C C . LYS B 1 276 ? 13.906 -14.516 -3.084 1 97.44 276 LYS B C 1
ATOM 4699 O O . LYS B 1 276 ? 14.312 -13.352 -3.012 1 97.44 276 LYS B O 1
ATOM 4704 N N . PRO B 1 277 ? 14.688 -15.555 -3.164 1 95.31 277 PRO B N 1
ATOM 4705 C CA . PRO B 1 277 ? 16.094 -15.438 -2.797 1 95.31 277 PRO B CA 1
ATOM 4706 C C . PRO B 1 277 ? 16.844 -14.391 -3.629 1 95.31 277 PRO B C 1
ATOM 4708 O O . PRO B 1 277 ? 17.75 -13.727 -3.127 1 95.31 277 PRO B O 1
ATOM 4711 N N . GLU B 1 278 ? 16.5 -14.234 -4.891 1 93.5 278 GLU B N 1
ATOM 4712 C CA . GLU B 1 278 ? 17.203 -13.297 -5.758 1 93.5 278 GLU B CA 1
ATOM 4713 C C . GLU B 1 278 ? 17.031 -11.859 -5.266 1 93.5 278 GLU B C 1
ATOM 4715 O O . GLU B 1 278 ? 17.797 -10.977 -5.66 1 93.5 278 GLU B O 1
ATOM 4720 N N . LEU B 1 279 ? 16.094 -11.617 -4.355 1 96.44 279 LEU B N 1
ATOM 4721 C CA . LEU B 1 279 ? 15.898 -10.289 -3.77 1 96.44 279 LEU B CA 1
ATOM 4722 C C . LEU B 1 279 ? 16.188 -10.312 -2.273 1 96.44 279 LEU B C 1
ATOM 4724 O O . LEU B 1 279 ? 15.906 -9.344 -1.567 1 96.44 279 LEU B O 1
ATOM 4728 N N . GLY B 1 280 ? 16.672 -11.438 -1.826 1 96.75 280 GLY B N 1
ATOM 4729 C CA . GLY B 1 280 ? 16.984 -11.578 -0.414 1 96.75 280 GLY B CA 1
ATOM 4730 C C . GLY B 1 280 ? 15.758 -11.711 0.465 1 96.75 280 GLY B C 1
ATOM 4731 O O . GLY B 1 280 ? 15.812 -11.438 1.665 1 96.75 280 GLY B O 1
ATOM 4732 N N . ILE B 1 281 ? 14.656 -12.109 -0.04 1 97.94 281 ILE B N 1
ATOM 4733 C CA . ILE B 1 281 ? 13.43 -12.312 0.733 1 97.94 281 ILE B CA 1
ATOM 4734 C C . ILE B 1 281 ? 13.383 -13.75 1.246 1 97.94 281 ILE B C 1
ATOM 4736 O O . ILE B 1 281 ? 13.305 -14.695 0.458 1 97.94 281 ILE B O 1
ATOM 4740 N N . ILE B 1 282 ? 13.375 -13.875 2.529 1 97.88 282 ILE B N 1
ATOM 4741 C CA . ILE B 1 282 ? 13.344 -15.18 3.18 1 97.88 282 ILE B CA 1
ATOM 4742 C C . ILE B 1 282 ? 11.906 -15.672 3.279 1 97.88 282 ILE B C 1
ATOM 4744 O O . ILE B 1 282 ? 10.984 -14.891 3.525 1 97.88 282 ILE B O 1
ATOM 4748 N N . GLN B 1 283 ? 11.781 -16.906 3.184 1 98.56 283 GLN B N 1
ATOM 4749 C CA . GLN B 1 283 ? 10.461 -17.516 3.273 1 98.56 283 GLN B CA 1
ATOM 4750 C C . GLN B 1 283 ? 9.844 -17.281 4.652 1 98.56 283 GLN B C 1
ATOM 4752 O O . GLN B 1 283 ? 10.508 -17.469 5.672 1 98.56 283 GLN B O 1
ATOM 4757 N N . ASP B 1 284 ? 8.594 -16.859 4.723 1 98.62 284 ASP B N 1
ATOM 4758 C CA . ASP B 1 284 ? 7.816 -16.828 5.957 1 98.62 284 ASP B CA 1
ATOM 4759 C C . ASP B 1 284 ? 7.25 -18.219 6.277 1 98.62 284 ASP B C 1
ATOM 4761 O O . ASP B 1 284 ? 6.082 -18.5 6.004 1 98.62 284 ASP B O 1
ATOM 4765 N N . HIS B 1 285 ? 8 -18.984 6.965 1 98 285 HIS B N 1
ATOM 4766 C CA . HIS B 1 285 ? 7.684 -20.391 7.188 1 98 285 HIS B CA 1
ATOM 4767 C C . HIS B 1 285 ? 6.367 -20.531 7.945 1 98 285 HIS B C 1
ATOM 4769 O O . HIS B 1 285 ? 5.562 -21.422 7.629 1 98 285 HIS B O 1
ATOM 4775 N N . VAL B 1 286 ? 6.16 -19.703 8.875 1 98.5 286 VAL B N 1
ATOM 4776 C CA . VAL B 1 286 ? 4.965 -19.812 9.711 1 98.5 286 VAL B CA 1
ATOM 4777 C C . VAL B 1 286 ? 3.721 -19.547 8.867 1 98.5 286 VAL B C 1
ATOM 4779 O O . VAL B 1 286 ? 2.77 -20.328 8.883 1 98.5 286 VAL B O 1
ATOM 4782 N N . ALA B 1 287 ? 3.748 -18.5 8.078 1 98.75 287 ALA B N 1
ATOM 4783 C CA . ALA B 1 287 ? 2.607 -18.156 7.238 1 98.75 287 ALA B CA 1
ATOM 4784 C C . ALA B 1 287 ? 2.375 -19.203 6.164 1 98.75 287 ALA B C 1
ATOM 4786 O O . ALA B 1 287 ? 1.231 -19.578 5.887 1 98.75 287 ALA B O 1
ATOM 4787 N N . LEU B 1 288 ? 3.447 -19.641 5.578 1 98.81 288 LEU B N 1
ATOM 4788 C CA . LEU B 1 288 ? 3.334 -20.609 4.496 1 98.81 288 LEU B CA 1
ATOM 4789 C C . LEU B 1 288 ? 2.783 -21.938 5.016 1 98.81 288 LEU B C 1
ATOM 4791 O O . LEU B 1 288 ? 1.908 -22.531 4.387 1 98.81 288 LEU B O 1
ATOM 4795 N N . GLN B 1 289 ? 3.223 -22.359 6.16 1 98.5 289 GLN B N 1
ATOM 4796 C CA . GLN B 1 289 ? 2.742 -23.625 6.723 1 98.5 289 GLN B CA 1
ATOM 4797 C C . GLN B 1 289 ? 1.264 -23.531 7.086 1 98.5 289 GLN B C 1
ATOM 4799 O O . GLN B 1 289 ? 0.511 -24.484 6.887 1 98.5 289 GLN B O 1
ATOM 4804 N N . ARG B 1 290 ? 0.884 -22.375 7.621 1 98.81 290 ARG B N 1
ATOM 4805 C CA . ARG B 1 290 ? -0.531 -22.156 7.895 1 98.81 290 ARG B CA 1
ATOM 4806 C C . ARG B 1 290 ? -1.36 -22.25 6.621 1 98.81 290 ARG B C 1
ATOM 4808 O O . ARG B 1 290 ? -2.383 -22.938 6.586 1 98.81 290 ARG B O 1
ATOM 4815 N N . ALA B 1 291 ? -0.884 -21.625 5.594 1 98.88 291 ALA B N 1
ATOM 4816 C CA . ALA B 1 291 ? -1.604 -21.609 4.324 1 98.88 291 ALA B CA 1
ATOM 4817 C C . ALA B 1 291 ? -1.725 -23.016 3.744 1 98.88 291 ALA B C 1
ATOM 4819 O O . ALA B 1 291 ? -2.812 -23.438 3.342 1 98.88 291 ALA B O 1
ATOM 4820 N N . LEU B 1 292 ? -0.622 -23.734 3.719 1 98.88 292 LEU B N 1
ATOM 4821 C CA . LEU B 1 292 ? -0.611 -25.078 3.145 1 98.88 292 LEU B CA 1
ATOM 4822 C C . LEU B 1 292 ? -1.501 -26.016 3.947 1 98.88 292 LEU B C 1
ATOM 4824 O O . LEU B 1 292 ? -2.221 -26.844 3.373 1 98.88 292 LEU B O 1
ATOM 4828 N N . ARG B 1 293 ? -1.463 -25.891 5.227 1 98.75 293 ARG B N 1
ATOM 4829 C CA . ARG B 1 293 ? -2.32 -26.703 6.078 1 98.75 293 ARG B CA 1
ATOM 4830 C C . ARG B 1 293 ? -3.793 -26.453 5.777 1 98.75 293 ARG B C 1
ATOM 4832 O O . ARG B 1 293 ? -4.562 -27.391 5.57 1 98.75 293 ARG B O 1
ATOM 4839 N N . ASP B 1 294 ? -4.172 -25.234 5.754 1 98.88 294 ASP B N 1
ATOM 4840 C CA . ASP B 1 294 ? -5.566 -24.875 5.512 1 98.88 294 ASP B CA 1
ATOM 4841 C C . ASP B 1 294 ? -6.008 -25.312 4.117 1 98.88 294 ASP B C 1
ATOM 4843 O O . ASP B 1 294 ? -7.078 -25.891 3.953 1 98.88 294 ASP B O 1
ATOM 4847 N N . ILE B 1 295 ? -5.211 -25.047 3.121 1 98.88 295 ILE B N 1
ATOM 4848 C CA . ILE B 1 295 ? -5.535 -25.406 1.747 1 98.88 295 ILE B CA 1
ATOM 4849 C C . ILE B 1 295 ? -5.688 -26.922 1.634 1 98.88 295 ILE B C 1
ATOM 4851 O O . ILE B 1 295 ? -6.648 -27.406 1.035 1 98.88 295 ILE B O 1
ATOM 4855 N N . ASN B 1 296 ? -4.773 -27.625 2.223 1 98.88 296 ASN B N 1
ATOM 4856 C CA . ASN B 1 296 ? -4.824 -29.078 2.156 1 98.88 296 ASN B CA 1
ATOM 4857 C C . ASN B 1 296 ? -6.066 -29.641 2.854 1 98.88 296 ASN B C 1
ATOM 4859 O O . ASN B 1 296 ? -6.707 -30.562 2.352 1 98.88 296 ASN B O 1
ATOM 4863 N N . GLN B 1 297 ? -6.387 -29.047 3.986 1 98.81 297 GLN B N 1
ATOM 4864 C CA . GLN B 1 297 ? -7.57 -29.516 4.707 1 98.81 297 GLN B CA 1
ATOM 4865 C C . GLN B 1 297 ? -8.844 -29.234 3.92 1 98.81 297 GLN B C 1
ATOM 4867 O O . GLN B 1 297 ? -9.695 -30.109 3.762 1 98.81 297 GLN B O 1
ATOM 4872 N N . LEU B 1 298 ? -8.969 -28.062 3.418 1 98.81 298 LEU B N 1
ATOM 4873 C CA . LEU B 1 298 ? -10.141 -27.688 2.637 1 98.81 298 LEU B CA 1
ATOM 4874 C C . LEU B 1 298 ? -10.242 -28.531 1.373 1 98.81 298 LEU B C 1
ATOM 4876 O O . LEU B 1 298 ? -11.352 -28.844 0.92 1 98.81 298 LEU B O 1
ATOM 4880 N N . THR B 1 299 ? -9.094 -28.844 0.809 1 98.81 299 THR B N 1
ATOM 4881 C CA . THR B 1 299 ? -9.062 -29.688 -0.38 1 98.81 299 THR B CA 1
ATOM 4882 C C . THR B 1 299 ? -9.484 -31.109 -0.043 1 98.81 299 THR B C 1
ATOM 4884 O O . THR B 1 299 ? -10.312 -31.703 -0.741 1 98.81 299 THR B O 1
ATOM 4887 N N . ALA B 1 300 ? -8.922 -31.625 1.016 1 98.62 300 ALA B N 1
ATOM 4888 C CA . ALA B 1 300 ? -9.273 -32.969 1.45 1 98.62 300 ALA B CA 1
ATOM 4889 C C . ALA B 1 300 ? -10.766 -33.094 1.736 1 98.62 300 ALA B C 1
ATOM 4891 O O . ALA B 1 300 ? -11.375 -34.125 1.48 1 98.62 300 ALA B O 1
ATOM 4892 N N . ASP B 1 301 ? -11.359 -32 2.242 1 98.38 301 ASP B N 1
ATOM 4893 C CA . ASP B 1 301 ? -12.773 -31.969 2.58 1 98.38 301 ASP B CA 1
ATOM 4894 C C . ASP B 1 301 ? -13.625 -31.672 1.347 1 98.38 301 ASP B C 1
ATOM 4896 O O . ASP B 1 301 ? -14.852 -31.547 1.442 1 98.38 301 ASP B O 1
ATOM 4900 N N . ARG B 1 302 ? -13.031 -31.422 0.228 1 97.75 302 ARG B N 1
ATOM 4901 C CA . ARG B 1 302 ? -13.672 -31.188 -1.063 1 97.75 302 ARG B CA 1
ATOM 4902 C C . ARG B 1 302 ? -14.406 -29.844 -1.071 1 97.75 302 ARG B C 1
ATOM 4904 O O . ARG B 1 302 ? -15.406 -29.688 -1.777 1 97.75 302 ARG B O 1
ATOM 4911 N N . VAL B 1 303 ? -13.938 -29 -0.153 1 98.19 303 VAL B N 1
ATOM 4912 C CA . VAL B 1 303 ? -14.43 -27.625 -0.164 1 98.19 303 VAL B CA 1
ATOM 4913 C C . VAL B 1 303 ? -13.758 -26.844 -1.294 1 98.19 303 VAL B C 1
ATOM 4915 O O . VAL B 1 303 ? -14.414 -26.094 -2.004 1 98.19 303 VAL B O 1
ATOM 4918 N N . LEU B 1 304 ? -12.461 -27.031 -1.402 1 98.31 304 LEU B N 1
ATOM 4919 C CA . LEU B 1 304 ? -11.727 -26.578 -2.576 1 98.31 304 LEU B CA 1
ATOM 4920 C C . LEU B 1 304 ? -11.57 -27.703 -3.594 1 98.31 304 LEU B C 1
ATOM 4922 O O . LEU B 1 304 ? -11.016 -28.75 -3.279 1 98.31 304 LEU B O 1
ATOM 4926 N N . VAL B 1 305 ? -12.031 -27.438 -4.754 1 96.06 305 VAL B N 1
ATOM 4927 C CA . VAL B 1 305 ? -11.977 -28.469 -5.785 1 96.06 305 VAL B CA 1
ATOM 4928 C C . VAL B 1 305 ? -10.953 -28.094 -6.848 1 96.06 305 VAL B C 1
ATOM 4930 O O . VAL B 1 305 ? -10.766 -26.906 -7.148 1 96.06 305 VAL B O 1
ATOM 4933 N N . PRO B 1 306 ? -10.305 -29.078 -7.391 1 95.25 306 PRO B N 1
ATOM 4934 C CA . PRO B 1 306 ? -9.359 -28.766 -8.469 1 95.25 306 PRO B CA 1
ATOM 4935 C C . PRO B 1 306 ? -10.031 -28.141 -9.68 1 95.25 306 PRO B C 1
ATOM 4937 O O . PRO B 1 306 ? -11.172 -28.484 -10.008 1 95.25 306 PRO B O 1
ATOM 4940 N N . LEU B 1 307 ? -9.336 -27.266 -10.336 1 95 307 LEU B N 1
ATOM 4941 C CA . LEU B 1 307 ? -9.828 -26.641 -11.555 1 95 307 LEU B CA 1
ATOM 4942 C C . LEU B 1 307 ? -9.68 -27.578 -12.75 1 95 307 LEU B C 1
ATOM 4944 O O . LEU B 1 307 ? -8.812 -28.453 -12.75 1 95 307 LEU B O 1
ATOM 4948 N N . LYS B 1 308 ? -10.57 -27.359 -13.703 1 95.5 308 LYS B N 1
ATOM 4949 C CA . LYS B 1 308 ? -10.375 -28.062 -14.969 1 95.5 308 LYS B CA 1
ATOM 4950 C C . LYS B 1 308 ? -8.969 -27.828 -15.523 1 95.5 308 LYS B C 1
ATOM 4952 O O . LYS B 1 308 ? -8.469 -26.703 -15.477 1 95.5 308 LYS B O 1
ATOM 4957 N N . THR B 1 309 ? -8.336 -28.938 -16 1 97.69 309 THR B N 1
ATOM 4958 C CA . THR B 1 309 ? -6.973 -28.828 -16.5 1 97.69 309 THR B CA 1
ATOM 4959 C C . THR B 1 309 ? -6.855 -29.469 -17.891 1 97.69 309 THR B C 1
ATOM 4961 O O . THR B 1 309 ? -7.215 -30.641 -18.062 1 97.69 309 THR B O 1
ATOM 4964 N N . THR B 1 310 ? -6.492 -28.703 -18.844 1 98.25 310 THR B N 1
ATOM 4965 C CA . THR B 1 310 ? -6.133 -29.25 -20.141 1 98.25 310 THR B CA 1
ATOM 4966 C C . THR B 1 310 ? -4.758 -29.906 -20.094 1 98.25 310 THR B C 1
ATOM 4968 O O . THR B 1 310 ? -3.777 -29.266 -19.703 1 98.25 310 THR B O 1
ATOM 4971 N N . VAL B 1 311 ? -4.711 -31.188 -20.516 1 98.56 311 VAL B N 1
ATOM 4972 C CA . VAL B 1 311 ? -3.496 -31.984 -20.312 1 98.56 311 VAL B CA 1
ATOM 4973 C C . VAL B 1 311 ? -2.861 -32.312 -21.672 1 98.56 311 VAL B C 1
ATOM 4975 O O . VAL B 1 311 ? -3.559 -32.656 -22.625 1 98.56 311 VAL B O 1
ATOM 4978 N N . PHE B 1 312 ? -1.57 -32.125 -21.812 1 98.69 312 PHE B N 1
ATOM 4979 C CA . PHE B 1 312 ? -0.757 -32.5 -22.953 1 98.69 312 PHE B CA 1
ATOM 4980 C C . PHE B 1 312 ? 0.294 -33.531 -22.547 1 98.69 312 PHE B C 1
ATOM 4982 O O . PHE B 1 312 ? 0.792 -33.5 -21.422 1 98.69 312 PHE B O 1
ATOM 4989 N N . PRO B 1 313 ? 0.663 -34.406 -23.5 1 98.12 313 PRO B N 1
ATOM 4990 C CA . PRO B 1 313 ? 1.837 -35.25 -23.234 1 98.12 313 PRO B CA 1
ATOM 4991 C C . PRO B 1 313 ? 3.117 -34.438 -23.062 1 98.12 313 PRO B C 1
ATOM 4993 O O . PRO B 1 313 ? 3.258 -33.375 -23.672 1 98.12 313 PRO B O 1
ATOM 4996 N N . PHE B 1 314 ? 4.027 -34.938 -22.328 1 97.75 314 PHE B N 1
ATOM 4997 C CA . PHE B 1 314 ? 5.285 -34.281 -22 1 97.75 314 PHE B CA 1
ATOM 4998 C C . PHE B 1 314 ? 5.984 -33.812 -23.281 1 97.75 314 PHE B C 1
ATOM 5000 O O . PHE B 1 314 ? 6.551 -32.719 -23.312 1 97.75 314 PHE B O 1
ATOM 5007 N N . ASN B 1 315 ? 5.871 -34.594 -24.328 1 96.5 315 ASN B N 1
ATOM 5008 C CA . ASN B 1 315 ? 6.602 -34.281 -25.562 1 96.5 315 ASN B CA 1
ATOM 5009 C C . ASN B 1 315 ? 5.895 -33.219 -26.391 1 96.5 315 ASN B C 1
ATOM 5011 O O . ASN B 1 315 ? 6.434 -32.75 -27.391 1 96.5 315 ASN B O 1
ATOM 5015 N N . GLN B 1 316 ? 4.734 -32.781 -25.953 1 98.31 316 GLN B N 1
ATOM 5016 C CA . GLN B 1 316 ? 3.994 -31.75 -26.656 1 98.31 316 GLN B CA 1
ATOM 5017 C C . GLN B 1 316 ? 4.062 -30.422 -25.906 1 98.31 316 GLN B C 1
ATOM 5019 O O . GLN B 1 316 ? 3.064 -29.703 -25.812 1 98.31 316 GLN B O 1
ATOM 5024 N N . PHE B 1 317 ? 5.23 -30.141 -25.328 1 98.38 317 PHE B N 1
ATOM 5025 C CA . PHE B 1 317 ? 5.414 -28.953 -24.516 1 98.38 317 PHE B CA 1
ATOM 5026 C C . PHE B 1 317 ? 5.281 -27.688 -25.375 1 98.38 317 PHE B C 1
ATOM 5028 O O . PHE B 1 317 ? 4.824 -26.656 -24.891 1 98.38 317 PHE B O 1
ATOM 5035 N N . VAL B 1 318 ? 5.637 -27.672 -26.641 1 98.81 318 VAL B N 1
ATOM 5036 C CA . VAL B 1 318 ? 5.484 -26.516 -27.516 1 98.81 318 VAL B CA 1
ATOM 5037 C C . VAL B 1 318 ? 4 -26.234 -27.734 1 98.81 318 VAL B C 1
ATOM 5039 O O . VAL B 1 318 ? 3.557 -25.094 -27.594 1 98.81 318 VAL B O 1
ATOM 5042 N N . GLU B 1 319 ? 3.256 -27.281 -28.047 1 98.56 319 GLU B N 1
ATOM 5043 C CA . GLU B 1 319 ? 1.817 -27.141 -28.25 1 98.56 319 GLU B CA 1
ATOM 5044 C C . GLU B 1 319 ? 1.128 -26.641 -26.984 1 98.56 319 GLU B C 1
ATOM 5046 O O . GLU B 1 319 ? 0.228 -25.812 -27.047 1 98.56 319 GLU B O 1
ATOM 5051 N N . ALA B 1 320 ? 1.538 -27.188 -25.891 1 98.56 320 ALA B N 1
ATOM 5052 C CA . ALA B 1 320 ? 0.96 -26.781 -24.609 1 98.56 320 ALA B CA 1
ATOM 5053 C C . ALA B 1 320 ? 1.212 -25.297 -24.344 1 98.56 320 ALA B C 1
ATOM 5055 O O . ALA B 1 320 ? 0.31 -24.578 -23.906 1 98.56 320 ALA B O 1
ATOM 5056 N N . HIS B 1 321 ? 2.475 -24.828 -24.594 1 98.69 321 HIS B N 1
ATOM 5057 C CA . HIS B 1 321 ? 2.803 -23.422 -24.391 1 98.69 321 HIS B CA 1
ATOM 5058 C C . HIS B 1 321 ? 2.055 -22.531 -25.375 1 98.69 321 HIS B C 1
ATOM 5060 O O . HIS B 1 321 ? 1.629 -21.422 -25.016 1 98.69 321 HIS B O 1
ATOM 5066 N N . ARG B 1 322 ? 1.836 -22.969 -26.625 1 98.31 322 ARG B N 1
ATOM 5067 C CA . ARG B 1 322 ? 1.034 -22.234 -27.594 1 98.31 322 ARG B CA 1
ATOM 5068 C C . ARG B 1 322 ? -0.399 -22.062 -27.109 1 98.31 322 ARG B C 1
ATOM 5070 O O . ARG B 1 322 ? -0.992 -20.984 -27.266 1 98.31 322 ARG B O 1
ATOM 5077 N N . TYR B 1 323 ? -0.851 -23.141 -26.594 1 98 323 TYR B N 1
ATOM 5078 C CA . TYR B 1 323 ? -2.199 -23.094 -26.031 1 98 323 TYR B CA 1
ATOM 5079 C C . TYR B 1 323 ? -2.287 -22.062 -24.922 1 98 323 TYR B C 1
ATOM 5081 O O . TYR B 1 323 ? -3.223 -21.25 -24.875 1 98 323 TYR B O 1
ATOM 5089 N N . MET B 1 324 ? -1.274 -22.031 -24.047 1 97.12 324 MET B N 1
ATOM 5090 C CA . MET B 1 324 ? -1.253 -21.125 -22.906 1 97.12 324 MET B CA 1
ATOM 5091 C C . MET B 1 324 ? -1.023 -19.688 -23.359 1 97.12 324 MET B C 1
ATOM 5093 O O . MET B 1 324 ? -1.395 -18.75 -22.641 1 97.12 324 MET B O 1
ATOM 5097 N N . ASP B 1 325 ? -0.463 -19.469 -24.531 1 95.69 325 ASP B N 1
ATOM 5098 C CA . ASP B 1 325 ? -0.243 -18.125 -25.078 1 95.69 325 ASP B CA 1
ATOM 5099 C C . ASP B 1 325 ? -1.557 -17.359 -25.188 1 95.69 325 ASP B C 1
ATOM 5101 O O . ASP B 1 325 ? -1.564 -16.125 -25.141 1 95.69 325 ASP B O 1
ATOM 5105 N N . GLU B 1 326 ? -2.619 -18.109 -25.25 1 91.12 326 GLU B N 1
ATOM 5106 C CA . GLU B 1 326 ? -3.932 -17.484 -25.375 1 91.12 326 GLU B CA 1
ATOM 5107 C C . GLU B 1 326 ? -4.555 -17.219 -24.016 1 91.12 326 GLU B C 1
ATOM 5109 O O . GLU B 1 326 ? -5.633 -16.625 -23.922 1 91.12 326 GLU B O 1
ATOM 5114 N N . CYS B 1 327 ? -3.883 -17.609 -22.969 1 88.81 327 CYS B N 1
ATOM 5115 C CA . CYS B 1 327 ? -4.332 -17.469 -21.578 1 88.81 327 CYS B CA 1
ATOM 5116 C C . CYS B 1 327 ? -5.793 -17.875 -21.438 1 88.81 327 CYS B C 1
ATOM 5118 O O . CYS B 1 327 ? -6.652 -17.062 -21.125 1 88.81 327 CYS B O 1
ATOM 5120 N N . PRO B 1 328 ? -5.988 -19.141 -21.609 1 89.44 328 PRO B N 1
ATOM 5121 C CA . PRO B 1 328 ? -7.371 -19.625 -21.609 1 89.44 328 PRO B CA 1
ATOM 5122 C C . PRO B 1 328 ? -8.094 -19.375 -20.297 1 89.44 328 PRO B C 1
ATOM 5124 O O . PRO B 1 328 ? -7.465 -19.391 -19.234 1 89.44 328 PRO B O 1
ATOM 5127 N N . CYS B 1 329 ? -9.445 -19.203 -20.359 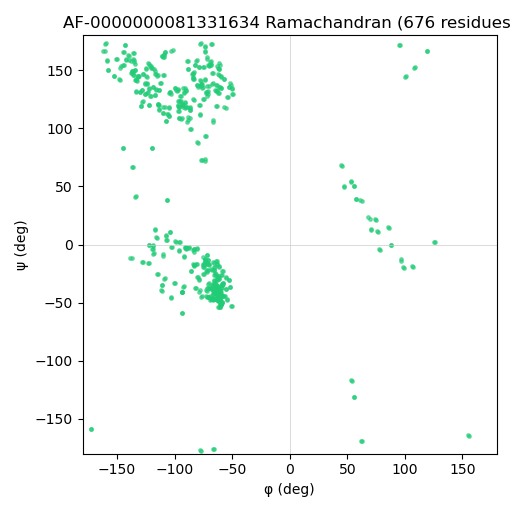1 88.44 329 CYS B N 1
ATOM 5128 C CA . CYS B 1 329 ? -10.289 -19 -19.188 1 88.44 329 CYS B CA 1
ATOM 5129 C C . CYS B 1 329 ? -10.75 -20.344 -18.609 1 88.44 329 CYS B C 1
ATOM 5131 O O . CYS B 1 329 ? -10.773 -21.344 -19.312 1 88.44 329 CYS B O 1
ATOM 5133 N N . ARG B 1 330 ? -10.992 -20.391 -17.328 1 89.62 330 ARG B N 1
ATOM 5134 C CA . ARG B 1 330 ? -11.727 -21.422 -16.609 1 89.62 330 ARG B CA 1
ATOM 5135 C C . ARG B 1 330 ? -10.867 -22.656 -16.406 1 89.62 330 ARG B C 1
ATOM 5137 O O . ARG B 1 330 ? -11.328 -23.656 -15.828 1 89.62 330 ARG B O 1
ATOM 5144 N N . GLU B 1 331 ? -9.672 -22.578 -16.984 1 92.94 331 GLU B N 1
ATOM 5145 C CA . GLU B 1 331 ? -8.922 -23.828 -16.891 1 92.94 331 GLU B CA 1
ATOM 5146 C C . GLU B 1 331 ? -7.438 -23.562 -16.656 1 92.94 331 GLU B C 1
ATOM 5148 O O . GLU B 1 331 ? -6.957 -22.453 -16.891 1 92.94 331 GLU B O 1
ATOM 5153 N N . ARG B 1 332 ? -6.812 -24.641 -16.141 1 97.12 332 ARG B N 1
ATOM 5154 C CA . ARG B 1 332 ? -5.355 -24.703 -16.047 1 97.12 332 ARG B CA 1
ATOM 5155 C C . ARG B 1 332 ? -4.781 -25.594 -17.141 1 97.12 332 ARG B C 1
ATOM 5157 O O . ARG B 1 332 ? -5.531 -26.219 -17.906 1 97.12 332 ARG B O 1
ATOM 5164 N N . VAL B 1 333 ? -3.477 -25.547 -17.359 1 98.38 333 VAL B N 1
ATOM 5165 C CA . VAL B 1 333 ? -2.783 -26.344 -18.359 1 98.38 333 VAL B CA 1
ATOM 5166 C C . VAL B 1 333 ? -1.653 -27.125 -17.719 1 98.38 333 VAL B C 1
ATOM 5168 O O . VAL B 1 333 ? -0.965 -26.625 -16.828 1 98.38 333 VAL B O 1
ATOM 5171 N N . ALA B 1 334 ? -1.483 -28.391 -18.109 1 98.69 334 ALA B N 1
ATOM 5172 C CA . ALA B 1 334 ? -0.434 -29.219 -17.516 1 98.69 334 ALA B CA 1
ATOM 5173 C C . ALA B 1 334 ? 0.169 -30.156 -18.562 1 98.69 334 ALA B C 1
ATOM 5175 O O . ALA B 1 334 ? -0.464 -30.453 -19.578 1 98.69 334 ALA B O 1
ATOM 5176 N N . LEU B 1 335 ? 1.402 -30.562 -18.344 1 98.75 335 LEU B N 1
ATOM 5177 C CA . LEU B 1 335 ? 2.066 -31.641 -19.047 1 98.75 335 LEU B CA 1
ATOM 5178 C C . LEU B 1 335 ? 2.023 -32.938 -18.25 1 98.75 335 LEU B C 1
ATOM 5180 O O . LEU B 1 335 ? 2.305 -32.938 -17.047 1 98.75 335 LEU B O 1
ATOM 5184 N N . GLN B 1 336 ? 1.673 -33.969 -18.859 1 98.62 336 GLN B N 1
ATOM 5185 C CA . GLN B 1 336 ? 1.771 -35.281 -18.25 1 98.62 336 GLN B CA 1
ATOM 5186 C C . GLN B 1 336 ? 3.1 -35.969 -18.594 1 98.62 336 GLN B C 1
ATOM 5188 O O . GLN B 1 336 ? 3.416 -36.156 -19.766 1 98.62 336 GLN B O 1
ATOM 5193 N N . VAL B 1 337 ? 3.863 -36.281 -17.562 1 97 337 VAL B N 1
ATOM 5194 C CA . VAL B 1 337 ? 5.156 -36.938 -17.766 1 97 337 VAL B CA 1
ATOM 5195 C C . VAL B 1 337 ? 4.984 -38.469 -17.719 1 97 337 VAL B C 1
ATOM 5197 O O . VAL B 1 337 ? 4.422 -39 -16.766 1 97 337 VAL B O 1
ATOM 5200 N N . GLU B 1 338 ? 5.293 -39.125 -18.828 1 85.38 338 GLU B N 1
ATOM 5201 C CA . GLU B 1 338 ? 5.125 -40.594 -18.922 1 85.38 338 GLU B CA 1
ATOM 5202 C C . GLU B 1 338 ? 5.996 -41.312 -17.906 1 85.38 338 GLU B C 1
ATOM 5204 O O . GLU B 1 338 ? 7.117 -40.875 -17.625 1 85.38 338 GLU B O 1
ATOM 5209 N N . ALA B 1 339 ? 5.316 -42.281 -17.141 1 71.31 339 ALA B N 1
ATOM 5210 C CA . ALA B 1 339 ? 6.078 -43.125 -16.25 1 71.31 339 ALA B CA 1
ATOM 5211 C C . ALA B 1 339 ? 7.164 -43.875 -17 1 71.31 339 ALA B C 1
ATOM 5213 O O . ALA B 1 339 ? 6.926 -44.406 -18.094 1 71.31 339 ALA B O 1
ATOM 5214 N N . VAL B 1 340 ? 8.516 -43.688 -16.688 1 52.28 340 VAL B N 1
ATOM 5215 C CA . VAL B 1 340 ? 9.523 -44.562 -17.25 1 52.28 340 VAL B CA 1
ATOM 5216 C C . VAL B 1 340 ? 9.391 -45.969 -16.656 1 52.28 340 VAL B C 1
ATOM 5218 O O . VAL B 1 340 ? 9.133 -46.125 -15.453 1 52.28 340 VAL B O 1
#

Sequence (680 aa):
MSRTIRFHKFGPAEVLKCEEHAAAQPAPGEVQVRVEAIGISWYDILWRQNLASSHARLPSGLGHEMAGVVVAVGDGVDDLAVGDKVASFPAESPNDYPVYGERIVLPRSALTRYPDVLSPIEASVHYTPLLIAYFAYMDLARVKPGQFALVTDASHCAGPSFVQLGKALGVRVIAATKDSTEREYLLSLGAEKVIATEEQDLLMQINKITDNRGVDVVFDGLGGPQMSLLGDVLAPRGSLVLYGLQGGNQTPFPACAAFQKNIQFFVHCIGNFTGKPELGIIQDHVALQRALRDINQLTADRVLVPLKTTVFPFNQFVEAHRYMDECPCRERVALQVEAVMSRTIRFHKFGPAEVLKCEEHAAAQPAPGEVQVRVEAIGISWYDILWRQNLASSHARLPSGLGHEMAGVVVAVGDGVDDLAVGDKVASFPAESPNDYPVYGERIVLPRSALTRYPDVLSPIEASVHYTPLLIAYFAYMDLARVKPGQFALVTDASHCAGPSFVQLGKALGVRVIAATKDSTEREYLLSLGAEKVIATEEQDLLMQINKITDNRGVDVVFDGLGGPQMSLLGDVLAPRGSLVLYGLQGGNQTPFPACAAFQKNIQFFVHCIGNFTGKPELGIIQDHVALQRALRDINQLTADRVLVPLKTTVFPFNQFVEAHRYMDECPCRERVALQVEAV

InterPro domains:
  IPR002328 Alcohol dehydrogenase, zinc-type, conserved site [PS00059] (63-77)
  IPR011032 GroES-like superfamily [SSF50129] (2-151)
  IPR013149 Alcohol dehydrogenase-like, C-terminal [PF00107] (162-272)
  IPR013154 Alcohol dehydrogenase-like, N-terminal [PF08240] (28-87)
  IPR020843 Enoylreductase domain [SM00829] (11-335)
  IPR036291 NAD(P)-binding domain superfamily [SSF51735] (118-276)
  IPR051397 Zinc-containing alcohol dehydrogenase-like protein [PTHR43677] (6-326)

Organism: NCBI:txid2813360

Radius of gyration: 28.62 Å; Cα contacts (8 Å, |Δi|>4): 1712; chains: 2; bounding box: 52×84×65 Å

Foldseek 3Di:
DKWFWWAQAADALVRIDIDDDDFDDEAAQKWKWQFFKAFDAPQQLCASNQNHPDHADPRFAAGFFTKGFTCDHYHPDDPDDGGFIKIFEPQEDSRVWHDRIRMGMDGPLGIDGFDPVDDRHLRRLPQHLLLLLVCCCCVPQNDAAPFEEEEEQLFFGSNLNNLLVCQVRNYAYEYEHQDCVCFVVSVVSPHNHYHNVVVDPPQVVLCVVVVQQAGQEYEYAAAAPCQLCNLSRHGQQHEYEHAHHNNHDHGDHVVVSCVVRVYHYHDGDSCLASNDVVVPRDHNSVVVVVSVVVSRVCVNVVSDDGWAEAEAESVCSSVQSVVCVVRDTRYIYMYGYDDD/DKWFWWAQAADALVRIDIDDDDFDAEEAQKWKWQFFKAFDAPQQLCASNQNHPDHADPRFAAGFFTKGFTCHHYHPDDPDDGGFIKIFEPQEDSRVWHDRIRMGMDGPLGIDGFDPVDDRHLRRLQQHLLLLLVCCCCVPQNDAAPFEEEEEQLFFGSNLSNLLVCQVRNYAYEYEHQDCVCFVVSVVSPHNHYHNVVVDPPQVVLCVVVVNQAGQEYEYAAAAPCQLCNLSRHGQQHEYEHAHHNNHDHGDHVVVSCVVRVYHYYDGDSCLASNDVVVPRDHNSVVVVVSSVVSRVCVNVVSDDGWAEAEAESVCSSVQSVVCVVRDTRYIYMYGYDDD

Solvent-accessible surface area (backbone atoms only — not comparable to full-atom values): 33754 Å² total; per-residue (Å²): 118,29,50,31,41,31,29,73,54,70,45,66,44,77,43,56,41,81,42,76,39,76,66,70,77,43,49,72,41,17,28,18,29,42,35,39,11,33,24,58,52,69,62,47,56,27,40,44,47,68,66,35,62,60,83,73,53,76,70,24,48,35,41,44,24,21,7,27,30,29,71,42,70,12,58,88,49,80,90,67,53,70,67,40,54,34,23,28,34,62,27,66,53,27,75,81,40,32,46,44,36,44,52,35,46,42,52,52,86,31,51,42,72,62,50,83,85,48,52,46,66,45,39,7,60,46,48,49,36,39,51,49,32,46,45,44,42,58,70,68,60,52,67,53,65,71,39,37,32,36,30,36,52,21,48,34,80,42,21,51,38,39,33,28,50,32,35,75,59,43,28,43,23,33,31,28,27,62,53,65,87,50,39,66,61,46,44,74,46,40,25,73,44,69,45,27,52,76,80,38,60,61,59,61,52,44,26,65,76,44,73,65,50,32,26,46,30,35,43,29,35,26,42,3,68,65,34,41,56,49,34,72,38,34,16,74,58,10,32,44,35,40,58,40,51,77,54,32,65,63,23,32,39,30,50,63,44,28,61,45,31,52,38,45,56,41,70,54,55,61,35,71,38,42,10,31,63,96,75,68,36,64,53,35,61,69,62,45,51,52,49,52,50,52,52,43,51,35,34,64,70,59,68,45,67,76,68,51,62,51,74,32,54,51,90,38,51,44,60,47,44,52,55,48,72,64,60,52,65,69,43,47,38,32,30,38,39,75,86,129,118,29,49,30,40,30,30,74,53,70,46,65,45,78,44,56,42,81,40,79,39,75,65,69,78,40,49,73,42,17,28,18,29,41,36,39,10,32,23,60,52,70,61,46,57,28,40,45,48,68,64,34,61,61,84,73,51,74,69,22,47,35,39,45,25,22,8,28,31,29,69,43,70,11,58,89,49,80,89,66,53,71,67,41,52,35,23,29,33,63,28,67,54,27,75,80,40,32,47,43,35,44,50,36,48,41,51,52,86,32,51,40,74,64,51,84,86,48,50,47,64,46,39,7,60,46,48,50,36,38,50,47,32,45,46,45,42,58,70,68,59,53,68,54,64,71,40,35,33,35,30,36,51,21,47,34,80,42,22,50,38,38,34,28,49,31,36,74,58,42,26,41,23,33,31,28,29,62,53,65,86,50,38,67,60,46,44,73,46,39,25,71,42,68,45,26,54,76,81,38,61,63,60,62,53,44,26,66,75,45,73,66,50,31,25,46,29,36,43,29,37,26,42,2,69,64,34,42,54,50,34,70,38,34,18,73,59,12,32,42,35,39,60,40,50,76,54,32,64,61,24,33,40,29,50,64,44,26,62,45,32,53,35,45,55,42,69,54,55,60,35,71,38,42,10,31,63,96,77,70,36,64,53,35,61,69,61,46,50,53,50,53,51,52,52,42,50,35,36,66,68,61,69,46,69,75,68,51,62,51,77,32,55,52,90,38,52,44,60,48,44,52,54,48,72,67,59,52,66,70,44,48,38,32,29,39,38,77,85,129

pLDDT: mean 97.22, std 3.53, range [52.28, 98.94]

Nearest PDB structures (foldseek):
  3jyl-assembly1_A  TM=8.987E-01  e=1.033E-30  Pseudomonas syringae pv. tomato
  5k1s-assembly2_C  TM=8.814E-01  e=2.021E-30  Myxococcus xanthus DK 1622
  1qor-assembly1_B  TM=8.895E-01  e=1.319E-30  Escherichia coli
  3gms-assembly1_A  TM=8.905E-01  e=9.556E-28  Bacillus thuringiensis
  5k1s-assembly1_B  TM=8.517E-01  e=5.193E-28  Myxococcus xanthus DK 1622

Secondary structure (DSSP, 8-state):
-EEEEEESS-SSGGGEEEEEEPPPPPPTTEEEEEEEEEEE-HHHHHHHTT-SSSPPPSSB---SEEEEEEEEE-TT--S--TT-EEEE-S-S-TTTS---BSEEEEEGGGEEE--TTS-HHHHHTTHHHHHHHHIIIIIIS---TT-EEEETTTTSTTHHHHHHHHHHTT-EEEEEES-GGGHHHHHHHT-SEEEETTTS-HHHHHHHHTTTS-EEEEEES--STTHHHHHHHEEEEEEEEE---TT-S-EEE-HHHHHHHT-EEEE--THHHH-BGGGTBPP-HHHHHHHHHHHHHHHHTTSS-PPEEEEEEGGGHHHHHHHHTT--SSEEEEEEPPP-/-EEEEEESS-SSGGGEEEEEEPPPPPPTTEEEEEEEEEEE-HHHHHHHTT-SSSPPPSSB---SEEEEEEEEE-TT--S--TT-EEEE-S-S-TTTS---BSEEEEEGGGEEE--TTS-HHHHHTTHHHHHHHHIIIIIIS---TT-EEEETTTTSTTHHHHHHHHHHTT-EEEEEES-GGGHHHHHHHT-SEEEETTTS-HHHHHHHHTTTS-EEEEEES--STTHHHHHHHEEEEEEEEE---TT-S-EEE-HHHHHHHT-EEEE--THHHH-BGGGTBPP-HHHHHHHHHHHHHHHHTTSS-PPEEEEEEGGGHHHHHHHHHT--SSEEEEEEPPP-